Protein 8VRQ (pdb70)

Solvent-accessible surface area: 26286 Å² total; per-residue (Å²): 159,190,130,90,103,119,57,31,15,103,2,43,52,38,31,19,50,100,2,14,4,9,28,0,46,4,0,54,5,18,2,76,8,83,185,66,118,28,46,1,113,29,50,56,0,0,3,4,13,52,35,5,50,4,22,6,121,3,94,10,98,99,88,98,108,114,1,54,48,47,26,61,3,66,59,91,12,7,142,51,1,55,44,0,0,46,47,10,72,34,162,133,231,55,2,59,113,44,3,13,44,35,114,10,76,158,56,9,50,60,8,12,138,99,22,65,80,170,58,90,23,24,10,2,0,4,4,1,14,6,3,24,76,12,139,104,16,126,82,5,12,61,0,2,26,82,3,31,71,67,89,23,5,13,86,0,28,72,33,0,103,155,69,24,48,110,153,19,61,37,20,48,0,4,106,62,60,146,38,55,85,89,74,1,106,121,125,0,98,93,49,140,23,70,16,109,60,2,19,45,2,11,28,0,20,91,0,11,105,7,14,46,92,90,79,83,125,49,63,84,0,2,102,77,0,13,13,103,40,33,62,98,0,70,145,15,0,62,144,9,10,41,14,38,3,163,66,14,48,45,11,22,88,93,157,76,113,112,82,37,50,15,100,2,44,56,43,30,20,50,95,2,15,3,14,23,0,48,8,0,64,6,27,2,71,9,98,183,64,121,23,48,1,106,29,53,62,0,0,2,5,3,49,38,8,54,5,19,5,129,4,99,13,87,96,64,102,107,123,2,57,43,46,29,62,3,64,58,100,16,8,139,54,1,53,36,0,0,43,42,11,72,37,160,133,116,45,2,48,98,32,3,14,52,29,123,6,73,159,57,7,45,74,12,10,139,101,26,65,65,169,52,97,23,26,12,1,0,8,5,0,14,10,2,23,72,12,147,113,14,122,87,3,11,66,0,2,22,46,2,30,73,70,88,23,7,17,98,0,36,82,27,0,102,168,68,19,46,109,178,19,62,42,28,49,0,6,117,64,61,148,39,57,87,77,72,2,112,127,123,0,98,89,50,140,23,69,16,104,83,2,20,55,5,9,29,0,20,99,0,10,121,16,16,37,94,114,76,89,121,47,64,74,0,2,103,63,0,23,13,114,38,34,73,98,0,70,147,14,0,62,139,14,9,43,14,39,4,161,92,14,42,38,4,20,108,42,104

GO terms:
  GO:0005504 fatty acid binding (F, IDA)
  GO:0042803 protein homodimerization activity (F, IDA)

InterPro domains:
  IPR009057 Homedomain-like superfamily [SSF46689] (212-258)
  IPR018060 AraC-like, DNA binding HTH domain [PF12833] (183-259)
  IPR018060 AraC-like, DNA binding HTH domain [PS01124] (164-261)
  IPR018060 AraC-like, DNA binding HTH domain [SM00342] (177-259)
  IPR018062 HTH domain AraC-type, conserved site [PS00041] (211-255)
  IPR020449 Transcription regulator HTH, AraC- type, HTH domain [PR00032] (228-243)
  IPR020449 Transcription regulator HTH, AraC- type, HTH domain [PR00032] (243-259)

B-factor: mean 71.03, std 14.29, range [36.26, 128.71]

Structure (mmCIF, N/CA/C/O backbone):
data_8VRQ
#
_entry.id   8VRQ
#
_cell.length_a   47.730
_cell.length_b   96.970
_cell.length_c   136.590
_cell.angle_alpha   90.000
_cell.angle_beta   90.000
_cell.angle_gamma   90.000
#
_symmetry.space_group_name_H-M   'P 21 21 21'
#
loop_
_entity.id
_entity.type
_entity.pdbx_description
1 polymer 'Regulatory protein Rns'
2 water water
#
loop_
_atom_site.group_PDB
_atom_site.id
_atom_site.type_symbol
_atom_site.label_atom_id
_atom_site.label_alt_id
_atom_site.label_comp_id
_atom_site.label_asym_id
_atom_site.label_entity_id
_atom_site.label_seq_id
_atom_site.pdbx_PDB_ins_code
_atom_site.Cartn_x
_atom_site.Cartn_y
_atom_site.Cartn_z
_atom_site.occupancy
_atom_site.B_iso_or_equiv
_atom_site.auth_seq_id
_atom_site.auth_comp_id
_atom_site.auth_asym_id
_atom_site.auth_atom_id
_atom_site.pdbx_PDB_model_num
ATOM 1 N N . ALA A 1 4 ? -29.06144 22.68671 -51.54965 1.000 77.75294 4 ALA A N 1
ATOM 2 C CA . ALA A 1 4 ? -28.15653 23.20472 -50.50799 1.000 85.07850 4 ALA A CA 1
ATOM 3 C C . ALA A 1 4 ? -28.16039 22.38649 -49.19422 1.000 91.21241 4 ALA A C 1
ATOM 4 O O . ALA A 1 4 ? -29.12908 22.44982 -48.41980 1.000 88.69170 4 ALA A O 1
ATOM 6 N N . TYR A 1 5 ? -27.07024 21.64245 -48.95652 1.000 92.38568 5 TYR A N 1
ATOM 7 C CA . TYR A 1 5 ? -26.79484 20.90058 -47.71259 1.000 95.37119 5 TYR A CA 1
ATOM 8 C C . TYR A 1 5 ? -25.46300 21.39760 -47.13395 1.000 97.48796 5 TYR A C 1
ATOM 9 O O . TYR A 1 5 ? -24.40612 20.81874 -47.39994 1.000 98.67622 5 TYR A O 1
ATOM 18 N N . THR A 1 6 ? -25.51624 22.46166 -46.33125 1.000 95.43687 6 THR A N 1
ATOM 19 C CA . THR A 1 6 ? -24.31678 23.07331 -45.76105 1.000 92.58277 6 THR A CA 1
ATOM 20 C C . THR A 1 6 ? -23.75351 22.17257 -44.65838 1.000 96.49634 6 THR A C 1
ATOM 21 O O . THR A 1 6 ? -24.36007 22.02900 -43.58785 1.000 95.90931 6 THR A O 1
ATOM 25 N N . GLU A 1 7 ? -22.60226 21.54583 -44.92443 1.000 98.76780 7 GLU A N 1
ATOM 26 C CA . GLU A 1 7 ? -21.93836 20.68797 -43.94166 1.000 99.86907 7 GLU A CA 1
ATOM 27 C C . GLU A 1 7 ? -21.19276 21.48661 -42.88347 1.000 95.01376 7 GLU A C 1
ATOM 28 O O . GLU A 1 7 ? -20.25207 22.22269 -43.19611 1.000 96.41121 7 GLU A O 1
ATOM 34 N N . GLU A 1 8 ? -21.61826 21.34631 -41.63484 1.000 88.91901 8 GLU A N 1
ATOM 35 C CA . GLU A 1 8 ? -20.88509 21.92196 -40.51733 1.000 90.00791 8 GLU A CA 1
ATOM 36 C C . GLU A 1 8 ? -19.68152 21.03333 -40.19166 1.000 87.85773 8 GLU A C 1
ATOM 37 O O . GLU A 1 8 ? -19.83927 19.93229 -39.65310 1.000 85.21520 8 GLU A O 1
ATOM 43 N N . LYS A 1 9 ? -18.47071 21.51074 -40.48772 1.000 82.07564 9 LYS A N 1
ATOM 44 C CA . LYS A 1 9 ? -17.31077 20.65739 -40.24129 1.000 81.43130 9 LYS A CA 1
ATOM 45 C C . LYS A 1 9 ? -16.90616 20.55578 -38.77021 1.000 79.53448 9 LYS A C 1
ATOM 46 O O . LYS A 1 9 ? -15.97438 19.80597 -38.46650 1.000 76.85171 9 LYS A O 1
ATOM 52 N N . GLU A 1 10 ? -17.57436 21.25671 -37.85423 1.000 73.33405 10 GLU A N 1
ATOM 53 C CA . GLU A 1 10 ? -17.34510 21.00199 -36.44027 1.000 71.19834 10 GLU A CA 1
ATOM 54 C C . GLU A 1 10 ? -18.00309 19.70974 -36.01409 1.000 69.49455 10 GLU A C 1
ATOM 55 O O . GLU A 1 10 ? -17.59165 19.11569 -35.01075 1.000 67.36928 10 GLU A O 1
ATOM 61 N N . THR A 1 11 ? -19.05791 19.30360 -36.71235 1.000 61.11391 11 THR A N 1
ATOM 62 C CA . THR A 1 11 ? -19.92234 18.23556 -36.26189 1.000 66.10721 11 THR A CA 1
ATOM 63 C C . THR A 1 11 ? -19.82941 17.01922 -37.18000 1.000 68.53099 11 THR A C 1
ATOM 64 O O . THR A 1 11 ? -19.80487 17.14973 -38.41112 1.000 71.60285 11 THR A O 1
ATOM 68 N N . ILE A 1 12 ? -19.74906 15.83488 -36.57274 1.000 59.28358 12 ILE A N 1
ATOM 69 C CA . ILE A 1 12 ? -19.69589 14.58246 -37.31388 1.000 59.63438 12 ILE A CA 1
ATOM 70 C C . ILE A 1 12 ? -20.48542 13.54480 -36.53019 1.000 59.61268 12 ILE A C 1
ATOM 71 O O . ILE A 1 12 ? -20.59069 13.60976 -35.30280 1.000 57.87530 12 ILE A O 1
ATOM 76 N N . LYS A 1 13 ? -21.09597 12.61317 -37.24654 1.000 63.29918 13 LYS A N 1
ATOM 77 C CA . LYS A 1 13 ? -21.78348 11.49462 -36.61786 1.000 58.29118 13 LYS A CA 1
ATOM 78 C C . LYS A 1 13 ? -21.15104 10.21966 -37.15068 1.000 53.40974 13 LYS A C 1
ATOM 79 O O . LYS A 1 13 ? -21.06968 10.03523 -38.36171 1.000 56.11715 13 LYS A O 1
ATOM 85 N N . ILE A 1 14 ? -20.67893 9.35842 -36.26224 1.000 50.86613 14 ILE A N 1
ATOM 86 C CA . ILE A 1 14 ? -19.89723 8.17965 -36.64693 1.000 57.11107 14 ILE A CA 1
ATOM 87 C C . ILE A 1 14 ? -20.56540 6.95590 -36.04930 1.000 55.53144 14 ILE A C 1
ATOM 88 O O . ILE A 1 14 ? -20.75355 6.88813 -34.82468 1.000 57.36068 14 ILE A O 1
ATOM 93 N N . ASN A 1 15 ? -20.89540 5.98062 -36.89678 1.000 51.68782 15 ASN A N 1
ATOM 94 C CA . ASN A 1 15 ? -21.62773 4.79285 -36.45870 1.000 56.65727 15 ASN A CA 1
ATOM 95 C C . ASN A 1 15 ? -20.70593 3.58727 -36.36050 1.000 53.33575 15 ASN A C 1
ATOM 96 O O . ASN A 1 15 ? -19.70010 3.50904 -37.05916 1.000 59.89670 15 ASN A O 1
ATOM 101 N N . ASN A 1 16 ? -21.06300 2.64771 -35.48031 1.000 51.45435 16 ASN A N 1
ATOM 102 C CA . ASN A 1 16 ? -20.47622 1.30400 -35.43581 1.000 49.12817 16 ASN A CA 1
ATOM 103 C C . ASN A 1 16 ? -19.00244 1.33133 -35.05450 1.000 56.11632 16 ASN A C 1
ATOM 104 O O . ASN A 1 16 ? -18.18299 0.61343 -35.64271 1.000 50.51605 16 ASN A O 1
ATOM 109 N N . ILE A 1 17 ? -18.65857 2.16488 -34.07856 1.000 56.60858 17 ILE A N 1
ATOM 110 C CA . ILE A 1 17 ? -17.32236 2.14309 -33.49390 1.000 53.72431 17 ILE A CA 1
ATOM 111 C C . ILE A 1 17 ? -17.24078 0.97805 -32.51285 1.000 55.77478 17 ILE A C 1
ATOM 112 O O . ILE A 1 17 ? -18.04596 0.88242 -31.58750 1.000 60.01941 17 ILE A O 1
ATOM 117 N N . MET A 1 18 ? -16.30786 0.06086 -32.74526 1.000 56.70447 18 MET A N 1
ATOM 118 C CA . MET A 1 18 ? -16.01912 -1.02518 -31.82531 1.000 54.96134 18 MET A CA 1
ATOM 119 C C . MET A 1 18 ? -14.71862 -0.67781 -31.12113 1.000 58.66575 18 MET A C 1
ATOM 120 O O . MET A 1 18 ? -13.72412 -0.35563 -31.78480 1.000 60.54272 18 MET A O 1
ATOM 125 N N . ILE A 1 19 ? -14.75838 -0.67319 -29.78579 1.000 54.64719 19 ILE A N 1
ATOM 126 C CA . ILE A 1 19 ? -13.62387 -0.29581 -28.94166 1.000 56.33075 19 ILE A CA 1
ATOM 127 C C . ILE A 1 19 ? -12.78803 -1.55402 -28.71081 1.000 60.81566 19 ILE A C 1
ATOM 128 O O . ILE A 1 19 ? -13.06642 -2.35895 -27.81831 1.000 56.76045 19 ILE A O 1
ATOM 133 N N . HIS A 1 20 ? -11.73926 -1.71414 -29.51419 1.000 61.63012 20 HIS A N 1
ATOM 134 C CA . HIS A 1 20 ? -10.92748 -2.91712 -29.45551 1.000 61.03625 20 HIS A CA 1
ATOM 135 C C . HIS A 1 20 ? -9.92245 -2.90088 -28.33092 1.000 64.44827 20 HIS A C 1
ATOM 136 O O . HIS A 1 20 ? -9.44392 -3.96673 -27.93961 1.000 70.04854 20 HIS A O 1
ATOM 143 N N . LYS A 1 21 ? -9.59959 -1.73476 -27.79690 1.000 64.72069 21 LYS A N 1
ATOM 144 C CA . LYS A 1 21 ? -8.66485 -1.62638 -26.69461 1.000 54.02504 21 LYS A CA 1
ATOM 145 C C . LYS A 1 21 ? -9.26680 -0.73819 -25.62113 1.000 57.23764 21 LYS A C 1
ATOM 146 O O . LYS A 1 21 ? -9.94993 0.24023 -25.93246 1.000 59.59565 21 LYS A O 1
ATOM 152 N N . TYR A 1 22 ? -9.05250 -1.11077 -24.36263 1.000 55.71676 22 TYR A N 1
ATOM 153 C CA . TYR A 1 22 ? -9.48758 -0.28712 -23.24875 1.000 56.73520 22 TYR A CA 1
ATOM 154 C C . TYR A 1 22 ? -8.95647 1.13654 -23.42153 1.000 58.48345 22 TYR A C 1
ATOM 155 O O . TYR A 1 22 ? -7.75053 1.34053 -23.59363 1.000 56.01692 22 TYR A O 1
ATOM 164 N N . THR A 1 23 ? -9.85340 2.12668 -23.37012 1.000 53.08106 23 THR A N 1
ATOM 165 C CA . THR A 1 23 ? -9.52434 3.46666 -23.86747 1.000 59.90615 23 THR A CA 1
ATOM 166 C C . THR A 1 23 ? -9.91468 4.54430 -22.85686 1.000 55.07925 23 THR A C 1
ATOM 167 O O . THR A 1 23 ? -11.06401 4.61347 -22.41374 1.000 54.21490 23 THR A O 1
ATOM 171 N N . VAL A 1 24 ? -8.95187 5.36783 -22.48447 1.000 53.33827 24 VAL A N 1
ATOM 172 C CA . VAL A 1 24 ? -9.20163 6.55711 -21.68461 1.000 61.85911 24 VAL A CA 1
ATOM 173 C C . VAL A 1 24 ? -9.07241 7.74624 -22.61480 1.000 61.00592 24 VAL A C 1
ATOM 174 O O . VAL A 1 24 ? -8.00014 7.99357 -23.18579 1.000 62.63980 24 VAL A O 1
ATOM 178 N N . LEU A 1 25 ? -10.15057 8.49267 -22.74242 1.000 57.26905 25 LEU A N 1
ATOM 179 C CA . LEU A 1 25 ? -10.23373 9.58818 -23.68923 1.000 60.12357 25 LEU A CA 1
ATOM 180 C C . LEU A 1 25 ? -10.45210 10.88315 -22.91646 1.000 62.17455 25 LEU A C 1
ATOM 181 O O . LEU A 1 25 ? -11.27618 10.92372 -21.99108 1.000 61.13454 25 LEU A O 1
ATOM 186 N N . TYR A 1 26 ? -9.66956 11.91096 -23.24738 1.000 59.26042 26 TYR A N 1
ATOM 187 C CA . TYR A 1 26 ? -9.81836 13.25124 -22.68539 1.000 61.90357 26 TYR A CA 1
ATOM 188 C C . TYR A 1 26 ? -10.35680 14.18223 -23.76444 1.000 58.89449 26 TYR A C 1
ATOM 189 O O . TYR A 1 26 ? -9.65960 14.44747 -24.74898 1.000 51.98986 26 TYR A O 1
ATOM 198 N N . THR A 1 27 ? -11.54706 14.74972 -23.53029 1.000 59.31113 27 THR A N 1
ATOM 199 C CA . THR A 1 27 ? -12.25082 15.56647 -24.52478 1.000 56.53352 27 THR A CA 1
ATOM 200 C C . THR A 1 27 ? -11.62749 16.96462 -24.58475 1.000 61.53561 27 THR A C 1
ATOM 201 O O . THR A 1 27 ? -12.15192 17.95656 -24.06487 1.000 66.28929 27 THR A O 1
ATOM 205 N N . SER A 1 28 ? -10.47339 17.04272 -25.25450 1.000 56.62223 28 SER A N 1
ATOM 206 C CA . SER A 1 28 ? -9.70855 18.28765 -25.27151 1.000 61.71831 28 SER A CA 1
ATOM 207 C C . SER A 1 28 ? -10.39419 19.37142 -26.10043 1.000 68.11100 28 SER A C 1
ATOM 208 O O . SER A 1 28 ? -10.29849 20.56248 -25.77145 1.000 70.75418 28 SER A O 1
ATOM 211 N N . ASN A 1 29 ? -11.02829 18.98450 -27.21850 1.000 67.60677 29 ASN A N 1
ATOM 212 C CA . ASN A 1 29 ? -11.60135 19.90456 -28.20331 1.000 59.69324 29 ASN A CA 1
ATOM 213 C C . ASN A 1 29 ? -12.98550 19.45608 -28.64392 1.000 57.24555 29 ASN A C 1
ATOM 214 O O . ASN A 1 29 ? -13.33189 19.61111 -29.80919 1.000 66.90610 29 ASN A O 1
ATOM 219 N N . CYS A 1 30 ? -13.77795 18.82106 -27.78725 1.000 58.01944 30 CYS A N 1
ATOM 220 C CA . CYS A 1 30 ? -15.08516 18.43131 -28.30460 1.000 60.25979 30 CYS A CA 1
ATOM 221 C C . CYS A 1 30 ? -16.06810 18.18229 -27.17778 1.000 58.00687 30 CYS A C 1
ATOM 222 O O . CYS A 1 30 ? -15.68881 17.96074 -26.02092 1.000 58.44397 30 CYS A O 1
ATOM 225 N N . ILE A 1 31 ? -17.34642 18.20583 -27.54807 1.000 57.36556 31 ILE A N 1
ATOM 226 C CA . ILE A 1 31 ? -18.38645 17.52160 -26.79020 1.000 62.48364 31 ILE A CA 1
ATOM 227 C C . ILE A 1 31 ? -18.78341 16.30761 -27.61763 1.000 58.74621 31 ILE A C 1
ATOM 228 O O . ILE A 1 31 ? -18.82471 16.36327 -28.85587 1.000 61.75933 31 ILE A O 1
ATOM 233 N N . MET A 1 32 ? -19.07351 15.21495 -26.93636 1.000 52.54517 32 MET A N 1
ATOM 234 C CA . MET A 1 32 ? -19.25956 13.93095 -27.58845 1.000 60.62285 32 MET A CA 1
ATOM 235 C C . MET A 1 32 ? -20.46979 13.26249 -26.96536 1.000 61.15521 32 MET A C 1
ATOM 236 O O . MET A 1 32 ? -20.47922 13.03401 -25.75666 1.000 65.62849 32 MET A O 1
ATOM 241 N N . ASP A 1 33 ? -21.48246 12.95132 -27.77493 1.000 57.32586 33 ASP A N 1
ATOM 242 C CA . ASP A 1 33 ? -22.63034 12.18375 -27.31753 1.000 57.00848 33 ASP A CA 1
ATOM 243 C C . ASP A 1 33 ? -22.37862 10.72321 -27.67699 1.000 63.86426 33 ASP A C 1
ATOM 244 O O . ASP A 1 33 ? -22.21949 10.39532 -28.85256 1.000 67.01773 33 ASP A O 1
ATOM 249 N N . ILE A 1 34 ? -22.36272 9.84019 -26.69247 1.000 61.68539 34 ILE A N 1
ATOM 250 C CA . ILE A 1 34 ? -22.13483 8.42587 -26.94800 1.000 61.44424 34 ILE A CA 1
ATOM 251 C C . ILE A 1 34 ? -23.48211 7.71082 -26.88644 1.000 64.57253 34 ILE A C 1
ATOM 252 O O . ILE A 1 34 ? -24.24681 7.89344 -25.93669 1.000 65.23272 34 ILE A O 1
ATOM 257 N N . TYR A 1 35 ? -23.81953 6.98549 -27.95312 1.000 64.73425 35 TYR A N 1
ATOM 258 C CA . TYR A 1 35 ? -25.08009 6.25889 -28.09710 1.000 64.11437 35 TYR A CA 1
ATOM 259 C C . TYR A 1 35 ? -24.72054 4.79124 -28.26670 1.000 70.57713 35 TYR A C 1
ATOM 260 O O . TYR A 1 35 ? -24.07464 4.42036 -29.25231 1.000 70.38702 35 TYR A O 1
ATOM 269 N N . SER A 1 36 ? -25.08898 3.95984 -27.30299 1.000 74.80877 36 SER A N 1
ATOM 270 C CA . SER A 1 36 ? -24.90836 2.53111 -27.48002 1.000 82.28132 36 SER A CA 1
ATOM 271 C C . SER A 1 36 ? -25.99012 1.79358 -26.73256 1.000 85.63338 36 SER A C 1
ATOM 272 O O . SER A 1 36 ? -26.39244 2.20244 -25.64462 1.000 92.16490 36 SER A O 1
ATOM 275 N N . GLU A 1 37 ? -26.44056 0.69138 -27.31834 1.000 92.62834 37 GLU A N 1
ATOM 276 C CA . GLU A 1 37 ? -27.41624 -0.16774 -26.66973 1.000 93.99025 37 GLU A CA 1
ATOM 277 C C . GLU A 1 37 ? -28.61362 0.66831 -26.21170 1.000 96.91525 37 GLU A C 1
ATOM 278 O O . GLU A 1 37 ? -29.06698 0.57991 -25.06908 1.000 100.23433 37 GLU A O 1
ATOM 284 N N . GLU A 1 38 ? -29.08440 1.53964 -27.11744 1.000 96.50611 38 GLU A N 1
ATOM 285 C CA . GLU A 1 38 ? -30.22755 2.44160 -26.94850 1.000 90.39217 38 GLU A CA 1
ATOM 286 C C . GLU A 1 38 ? -30.07675 3.43217 -25.78867 1.000 92.19231 38 GLU A C 1
ATOM 287 O O . GLU A 1 38 ? -31.04801 4.13038 -25.44779 1.000 88.88313 38 GLU A O 1
ATOM 293 N N . GLU A 1 39 ? -28.88190 3.55991 -25.20848 1.000 91.01055 39 GLU A N 1
ATOM 294 C CA . GLU A 1 39 ? -28.59341 4.52783 -24.15659 1.000 83.91124 39 GLU A CA 1
ATOM 295 C C . GLU A 1 39 ? -27.73131 5.66936 -24.69550 1.000 80.12220 39 GLU A C 1
ATOM 296 O O . GLU A 1 39 ? -27.13791 5.57757 -25.77650 1.000 76.38845 39 GLU A O 1
ATOM 302 N N . LYS A 1 40 ? -27.66881 6.75803 -23.92343 1.000 65.14250 40 LYS A N 1
ATOM 303 C CA . LYS A 1 40 ? -26.92715 7.95478 -24.29927 1.000 68.74112 40 LYS A CA 1
ATOM 304 C C . LYS A 1 40 ? -26.10209 8.46442 -23.12359 1.000 72.53854 40 LYS A C 1
ATOM 305 O O . LYS A 1 40 ? -26.54744 8.42547 -21.97636 1.000 78.60579 40 LYS A O 1
ATOM 311 N N . ILE A 1 41 ? -24.86511 8.85226 -23.39610 1.000 69.03835 41 ILE A N 1
ATOM 312 C CA . ILE A 1 41 ? -23.97520 9.43353 -22.40378 1.000 67.37779 41 ILE A CA 1
ATOM 313 C C . ILE A 1 41 ? -23.35538 10.63950 -23.07903 1.000 69.79569 41 ILE A C 1
ATOM 314 O O . ILE A 1 41 ? -22.63255 10.48335 -24.07192 1.000 69.45525 41 ILE A O 1
ATOM 319 N N . THR A 1 42 ? -23.65034 11.84192 -22.59221 1.000 63.90191 42 THR A N 1
ATOM 320 C CA . THR A 1 42 ? -22.96576 12.98309 -23.16596 1.000 65.94991 42 THR A CA 1
ATOM 321 C C . THR A 1 42 ? -21.70639 13.20120 -22.34922 1.000 64.93573 42 THR A C 1
ATOM 322 O O . THR A 1 42 ? -21.73488 13.09238 -21.12524 1.000 67.73675 42 THR A O 1
ATOM 326 N N . CYS A 1 43 ? -20.58790 13.38784 -23.03899 1.000 65.83233 43 CYS A N 1
ATOM 327 C CA . CYS A 1 43 ? -19.33198 13.77907 -22.42700 1.000 63.82765 43 CYS A CA 1
ATOM 328 C C . CYS A 1 43 ? -19.06827 15.21142 -22.85841 1.000 63.79277 43 CYS A C 1
ATOM 329 O O . CYS A 1 43 ? -18.91796 15.47481 -24.05060 1.000 60.54337 43 CYS A O 1
ATOM 332 N N . PHE A 1 44 ? -18.99052 16.12616 -21.89907 1.000 61.44763 44 PHE A N 1
ATOM 333 C CA . PHE A 1 44 ? -18.73962 17.52061 -22.22143 1.000 61.56054 44 PHE A CA 1
ATOM 334 C C . PHE A 1 44 ? -17.24027 17.72143 -22.39343 1.000 62.77079 44 PHE A C 1
ATOM 335 O O . PHE A 1 44 ? -16.44955 16.79583 -22.20602 1.000 66.58966 44 PHE A O 1
ATOM 343 N N . SER A 1 45 ? -16.83311 18.94781 -22.72770 1.000 64.22080 45 SER A N 1
ATOM 344 C CA . SER A 1 45 ? -15.41631 19.29938 -22.77256 1.000 62.02792 45 SER A CA 1
ATOM 345 C C . SER A 1 45 ? -14.74930 19.04095 -21.42328 1.000 63.97780 45 SER A C 1
ATOM 346 O O . SER A 1 45 ? -15.40884 18.95120 -20.38453 1.000 64.33844 45 SER A O 1
ATOM 349 N N . ASN A 1 46 ? -13.41921 18.90359 -21.46064 1.000 62.70427 46 ASN A N 1
ATOM 350 C CA . ASN A 1 46 ? -12.58675 18.76344 -20.26790 1.000 64.39108 46 ASN A CA 1
ATOM 351 C C . ASN A 1 46 ? -13.07561 17.63897 -19.35889 1.000 67.22644 46 ASN A C 1
ATOM 352 O O . ASN A 1 46 ? -13.25943 17.81310 -18.15206 1.000 70.19683 46 ASN A O 1
ATOM 357 N N . ARG A 1 47 ? -13.30203 16.47395 -19.94758 1.000 64.92918 47 ARG A N 1
ATOM 358 C CA . ARG A 1 47 ? -13.70578 15.30383 -19.18755 1.000 64.63935 47 ARG A CA 1
ATOM 359 C C . ARG A 1 47 ? -12.86952 14.10376 -19.62078 1.000 61.42129 47 ARG A C 1
ATOM 360 O O . ARG A 1 47 ? -12.44618 13.98683 -20.77282 1.000 60.66596 47 ARG A O 1
ATOM 368 N N . LEU A 1 48 ? -12.61936 13.21724 -18.67992 1.000 63.60907 48 LEU A N 1
ATOM 369 C CA . LEU A 1 48 ? -12.03541 11.93511 -18.99268 1.000 59.10325 48 LEU A CA 1
ATOM 370 C C . LEU A 1 48 ? -13.18051 11.01097 -19.34797 1.000 66.05528 48 LEU A C 1
ATOM 371 O O . LEU A 1 48 ? -14.26993 11.11039 -18.76846 1.000 67.16670 48 LEU A O 1
ATOM 376 N N . VAL A 1 49 ? -12.94292 10.13541 -20.31988 1.000 55.29146 49 VAL A N 1
ATOM 377 C CA . VAL A 1 49 ? -13.92769 9.13806 -20.71867 1.000 63.95972 49 VAL A CA 1
ATOM 378 C C . VAL A 1 49 ? -13.24783 7.77646 -20.64126 1.000 62.88320 49 VAL A C 1
ATOM 379 O O . VAL A 1 49 ? -12.18501 7.57081 -21.24472 1.000 62.46748 49 VAL A O 1
ATOM 383 N N . PHE A 1 50 ? -13.83559 6.86865 -19.87380 1.000 60.68191 50 PHE A N 1
ATOM 384 C CA . PHE A 1 50 ? -13.34993 5.50258 -19.74912 1.000 58.39189 50 PHE A CA 1
ATOM 385 C C . PHE A 1 50 ? -14.27595 4.62110 -20.57433 1.000 62.90742 50 PHE A C 1
ATOM 386 O O . PHE A 1 50 ? -15.46667 4.49270 -20.26967 1.000 64.02699 50 PHE A O 1
ATOM 394 N N . LEU A 1 51 ? -13.72587 4.04226 -21.63038 1.000 57.65495 51 LEU A N 1
ATOM 395 C CA . LEU A 1 51 ? -14.47097 3.23339 -22.58008 1.000 60.69923 51 LEU A CA 1
ATOM 396 C C . LEU A 1 51 ? -14.05183 1.78339 -22.35606 1.000 53.31276 51 LEU A C 1
ATOM 397 O O . LEU A 1 51 ? -12.88987 1.42305 -22.56468 1.000 51.05326 51 LEU A O 1
ATOM 402 N N . GLU A 1 52 ? -14.98192 0.97674 -21.88201 1.000 53.96109 52 GLU A N 1
ATOM 403 C CA . GLU A 1 52 ? -14.71921 -0.44079 -21.69874 1.000 58.09242 52 GLU A CA 1
ATOM 404 C C . GLU A 1 52 ? -14.36074 -1.09643 -23.03229 1.000 59.20605 52 GLU A C 1
ATOM 405 O O . GLU A 1 52 ? -14.93128 -0.77129 -24.07313 1.000 61.90127 52 GLU A O 1
ATOM 411 N N . ARG A 1 53 ? -13.39193 -2.01035 -23.01269 1.000 62.18386 53 ARG A N 1
ATOM 412 C CA . ARG A 1 53 ? -13.05133 -2.74043 -24.22894 1.000 58.97754 53 ARG A CA 1
ATOM 413 C C . ARG A 1 53 ? -14.27148 -3.52326 -24.68616 1.000 60.74502 53 ARG A C 1
ATOM 414 O O . ARG A 1 53 ? -15.02060 -4.04177 -23.86500 1.000 54.40737 53 ARG A O 1
ATOM 422 N N . GLY A 1 54 ? -14.53978 -3.49905 -26.00163 1.000 65.10656 54 GLY A N 1
ATOM 423 C CA . GLY A 1 54 ? -15.60927 -4.27628 -26.60575 1.000 57.27874 54 GLY A CA 1
ATOM 424 C C . GLY A 1 54 ? -16.94163 -3.58274 -26.82531 1.000 57.28138 54 GLY A C 1
ATOM 425 O O . GLY A 1 54 ? -17.78030 -4.14200 -27.52879 1.000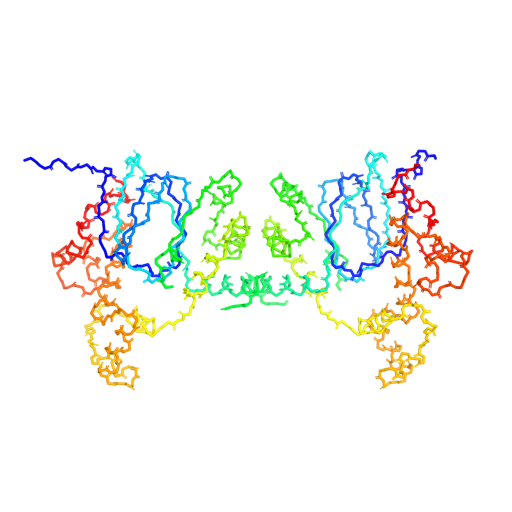 62.29573 54 GLY A O 1
ATOM 426 N N . VAL A 1 55 ? -17.16855 -2.37679 -26.29674 1.000 61.93845 55 VAL A N 1
ATOM 427 C CA . VAL A 1 55 ? -18.46081 -1.73064 -26.53968 1.000 60.82382 55 VAL A CA 1
ATOM 428 C C . VAL A 1 55 ? -18.52271 -1.28247 -27.99243 1.000 59.80697 55 VAL A C 1
ATOM 429 O O . VAL A 1 55 ? -17.50061 -0.93100 -28.60252 1.000 55.78962 55 VAL A O 1
ATOM 433 N N . ASN A 1 56 ? -19.71377 -1.36154 -28.58218 1.000 57.93519 56 ASN A N 1
ATOM 434 C CA . ASN A 1 56 ? -19.94840 -0.77873 -29.89536 1.000 58.94160 56 ASN A CA 1
ATOM 435 C C . ASN A 1 56 ? -20.79415 0.46349 -29.66224 1.000 58.34735 56 ASN A C 1
ATOM 436 O O . ASN A 1 56 ? -21.85880 0.39193 -29.03459 1.000 58.24250 56 ASN A O 1
ATOM 441 N N . ILE A 1 57 ? -20.28676 1.60626 -30.09487 1.000 54.89845 57 ILE A N 1
ATOM 442 C CA . ILE A 1 57 ? -20.94370 2.87562 -29.83667 1.000 61.69678 57 ILE A CA 1
ATOM 443 C C . ILE A 1 57 ? -21.15373 3.59386 -31.15905 1.000 55.55929 57 ILE A C 1
ATOM 444 O O . ILE A 1 57 ? -20.43254 3.38241 -32.13139 1.000 60.43827 57 ILE A O 1
ATOM 449 N N . SER A 1 58 ? -22.13990 4.46336 -31.18202 1.000 57.25497 58 SER A N 1
ATOM 450 C CA . SER A 1 58 ? -22.18467 5.53988 -32.15005 1.000 56.78390 58 SER A CA 1
ATOM 451 C C . SER A 1 58 ? -21.88666 6.84220 -31.42166 1.000 58.60316 58 SER A C 1
ATOM 452 O O . SER A 1 58 ? -22.24787 7.00546 -30.26042 1.000 64.78309 58 SER A O 1
ATOM 455 N N . VAL A 1 59 ? -21.23605 7.77801 -32.09629 1.000 58.22568 59 VAL A N 1
ATOM 456 C CA . VAL A 1 59 ? -20.77953 9.00617 -31.45792 1.000 58.32731 59 VAL A CA 1
ATOM 457 C C . VAL A 1 59 ? -21.21463 10.20574 -32.29681 1.000 58.75352 59 VAL A C 1
ATOM 458 O O . VAL A 1 59 ? -21.03826 10.19935 -33.51709 1.000 60.27164 59 VAL A O 1
ATOM 462 N N . ARG A 1 60 ? -21.78102 11.23090 -31.65349 1.000 57.23047 60 ARG A N 1
ATOM 463 C CA . ARG A 1 60 ? -21.98036 12.53801 -32.28216 1.000 58.85827 60 ARG A CA 1
ATOM 464 C C . ARG A 1 60 ? -21.01839 13.51490 -31.62649 1.000 64.27671 60 ARG A C 1
ATOM 465 O O . ARG A 1 60 ? -21.07354 13.71893 -30.40628 1.000 63.68958 60 ARG A O 1
ATOM 473 N N . MET A 1 61 ? -20.09618 14.05313 -32.42105 1.000 57.66987 61 MET A N 1
ATOM 474 C CA . MET A 1 61 ? -19.00468 14.87531 -31.93271 1.000 56.67006 61 MET A CA 1
ATOM 475 C C . MET A 1 61 ? -19.17921 16.29874 -32.44421 1.000 63.44028 61 MET A C 1
ATOM 476 O O . MET A 1 61 ? -19.52460 16.51863 -33.60884 1.000 64.01390 61 MET A O 1
ATOM 481 N N . GLN A 1 62 ? -18.94007 17.26482 -31.57412 1.000 63.17138 62 GLN A N 1
ATOM 482 C CA . GLN A 1 62 ? -18.96523 18.67230 -31.94281 1.000 62.10864 62 GLN A CA 1
ATOM 483 C C . GLN A 1 62 ? -17.65463 19.30489 -31.48990 1.000 58.05381 62 GLN A C 1
ATOM 484 O O . GLN A 1 62 ? -17.43680 19.48250 -30.29305 1.000 64.08138 62 GLN A O 1
ATOM 490 N N . LYS A 1 63 ? -16.76875 19.60776 -32.43028 1.000 61.39231 63 LYS A N 1
ATOM 491 C CA . LYS A 1 63 ? -15.51748 20.28065 -32.10149 1.000 61.68694 63 LYS A CA 1
ATOM 492 C C . LYS A 1 63 ? -15.77380 21.73583 -31.71401 1.000 68.11997 63 LYS A C 1
ATOM 493 O O . LYS A 1 63 ? -16.64953 22.39665 -32.27980 1.000 71.19444 63 LYS A O 1
ATOM 499 N N . GLN A 1 64 ? -14.98880 22.24802 -30.76366 1.000 70.09625 64 GLN A N 1
ATOM 500 C CA . GLN A 1 64 ? -14.96056 23.69268 -30.52485 1.000 74.46784 64 GLN A CA 1
ATOM 501 C C . GLN A 1 64 ? -14.10396 24.39473 -31.57521 1.000 71.03777 64 GLN A C 1
ATOM 502 O O . GLN A 1 64 ? -14.56551 25.30864 -32.26666 1.000 80.20632 64 GLN A O 1
ATOM 508 N N . ILE A 1 65 ? -12.86579 23.94507 -31.73077 1.000 67.31870 65 ILE A N 1
ATOM 509 C CA . ILE A 1 65 ? -11.89858 24.51417 -32.65939 1.000 67.47021 65 ILE A CA 1
ATOM 510 C C . ILE A 1 65 ? -11.62216 23.51884 -33.78525 1.000 75.36569 65 ILE A C 1
ATOM 511 O O . ILE A 1 65 ? -11.26449 22.36158 -33.52220 1.000 71.48396 65 ILE A O 1
ATOM 516 N N . LEU A 1 66 ? -11.75713 23.96959 -35.04046 1.000 70.03227 66 LEU A N 1
ATOM 517 C CA . LEU A 1 66 ? -11.59975 23.05070 -36.16753 1.000 71.41989 66 LEU A CA 1
ATOM 518 C C . LEU A 1 66 ? -10.15197 22.65422 -36.41265 1.000 76.43556 66 LEU A C 1
ATOM 519 O O . LEU A 1 66 ? -9.91085 21.57996 -36.97279 1.000 79.89706 66 LEU A O 1
ATOM 524 N N . SER A 1 67 ? -9.18527 23.48460 -36.01340 1.000 78.89434 67 SER A N 1
ATOM 525 C CA . SER A 1 67 ? -7.78487 23.21652 -36.32211 1.000 79.77428 67 SER A CA 1
ATOM 526 C C . SER A 1 67 ? -7.17571 22.11761 -35.44711 1.000 82.87312 67 SER A C 1
ATOM 527 O O . SER A 1 67 ? -6.03400 21.71116 -35.69297 1.000 89.38476 67 SER A O 1
ATOM 530 N N . GLU A 1 68 ? -7.86259 21.63744 -34.41969 1.000 72.94514 68 GLU A N 1
ATOM 531 C CA . GLU A 1 68 ? -7.29284 20.54010 -33.65813 1.000 75.01884 68 GLU A CA 1
ATOM 532 C C . GLU A 1 68 ? -8.20360 19.32336 -33.64938 1.000 73.36994 68 GLU A C 1
ATOM 533 O O . GLU A 1 68 ? -9.42802 19.40911 -33.80950 1.000 70.37235 68 GLU A O 1
ATOM 539 N N . LYS A 1 69 ? -7.56266 18.18027 -33.45228 1.000 73.09047 69 LYS A N 1
ATOM 540 C CA . LYS A 1 69 ? -8.28569 16.93615 -33.31863 1.000 69.82521 69 LYS A CA 1
ATOM 541 C C . LYS A 1 69 ? -9.27743 17.04991 -32.15764 1.000 66.39264 69 LYS A C 1
ATOM 542 O O . LYS A 1 69 ? -9.05291 17.81428 -31.20615 1.000 59.48364 69 LYS A O 1
ATOM 548 N N . PRO A 1 70 ? -10.37660 16.28474 -32.20650 1.000 64.12955 70 PRO A N 1
ATOM 549 C CA . PRO A 1 70 ? -11.42805 16.44022 -31.19380 1.000 58.33911 70 PRO A CA 1
ATOM 550 C C . PRO A 1 70 ? -10.98324 16.06252 -29.79308 1.000 61.55727 70 PRO A C 1
ATOM 551 O O . PRO A 1 70 ? -11.58184 16.54537 -28.81812 1.000 56.84419 70 PRO A O 1
ATOM 555 N N . TYR A 1 71 ? -10.03833 15.13294 -29.65271 1.000 52.05402 71 TYR A N 1
ATOM 556 C CA . TYR A 1 71 ? -9.78979 14.57430 -28.33201 1.000 61.08693 71 TYR A CA 1
ATOM 557 C C . TYR A 1 71 ? -8.37030 14.02116 -28.26765 1.000 60.57431 71 TYR A C 1
ATOM 558 O O . TYR A 1 71 ? -7.62477 14.01771 -29.24651 1.000 60.13706 71 TYR A O 1
ATOM 567 N N . VAL A 1 72 ? -7.98644 13.62489 -27.06940 1.000 59.64188 72 VAL A N 1
ATOM 568 C CA . VAL A 1 72 ? -6.73183 12.94004 -26.81725 1.000 62.67397 72 VAL A CA 1
ATOM 569 C C . VAL A 1 72 ? -7.11343 11.60571 -26.20360 1.000 62.70677 72 VAL A C 1
ATOM 570 O O . VAL A 1 72 ? -7.90399 11.57100 -25.25585 1.000 64.62427 72 VAL A O 1
ATOM 574 N N . ALA A 1 73 ? -6.61493 10.50836 -26.77143 1.000 57.15195 73 ALA A N 1
ATOM 575 C CA . ALA A 1 73 ? -7.05340 9.18843 -26.33491 1.000 56.40209 73 ALA A CA 1
ATOM 576 C C . ALA A 1 73 ? -5.85443 8.33669 -25.95720 1.000 63.71552 73 ALA A C 1
ATOM 577 O O . ALA A 1 73 ? -4.77747 8.45762 -26.55135 1.000 64.24870 73 ALA A O 1
ATOM 579 N N . PHE A 1 74 ? -6.04442 7.47987 -24.95093 1.000 62.30694 74 PHE A N 1
ATOM 580 C CA . PHE A 1 74 ? -5.03233 6.50707 -24.53835 1.000 62.12807 74 PHE A CA 1
ATOM 581 C C . PHE A 1 74 ? -5.67656 5.13406 -24.62032 1.000 63.06488 74 PHE A C 1
ATOM 582 O O . PHE A 1 74 ? -6.51211 4.77426 -23.77727 1.000 58.90819 74 PHE A O 1
ATOM 590 N N . ALA A 1 75 ? -5.27380 4.37492 -25.63281 1.000 61.46176 75 ALA A N 1
ATOM 591 C CA . ALA A 1 75 ? -5.74723 3.02165 -25.85493 1.000 58.42104 75 ALA A CA 1
ATOM 592 C C . ALA A 1 75 ? -4.68989 2.06872 -25.31890 1.000 62.95503 75 ALA A C 1
ATOM 593 O O . ALA A 1 75 ? -3.52836 2.12500 -25.74059 1.000 58.33997 75 ALA A O 1
ATOM 595 N N . LEU A 1 76 ? -5.08264 1.21991 -24.37057 1.000 63.54075 76 LEU A N 1
ATOM 596 C CA . LEU A 1 76 ? -4.15525 0.28737 -23.74188 1.000 59.74218 76 LEU A CA 1
ATOM 597 C C . LEU A 1 76 ? -4.08430 -0.98702 -24.56671 1.000 56.59671 76 LEU A C 1
ATOM 598 O O . LEU A 1 76 ? -5.11945 -1.61348 -24.80944 1.000 60.52818 76 LEU A O 1
ATOM 603 N N . ASN A 1 77 ? -2.87932 -1.38457 -24.97995 1.000 58.47848 77 ASN A N 1
ATOM 604 C CA . ASN A 1 77 ? -2.74370 -2.70059 -25.60587 1.000 65.44357 77 ASN A CA 1
ATOM 605 C C . ASN A 1 77 ? -2.96036 -3.82167 -24.58217 1.000 65.56280 77 ASN A C 1
ATOM 606 O O . ASN A 1 77 ? -2.96656 -3.60443 -23.36955 1.000 66.18385 77 ASN A O 1
ATOM 611 N N . GLY A 1 78 ? -3.12361 -5.04580 -25.09988 1.000 68.88642 78 GLY A N 1
ATOM 612 C CA . GLY A 1 78 ? -3.51252 -6.17719 -24.26412 1.000 63.55108 78 GLY A CA 1
ATOM 613 C C . GLY A 1 78 ? -2.54947 -6.47307 -23.12844 1.000 69.10721 78 GLY A C 1
ATOM 614 O O . GLY A 1 78 ? -2.96748 -6.93426 -22.06185 1.000 63.54739 78 GLY A O 1
ATOM 615 N N . ASP A 1 79 ? -1.25503 -6.21829 -23.33737 1.000 66.04712 79 ASP A N 1
ATOM 616 C CA . ASP A 1 79 ? -0.27903 -6.38439 -22.26663 1.000 73.37114 79 ASP A CA 1
ATOM 617 C C . ASP A 1 79 ? -0.54338 -5.39888 -21.13585 1.000 73.46043 79 ASP A C 1
ATOM 618 O O . ASP A 1 79 ? -0.90719 -5.78871 -20.01667 1.000 71.99618 79 ASP A O 1
ATOM 623 N N . MET A 1 80 ? -0.41316 -4.10746 -21.44132 1.000 68.62871 80 MET A N 1
ATOM 624 C CA . MET A 1 80 ? -0.68064 -3.03530 -20.49663 1.000 65.90626 80 MET A CA 1
ATOM 625 C C . MET A 1 80 ? -1.93784 -3.28337 -19.68431 1.000 65.92239 80 MET A C 1
ATOM 626 O O . MET A 1 80 ? -1.92618 -3.18797 -18.45406 1.000 69.00038 80 MET A O 1
ATOM 631 N N . LEU A 1 81 ? -3.03441 -3.63086 -20.36142 1.000 67.22458 81 LEU A N 1
ATOM 632 C CA . LEU A 1 81 ? -4.29963 -3.82283 -19.65762 1.000 64.16614 81 LEU A CA 1
ATOM 633 C C . LEU A 1 81 ? -4.20395 -4.97393 -18.65944 1.000 66.98246 81 LEU A C 1
ATOM 634 O O . LEU A 1 81 ? -4.80309 -4.91004 -17.58172 1.000 63.92487 81 LEU A O 1
ATOM 639 N N . ARG A 1 82 ? -3.49747 -6.05314 -19.03161 1.000 66.51271 82 ARG A N 1
ATOM 640 C CA . ARG A 1 82 ? -3.29197 -7.19680 -18.15009 1.000 67.73859 82 ARG A CA 1
ATOM 641 C C . ARG A 1 82 ? -2.68553 -6.73122 -16.83513 1.000 69.38274 82 ARG A C 1
ATOM 642 O O . ARG A 1 82 ? -3.30850 -6.82539 -15.76725 1.000 62.67097 82 ARG A O 1
ATOM 650 N N . HIS A 1 83 ? -1.49459 -6.13711 -16.92878 1.000 70.53595 83 HIS A N 1
ATOM 651 C CA . HIS A 1 83 ? -0.77643 -5.65297 -15.75643 1.000 70.38483 83 HIS A CA 1
ATOM 652 C C . HIS A 1 83 ? -1.62414 -4.68028 -14.94657 1.000 70.67046 83 HIS A C 1
ATOM 653 O O . HIS A 1 83 ? -1.72102 -4.80786 -13.72074 1.000 73.14214 83 HIS A O 1
ATOM 660 N N . LEU A 1 84 ? -2.27788 -3.72523 -15.61911 1.000 66.51651 84 LEU A N 1
ATOM 661 C CA . LEU A 1 84 ? -3.06990 -2.73539 -14.89877 1.000 65.66960 84 LEU A CA 1
ATOM 662 C C . LEU A 1 84 ? -4.18026 -3.39139 -14.09175 1.000 66.08784 84 LEU A C 1
ATOM 663 O O . LEU A 1 84 ? -4.44115 -2.99581 -12.94620 1.000 62.43288 84 LEU A O 1
ATOM 668 N N . LYS A 1 85 ? -4.81368 -4.42479 -14.64988 1.000 63.12092 85 LYS A N 1
ATOM 669 C CA . LYS A 1 85 ? -5.84426 -5.14090 -13.90882 1.000 63.92214 85 LYS A CA 1
ATOM 670 C C . LYS A 1 85 ? -5.24183 -5.89068 -12.72390 1.000 68.88293 85 LYS A C 1
ATOM 671 O O . LYS A 1 85 ? -5.79840 -5.86858 -11.62363 1.000 73.00548 85 LYS A O 1
ATOM 677 N N . ASP A 1 86 ? -4.09782 -6.54977 -12.93326 1.000 67.96761 86 ASP A N 1
ATOM 678 C CA . ASP A 1 86 ? -3.45838 -7.32044 -11.86903 1.000 74.46637 86 ASP A CA 1
ATOM 679 C C . ASP A 1 86 ? -3.06479 -6.42659 -10.69448 1.000 75.37731 86 ASP A C 1
ATOM 680 O O . ASP A 1 86 ? -3.40772 -6.70807 -9.53759 1.000 70.62665 86 ASP A O 1
ATOM 685 N N . ALA A 1 87 ? -2.35616 -5.33043 -10.98249 1.000 73.45037 87 ALA A N 1
ATOM 686 C CA . ALA A 1 87 ? -1.98123 -4.39335 -9.93518 1.000 66.26171 87 ALA A CA 1
ATOM 687 C C . ALA A 1 87 ? -3.21530 -3.80842 -9.26901 1.000 67.72296 87 ALA A C 1
ATOM 688 O O . ALA A 1 87 ? -3.23727 -3.63725 -8.04632 1.000 73.69297 87 ALA A O 1
ATOM 690 N N . LEU A 1 88 ? -4.26884 -3.52589 -10.04486 1.000 68.54510 88 LEU A N 1
ATOM 691 C CA . LEU A 1 88 ? -5.49957 -3.01532 -9.44263 1.000 67.79328 88 LEU A CA 1
ATOM 692 C C . LEU A 1 88 ? -6.13446 -4.04388 -8.52649 1.000 74.93483 88 LEU A C 1
ATOM 693 O O . LEU A 1 88 ? -6.79207 -3.67172 -7.54784 1.000 77.79726 88 LEU A O 1
ATOM 698 N N . MET A 1 89 ? -5.97030 -5.33678 -8.82346 1.000 73.71454 89 MET A N 1
ATOM 699 C CA . MET A 1 89 ? -6.50635 -6.34235 -7.91022 1.000 76.78238 89 MET A CA 1
ATOM 700 C C . MET A 1 89 ? -5.74239 -6.34978 -6.59989 1.000 72.25056 89 MET A C 1
ATOM 701 O O . MET A 1 89 ? -6.34329 -6.41911 -5.53035 1.000 69.29260 89 MET A O 1
ATOM 706 N N . ILE A 1 90 ? -4.42045 -6.23240 -6.66328 1.000 71.74030 90 ILE A N 1
ATOM 707 C CA . ILE A 1 90 ? -3.60981 -6.23862 -5.45235 1.000 70.04792 90 ILE A CA 1
ATOM 708 C C . ILE A 1 90 ? -3.84508 -4.98418 -4.61496 1.000 73.46477 90 ILE A C 1
ATOM 709 O O . ILE A 1 90 ? -3.86854 -5.04898 -3.38569 1.000 76.37007 90 ILE A O 1
ATOM 714 N N . ILE A 1 91 ? -4.03376 -3.82955 -5.26136 1.000 73.94920 91 ILE A N 1
ATOM 715 C CA . ILE A 1 91 ? -4.23086 -2.57232 -4.54508 1.000 67.31134 91 ILE A CA 1
ATOM 716 C C . ILE A 1 91 ? -5.64841 -2.43341 -4.00953 1.000 72.39133 91 ILE A C 1
ATOM 717 O O . ILE A 1 91 ? -5.85720 -1.81912 -2.95879 1.000 79.27798 91 ILE A O 1
ATOM 722 N N . TYR A 1 92 ? -6.64396 -2.99117 -4.69418 1.000 74.61249 92 TYR A N 1
ATOM 723 C CA . TYR A 1 92 ? -8.03564 -2.83155 -4.29138 1.000 76.45328 92 TYR A CA 1
ATOM 724 C C . TYR A 1 92 ? -8.74331 -4.13129 -3.94180 1.000 79.08076 92 TYR A C 1
ATOM 725 O O . TYR A 1 92 ? -9.90184 -4.08095 -3.51175 1.000 81.19823 92 TYR A O 1
ATOM 734 N N . GLY A 1 93 ? -8.11430 -5.28458 -4.12985 1.000 84.01140 93 GLY A N 1
ATOM 735 C CA . GLY A 1 93 ? -8.77599 -6.55173 -3.87349 1.000 92.17702 93 GLY A CA 1
ATOM 736 C C . GLY A 1 93 ? -9.43843 -7.16402 -5.10276 1.000 90.54911 93 GLY A C 1
ATOM 737 O O . GLY A 1 93 ? -9.72697 -6.49891 -6.09935 1.000 86.53884 93 GLY A O 1
ATOM 738 N N . MET A 1 94 ? -9.69393 -8.46843 -5.00116 1.000 91.43175 94 MET A N 1
ATOM 739 C CA . MET A 1 94 ? -10.31918 -9.24961 -6.06057 1.000 97.88553 94 MET A CA 1
ATOM 740 C C . MET A 1 94 ? -11.83708 -9.04926 -6.06847 1.000 99.96567 94 MET A C 1
ATOM 741 O O . MET A 1 94 ? -12.44607 -8.71909 -5.04554 1.000 99.63832 94 MET A O 1
ATOM 746 N N . SER A 1 95 ? -12.44542 -9.23468 -7.24105 1.000 97.85903 95 SER A N 1
ATOM 747 C CA . SER A 1 95 ? -13.90778 -9.31505 -7.34606 1.000 96.18221 95 SER A CA 1
ATOM 748 C C . SER A 1 95 ? -14.32794 -9.78712 -8.73783 1.000 103.02796 95 SER A C 1
ATOM 749 O O . SER A 1 95 ? -15.52282 -9.84530 -9.05763 1.000 101.88989 95 SER A O 1
ATOM 752 N N . ARG A 1 103 ? -23.38322 -4.90527 -16.79155 1.000 102.38744 103 ARG A N 1
ATOM 753 C CA . ARG A 1 103 ? -23.93024 -5.11910 -18.13058 1.000 99.87630 103 ARG A CA 1
ATOM 754 C C . ARG A 1 103 ? -24.58449 -3.85496 -18.70208 1.000 97.50267 103 ARG A C 1
ATOM 755 O O . ARG A 1 103 ? -24.52617 -3.61360 -19.90973 1.000 96.30808 103 ARG A O 1
ATOM 763 N N . SER A 1 104 ? -25.21581 -3.06220 -17.83457 1.000 95.56072 104 SER A N 1
ATOM 764 C CA . SER A 1 104 ? -25.81161 -1.79826 -18.25722 1.000 96.23848 104 SER A CA 1
ATOM 765 C C . SER A 1 104 ? -24.75183 -0.87223 -18.85782 1.000 99.52326 104 SER A C 1
ATOM 766 O O . SER A 1 104 ? -23.57232 -0.91606 -18.49345 1.000 101.09793 104 SER A O 1
ATOM 769 N N . MET A 1 105 ? -25.18127 -0.01285 -19.78560 1.000 95.71930 105 MET A N 1
ATOM 770 C CA . MET A 1 105 ? -24.23831 0.91251 -20.41195 1.000 95.41264 105 MET A CA 1
ATOM 771 C C . MET A 1 105 ? -23.57076 1.84274 -19.40469 1.000 93.54216 105 MET A C 1
ATOM 772 O O . MET A 1 105 ? -22.42497 2.25847 -19.61428 1.000 90.46925 105 MET A O 1
ATOM 777 N N . SER A 1 106 ? -24.25220 2.17252 -18.30459 1.000 94.98534 106 SER A N 1
ATOM 778 C CA . SER A 1 106 ? -23.70672 3.17642 -17.39503 1.000 91.98396 106 SER A CA 1
ATOM 779 C C . SER A 1 106 ? -22.51235 2.67131 -16.61394 1.000 87.66704 106 SER A C 1
ATOM 780 O O . SER A 1 106 ? -21.77588 3.49003 -16.05624 1.000 88.95872 106 SER A O 1
ATOM 783 N N . ARG A 1 107 ? -22.29716 1.35889 -16.56323 1.000 87.64240 107 ARG A N 1
ATOM 784 C CA . ARG A 1 107 ? -21.06171 0.82260 -16.00887 1.000 91.13113 107 ARG A CA 1
ATOM 785 C C . ARG A 1 107 ? -19.97989 0.56918 -17.05526 1.000 85.53439 107 ARG A C 1
ATOM 786 O O . ARG A 1 107 ? -18.89221 0.10580 -16.68686 1.000 81.21437 107 ARG A O 1
ATOM 794 N N . LYS A 1 108 ? -20.24144 0.83023 -18.34050 1.000 81.42131 108 LYS A N 1
ATOM 795 C CA . LYS A 1 108 ? -19.22927 0.57975 -19.36320 1.000 80.30017 108 LYS A CA 1
ATOM 796 C C . LYS A 1 108 ? -18.53011 1.84351 -19.84651 1.000 78.23350 108 LYS A C 1
ATOM 797 O O . LYS A 1 108 ? -17.33121 1.81330 -20.15824 1.000 71.74400 108 LYS A O 1
ATOM 803 N N . ILE A 1 109 ? -19.23954 2.95625 -19.88326 1.000 77.90060 109 ILE A N 1
ATOM 804 C CA . ILE A 1 109 ? -18.69473 4.21309 -20.34142 1.000 69.67986 109 ILE A CA 1
ATOM 805 C C . ILE A 1 109 ? -18.94499 5.23455 -19.25134 1.000 74.13529 109 ILE A C 1
ATOM 806 O O . ILE A 1 109 ? -20.09596 5.46814 -18.86725 1.000 75.34938 109 ILE A O 1
ATOM 811 N N . MET A 1 110 ? -17.87652 5.81094 -18.72387 1.000 71.29279 110 MET A N 1
ATOM 812 C CA . MET A 1 110 ? -17.97724 6.71458 -17.59091 1.000 72.14428 110 MET A CA 1
ATOM 813 C C . MET A 1 110 ? -17.15279 7.96196 -17.84576 1.000 76.52383 110 MET A C 1
ATOM 814 O O . MET A 1 110 ? -16.07372 7.89279 -18.44124 1.000 74.49829 110 MET A O 1
ATOM 819 N N . THR A 1 111 ? -17.68425 9.10755 -17.43152 1.000 77.27593 111 THR A N 1
ATOM 820 C CA . THR A 1 111 ? -16.99385 10.37646 -17.56524 1.000 69.52082 111 THR A CA 1
ATOM 821 C C . THR A 1 111 ? -16.84301 11.01301 -16.19122 1.000 80.54570 111 THR A C 1
ATOM 822 O O . THR A 1 111 ? -17.68558 10.82911 -15.30292 1.000 79.66834 111 THR A O 1
ATOM 826 N N . THR A 1 112 ? -15.75015 11.74949 -16.01927 1.000 74.48649 112 THR A N 1
ATOM 827 C CA . THR A 1 112 ? -15.47368 12.45650 -14.78571 1.000 71.86138 112 THR A CA 1
ATOM 828 C C . THR A 1 112 ? -14.82033 13.77007 -15.16823 1.000 72.76835 112 THR A C 1
ATOM 829 O O . THR A 1 112 ? -14.20437 13.88443 -16.22772 1.000 66.13239 112 THR A O 1
ATOM 833 N N . GLU A 1 113 ? -14.94649 14.75959 -14.29026 1.000 73.15795 113 GLU A N 1
ATOM 834 C CA . GLU A 1 113 ? -14.37205 16.06180 -14.57624 1.000 73.81969 113 GLU A CA 1
ATOM 835 C C . GLU A 1 113 ? -12.87734 16.03853 -14.31853 1.000 70.15572 113 GLU A C 1
ATOM 836 O O . GLU A 1 113 ? -12.38873 15.28677 -13.48107 1.000 78.37585 113 GLU A O 1
ATOM 842 N N . VAL A 1 114 ? -12.13799 16.81890 -15.09288 1.000 71.97899 114 VAL A N 1
ATOM 843 C CA . VAL A 1 114 ? -10.68561 16.84715 -14.98073 1.000 76.50708 114 VAL A CA 1
ATOM 844 C C . VAL A 1 114 ? -10.25557 18.13367 -14.28982 1.000 79.76156 114 VAL A C 1
ATOM 845 O O . VAL A 1 114 ? -10.40613 19.23525 -14.83911 1.000 80.95213 114 VAL A O 1
ATOM 849 N N . ASN A 1 115 ? -9.69333 17.98810 -13.09147 1.000 77.82380 115 ASN A N 1
ATOM 850 C CA . ASN A 1 115 ? -9.18454 19.12057 -12.33641 1.000 81.33614 115 ASN A CA 1
ATOM 851 C C . ASN A 1 115 ? -7.73392 19.41304 -12.73041 1.000 83.78993 115 ASN A C 1
ATOM 852 O O . ASN A 1 115 ? -7.17497 18.80133 -13.64448 1.000 86.83059 115 ASN A O 1
ATOM 857 N N . LYS A 1 116 ? -7.10120 20.34082 -12.01404 1.000 82.95755 116 LYS A N 1
ATOM 858 C CA . LYS A 1 116 ? -5.72495 20.71716 -12.31405 1.000 86.96905 116 LYS A CA 1
ATOM 859 C C . LYS A 1 116 ? -4.78622 19.52378 -12.14191 1.000 90.43491 116 LYS A C 1
ATOM 860 O O . LYS A 1 116 ? -4.05362 19.14897 -13.06408 1.000 89.07179 116 LYS A O 1
ATOM 866 N N . THR A 1 117 ? -4.78738 18.92481 -10.94820 1.000 89.93152 117 THR A N 1
ATOM 867 C CA . THR A 1 117 ? -3.82355 17.87830 -10.63332 1.000 89.06246 117 THR A CA 1
ATOM 868 C C . THR A 1 117 ? -3.94923 16.70069 -11.59655 1.000 89.61524 117 THR A C 1
ATOM 869 O O . THR A 1 117 ? -2.95841 16.30452 -12.22710 1.000 89.53665 117 THR A O 1
ATOM 873 N N . LEU A 1 118 ? -5.16515 16.14577 -11.74494 1.000 87.34221 118 LEU A N 1
ATOM 874 C CA . LEU A 1 118 ? -5.39918 15.09641 -12.74291 1.000 83.68142 118 LEU A CA 1
ATOM 875 C C . LEU A 1 118 ? -4.88343 15.49215 -14.11762 1.000 85.77051 118 LEU A C 1
ATOM 876 O O . LEU A 1 118 ? -4.16902 14.72426 -14.76902 1.000 83.20007 118 LEU A O 1
ATOM 881 N N . LEU A 1 119 ? -5.22612 16.69899 -14.57535 1.000 85.11235 119 LEU A N 1
ATOM 882 C CA . LEU A 1 119 ? -4.75767 17.12264 -15.88827 1.000 81.51250 119 LEU A CA 1
ATOM 883 C C . LEU A 1 119 ? -3.24264 17.16647 -15.96652 1.000 83.68919 119 LEU A C 1
ATOM 884 O O . LEU A 1 119 ? -2.67365 16.87812 -17.02443 1.000 82.79229 119 LEU A O 1
ATOM 889 N N . ASP A 1 120 ? -2.57033 17.46131 -14.85010 1.000 86.24266 120 ASP A N 1
ATOM 890 C CA . ASP A 1 120 ? -1.11673 17.58877 -14.88264 1.000 89.34311 120 ASP A CA 1
ATOM 891 C C . ASP A 1 120 ? -0.47292 16.25066 -15.19604 1.000 89.01060 120 ASP A C 1
ATOM 892 O O . ASP A 1 120 ? 0.37419 16.14008 -16.09570 1.000 84.72588 120 ASP A O 1
ATOM 897 N N . GLU A 1 121 ? -0.86283 15.22304 -14.44908 1.000 84.39686 121 GLU A N 1
ATOM 898 C CA . GLU A 1 121 ? -0.37469 13.88715 -14.74018 1.000 87.84110 121 GLU A CA 1
ATOM 899 C C . GLU A 1 121 ? -0.86151 13.43153 -16.11788 1.000 85.81609 121 GLU A C 1
ATOM 900 O O . GLU A 1 121 ? -0.11596 12.80497 -16.88665 1.000 81.60076 121 GLU A O 1
ATOM 906 N N . LEU A 1 122 ? -2.08931 13.80644 -16.47341 1.000 82.34709 122 LEU A N 1
ATOM 907 C CA . LEU A 1 122 ? -2.60518 13.49885 -17.79844 1.000 84.27604 122 LEU A CA 1
ATOM 908 C C . LEU A 1 122 ? -1.65676 13.99432 -18.88363 1.000 83.28147 122 LEU A C 1
ATOM 909 O O . LEU A 1 122 ? -1.36619 13.26624 -19.84000 1.000 88.19676 122 LEU A O 1
ATOM 914 N N . LYS A 1 123 ? -1.09781 15.19636 -18.70559 1.000 80.14068 123 LYS A N 1
ATOM 915 C CA . LYS A 1 123 ? -0.20089 15.77511 -19.70870 1.000 86.15406 123 LYS A CA 1
ATOM 916 C C . LYS A 1 123 ? 1.12349 15.02553 -19.81230 1.000 80.93940 123 LYS A C 1
ATOM 917 O O . LYS A 1 123 ? 1.78580 15.09491 -20.84638 1.000 82.47414 123 LYS A O 1
ATOM 923 N N . ASN A 1 124 ? 1.56700 14.37531 -18.74401 1.000 85.66577 124 ASN A N 1
ATOM 924 C CA . ASN A 1 124 ? 2.86915 13.72479 -18.72619 1.000 86.08005 124 ASN A CA 1
ATOM 925 C C . ASN A 1 124 ? 2.83822 12.24885 -19.10602 1.000 87.47652 124 ASN A C 1
ATOM 926 O O . ASN A 1 124 ? 3.89364 11.61068 -19.10004 1.000 90.67042 124 ASN A O 1
ATOM 931 N N . ILE A 1 125 ? 1.66871 11.67896 -19.39652 1.000 86.92720 125 ILE A N 1
ATOM 932 C CA . ILE A 1 125 ? 1.60316 10.25793 -19.72652 1.000 82.67403 125 ILE A CA 1
ATOM 933 C C . ILE A 1 125 ? 2.50752 9.94074 -20.90707 1.000 91.84736 125 ILE A C 1
ATOM 934 O O . ILE A 1 125 ? 2.30644 10.42664 -22.02891 1.000 97.19131 125 ILE A O 1
ATOM 939 N N . ASN A 1 126 ? 3.49245 9.09540 -20.66512 1.000 97.10629 126 ASN A N 1
ATOM 940 C CA . ASN A 1 126 ? 4.45819 8.66700 -21.66207 1.000 100.03090 126 ASN A CA 1
ATOM 941 C C . ASN A 1 126 ? 3.99777 7.32505 -22.21287 1.000 99.26638 126 ASN A C 1
ATOM 942 O O . ASN A 1 126 ? 4.01739 6.32780 -21.48911 1.000 98.01342 126 ASN A O 1
ATOM 947 N N . SER A 1 127 ? 3.57936 7.28160 -23.46908 1.000 100.81306 127 SER A N 1
ATOM 948 C CA . SER A 1 127 ? 3.21553 5.96980 -24.00606 1.000 102.62214 127 SER A CA 1
ATOM 949 C C . SER A 1 127 ? 4.42136 5.13592 -24.42909 1.000 101.46193 127 SER A C 1
ATOM 950 O O . SER A 1 127 ? 4.22138 4.09747 -25.06681 1.000 100.72508 127 SER A O 1
ATOM 953 N N . HIS A 1 128 ? 5.65412 5.55402 -24.09924 1.000 102.33648 128 HIS A N 1
ATOM 954 C CA . HIS A 1 128 ? 6.82743 4.71538 -24.33754 1.000 100.28386 128 HIS A CA 1
ATOM 955 C C . HIS A 1 128 ? 7.30750 3.97584 -23.09836 1.000 98.60159 128 HIS A C 1
ATOM 956 O O . HIS A 1 128 ? 8.04219 2.99336 -23.23921 1.000 104.06097 128 HIS A O 1
ATOM 963 N N . ASP A 1 129 ? 6.92830 4.42513 -21.89979 1.000 95.31776 129 ASP A N 1
ATOM 964 C CA . ASP A 1 129 ? 7.29448 3.78582 -20.63655 1.000 87.06563 129 ASP A CA 1
ATOM 965 C C . ASP A 1 129 ? 6.04305 3.14103 -20.04129 1.000 80.84174 129 ASP A C 1
ATOM 966 O O . ASP A 1 129 ? 5.17140 3.83483 -19.51061 1.000 78.97097 129 ASP A O 1
ATOM 971 N N . ASN A 1 130 ? 5.97556 1.81020 -20.12772 1.000 82.23140 130 ASN A N 1
ATOM 972 C CA . ASN A 1 130 ? 4.83383 1.04914 -19.62685 1.000 80.20719 130 ASN A CA 1
ATOM 973 C C . ASN A 1 130 ? 4.66079 1.22396 -18.12535 1.000 75.77403 130 ASN A C 1
ATOM 974 O O . ASN A 1 130 ? 3.54167 1.40567 -17.62365 1.000 74.23165 130 ASN A O 1
ATOM 979 N N . SER A 1 131 ? 5.75576 1.09365 -17.38394 1.000 77.26893 131 SER A N 1
ATOM 980 C CA . SER A 1 131 ? 5.66289 1.15772 -15.93127 1.000 75.78316 131 SER A CA 1
ATOM 981 C C . SER A 1 131 ? 5.23233 2.55372 -15.47852 1.000 65.07333 131 SER A C 1
ATOM 982 O O . SER A 1 131 ? 4.34064 2.68383 -14.63474 1.000 64.64208 131 SER A O 1
ATOM 985 N N . ALA A 1 132 ? 5.79447 3.60837 -16.08356 1.000 73.72044 132 ALA A N 1
ATOM 986 C CA . ALA A 1 132 ? 5.31630 4.96327 -15.80451 1.000 67.68533 132 ALA A CA 1
ATOM 987 C C . ALA A 1 132 ? 3.83682 5.10596 -16.12612 1.000 70.66715 132 ALA A C 1
ATOM 988 O O . ALA A 1 132 ? 3.07010 5.66050 -15.32695 1.000 70.06563 132 ALA A O 1
ATOM 990 N N . PHE A 1 133 ? 3.40885 4.55504 -17.26582 1.000 71.85437 133 PHE A N 1
ATOM 991 C CA . PHE A 1 133 ? 2.03409 4.70769 -17.73964 1.000 67.48536 133 PHE A CA 1
ATOM 992 C C . PHE A 1 133 ? 1.02797 4.03693 -16.80902 1.000 69.55246 133 PHE A C 1
ATOM 993 O O . PHE A 1 133 ? -0.00400 4.63460 -16.47604 1.000 72.29036 133 PHE A O 1
ATOM 1001 N N . ILE A 1 134 ? 1.30574 2.79492 -16.37809 1.000 71.03135 134 ILE A N 1
ATOM 1002 C CA . ILE A 1 134 ? 0.44202 2.10717 -15.40541 1.000 72.51374 134 ILE A CA 1
ATOM 1003 C C . ILE A 1 134 ? 0.43553 2.83401 -14.06651 1.000 62.65679 134 ILE A C 1
ATOM 1004 O O . ILE A 1 134 ? -0.60717 2.94660 -13.40295 1.000 65.70441 134 ILE A O 1
ATOM 1009 N N . SER A 1 135 ? 1.59551 3.31693 -13.63598 1.000 64.86492 135 SER A N 1
ATOM 1010 C CA . SER A 1 135 ? 1.64407 4.13429 -12.42568 1.000 68.94094 135 SER A CA 1
ATOM 1011 C C . SER A 1 135 ? 0.73227 5.35314 -12.55555 1.000 66.88593 135 SER A C 1
ATOM 1012 O O . SER A 1 135 ? -0.05141 5.65433 -11.64823 1.000 66.71784 135 SER A O 1
ATOM 1015 N N . SER A 1 136 ? 0.80402 6.05185 -13.69497 1.000 64.83158 136 SER A N 1
ATOM 1016 C CA . SER A 1 136 ? -0.07154 7.19743 -13.93266 1.000 65.03806 136 SER A CA 1
ATOM 1017 C C . SER A 1 136 ? -1.53627 6.79468 -13.87252 1.000 65.07113 136 SER A C 1
ATOM 1018 O O . SER A 1 136 ? -2.36484 7.49364 -13.27432 1.000 66.07616 136 SER A O 1
ATOM 1021 N N . LEU A 1 137 ? -1.88460 5.68335 -14.51974 1.000 64.37763 137 LEU A N 1
ATOM 1022 C CA . LEU A 1 137 ? -3.28305 5.27403 -14.53144 1.000 65.73931 137 LEU A CA 1
ATOM 1023 C C . LEU A 1 137 ? -3.71598 4.87604 -13.13436 1.000 65.87104 137 LEU A C 1
ATOM 1024 O O . LEU A 1 137 ? -4.84409 5.16506 -12.70973 1.000 68.72202 137 LEU A O 1
ATOM 1029 N N . ILE A 1 138 ? -2.83518 4.17897 -12.41847 1.000 64.94966 138 ILE A N 1
ATOM 1030 C CA . ILE A 1 138 ? -3.09632 3.86702 -11.01414 1.000 71.63783 138 ILE A CA 1
ATOM 1031 C C . ILE A 1 138 ? -3.25805 5.15463 -10.20825 1.000 68.41577 138 ILE A C 1
ATOM 1032 O O . ILE A 1 138 ? -4.22841 5.33056 -9.45765 1.000 68.00410 138 ILE A O 1
ATOM 1037 N N . TYR A 1 139 ? -2.32939 6.09128 -10.38853 1.000 67.51745 139 TYR A N 1
ATOM 1038 C CA . TYR A 1 139 ? -2.42566 7.35147 -9.66439 1.000 73.33103 139 TYR A CA 1
ATOM 1039 C C . TYR A 1 139 ? -3.74389 8.04122 -9.97432 1.000 70.68469 139 TYR A C 1
ATOM 1040 O O . TYR A 1 139 ? -4.49036 8.43311 -9.07032 1.000 69.36741 139 TYR A O 1
ATOM 1049 N N . LEU A 1 140 ? -4.06067 8.15957 -11.25720 1.000 71.83823 140 LEU A N 1
ATOM 1050 C CA . LEU A 1 140 ? -5.29431 8.81915 -11.66348 1.000 71.72665 140 LEU A CA 1
ATOM 1051 C C . LEU A 1 140 ? -6.54347 8.08654 -11.16851 1.000 71.06620 140 LEU A C 1
ATOM 1052 O O . LEU A 1 140 ? -7.50831 8.72767 -10.73983 1.000 77.16725 140 LEU A O 1
ATOM 1057 N N . ILE A 1 141 ? -6.57608 6.75256 -11.25577 1.000 71.59452 141 ILE A N 1
ATOM 1058 C CA . ILE A 1 141 ? -7.76693 6.03669 -10.79016 1.000 70.57854 141 ILE A CA 1
ATOM 1059 C C . ILE A 1 141 ? -8.01520 6.31062 -9.31079 1.000 70.30264 141 ILE A C 1
ATOM 1060 O O . ILE A 1 141 ? -9.15762 6.51683 -8.89175 1.000 69.15923 141 ILE A O 1
ATOM 1065 N N . SER A 1 142 ? -6.95428 6.27033 -8.49339 1.000 72.60564 142 SER A N 1
ATOM 1066 C CA . SER A 1 142 ? -7.06978 6.53814 -7.05804 1.000 72.17060 142 SER A CA 1
ATOM 1067 C C . SER A 1 142 ? -7.71829 7.88897 -6.77324 1.000 75.60779 142 SER A C 1
ATOM 1068 O O . SER A 1 142 ? -8.48743 8.03046 -5.81584 1.000 74.27744 142 SER A O 1
ATOM 1071 N N . LYS A 1 143 ? -7.40676 8.89789 -7.58486 1.000 76.08410 143 LYS A N 1
ATOM 1072 C CA . LYS A 1 143 ? -7.96179 10.23454 -7.39166 1.000 78.62741 143 LYS A CA 1
ATOM 1073 C C . LYS A 1 143 ? -9.42713 10.36870 -7.80738 1.000 76.42607 143 LYS A C 1
ATOM 1074 O O . LYS A 1 143 ? -10.01961 11.41644 -7.53667 1.000 76.95018 143 LYS A O 1
ATOM 1080 N N . LEU A 1 144 ? -10.01807 9.38198 -8.48910 1.000 78.93095 144 LEU A N 1
ATOM 1081 C CA . LEU A 1 144 ? -11.42340 9.46601 -8.89623 1.000 75.90827 144 LEU A CA 1
ATOM 1082 C C . LEU A 1 144 ? -12.37821 8.91354 -7.84058 1.000 82.45971 144 LEU A C 1
ATOM 1083 O O . LEU A 1 144 ? -12.15621 7.83377 -7.28000 1.000 84.00859 144 LEU A O 1
ATOM 1088 N N . GLU A 1 145 ? -13.47313 9.63310 -7.60976 1.000 88.66981 145 GLU A N 1
ATOM 1089 C CA . GLU A 1 145 ? -14.52744 9.09739 -6.76373 1.000 89.92802 145 GLU A CA 1
ATOM 1090 C C . GLU A 1 145 ? -15.37357 8.12707 -7.57247 1.000 94.07307 145 GLU A C 1
ATOM 1091 O O . GLU A 1 145 ? -15.31475 8.09508 -8.80744 1.000 97.88145 145 GLU A O 1
ATOM 1097 N N . ASN A 1 146 ? -16.16214 7.31943 -6.86336 1.000 94.89652 146 ASN A N 1
ATOM 1098 C CA . ASN A 1 146 ? -16.97673 6.28507 -7.50363 1.000 94.86259 146 ASN A CA 1
ATOM 1099 C C . ASN A 1 146 ? -16.12168 5.41775 -8.40718 1.000 86.98093 146 ASN A C 1
ATOM 1100 O O . ASN A 1 146 ? -16.61237 4.84528 -9.38157 1.000 91.70668 146 ASN A O 1
ATOM 1105 N N . ASN A 1 147 ? -14.84100 5.29710 -8.07432 1.000 81.74453 147 ASN A N 1
ATOM 1106 C CA . ASN A 1 147 ? -13.92392 4.61924 -8.97253 1.000 82.77438 147 ASN A CA 1
ATOM 1107 C C . ASN A 1 147 ? -14.16141 3.12377 -9.03043 1.000 87.56106 147 ASN A C 1
ATOM 1108 O O . ASN A 1 147 ? -13.42345 2.43976 -9.75259 1.000 87.89925 147 ASN A O 1
ATOM 1113 N N . GLU A 1 148 ? -15.17250 2.60938 -8.31907 1.000 85.98903 148 GLU A N 1
ATOM 1114 C CA . GLU A 1 148 ? -15.49438 1.18871 -8.40297 1.000 85.62498 148 GLU A CA 1
ATOM 1115 C C . GLU A 1 148 ? -15.89925 0.80477 -9.82404 1.000 87.30927 148 GLU A C 1
ATOM 1116 O O . GLU A 1 148 ? -15.33641 -0.13092 -10.41352 1.000 82.07034 148 GLU A O 1
ATOM 1122 N N . LYS A 1 149 ? -16.86363 1.54081 -10.39675 1.000 82.52735 149 LYS A N 1
ATOM 1123 C CA . LYS A 1 149 ? -17.35281 1.25629 -11.73796 1.000 80.16487 149 LYS A CA 1
ATOM 1124 C C . LYS A 1 149 ? -16.21590 1.19101 -12.74970 1.000 79.19983 149 LYS A C 1
ATOM 1125 O O . LYS A 1 149 ? -16.25841 0.38047 -13.67799 1.000 82.88730 149 LYS A O 1
ATOM 1131 N N . ILE A 1 150 ? -15.18295 2.01551 -12.57126 1.000 77.11681 150 ILE A N 1
ATOM 1132 C CA . ILE A 1 150 ? -14.07026 2.04846 -13.51422 1.000 75.60269 150 ILE A CA 1
ATOM 1133 C C . ILE A 1 150 ? -13.19155 0.81998 -13.36338 1.000 72.53852 150 ILE A C 1
ATOM 1134 O O . ILE A 1 150 ? -12.73555 0.23613 -14.35708 1.000 71.96804 150 ILE A O 1
ATOM 1139 N N . ILE A 1 151 ? -12.92734 0.41546 -12.12606 1.000 72.70136 151 ILE A N 1
ATOM 1140 C CA . ILE A 1 151 ? -12.09784 -0.75906 -11.91133 1.000 76.05701 151 ILE A CA 1
ATOM 1141 C C . ILE A 1 151 ? -12.84377 -2.02171 -12.33386 1.000 74.33732 151 ILE A C 1
ATOM 1142 O O . ILE A 1 151 ? -12.24744 -2.95515 -12.88423 1.000 70.14946 151 ILE A O 1
ATOM 1147 N N . GLU A 1 152 ? -14.15352 -2.07177 -12.08579 1.000 72.37136 152 GLU A N 1
ATOM 1148 C CA . GLU A 1 152 ? -14.97688 -3.14226 -12.64524 1.000 78.17292 152 GLU A CA 1
ATOM 1149 C C . GLU A 1 152 ? -14.77036 -3.22261 -14.15491 1.000 80.84482 152 GLU A C 1
ATOM 1150 O O . GLU A 1 152 ? -14.46103 -4.28814 -14.70848 1.000 76.42218 152 GLU A O 1
ATOM 1156 N N . SER A 1 153 ? -14.86235 -2.06450 -14.81997 1.000 79.16355 153 SER A N 1
ATOM 1157 C CA . SER A 1 153 ? -14.75973 -2.01009 -16.26684 1.000 69.52520 153 SER A CA 1
ATOM 1158 C C . SER A 1 153 ? -13.39791 -2.49417 -16.73989 1.000 67.65722 153 SER A C 1
ATOM 1159 O O . SER A 1 153 ? -13.31532 -3.28270 -17.69402 1.000 73.05086 153 SER A O 1
ATOM 1162 N N . ILE A 1 154 ? -12.31644 -2.08992 -16.05823 1.000 66.19852 154 ILE A N 1
ATOM 1163 C CA . ILE A 1 154 ? -10.98887 -2.58001 -16.45102 1.000 69.04889 154 ILE A CA 1
ATOM 1164 C C . ILE A 1 154 ? -10.90814 -4.09707 -16.27037 1.000 70.24754 154 ILE A C 1
ATOM 1165 O O . ILE A 1 154 ? -10.36355 -4.80801 -17.12129 1.000 72.13866 154 ILE A O 1
ATOM 1170 N N . TYR A 1 155 ? -11.51079 -4.61957 -15.19956 1.000 66.78854 155 TYR A N 1
ATOM 1171 C CA . TYR A 1 155 ? -11.49831 -6.05796 -14.96456 1.000 74.18220 155 TYR A CA 1
ATOM 1172 C C . TYR A 1 155 ? -12.18928 -6.78816 -16.09921 1.000 74.56775 155 TYR A C 1
ATOM 1173 O O . TYR A 1 155 ? -11.57976 -7.62727 -16.77611 1.000 67.82106 155 TYR A O 1
ATOM 1182 N N . ILE A 1 156 ? -13.48394 -6.48272 -16.29381 1.000 69.07935 156 ILE A N 1
ATOM 1183 C CA . ILE A 1 156 ? -14.28805 -7.07207 -17.36813 1.000 74.59813 156 ILE A CA 1
ATOM 1184 C C . ILE A 1 156 ? -13.57120 -7.00086 -18.70940 1.000 72.14170 156 ILE A C 1
ATOM 1185 O O . ILE A 1 156 ? -13.59212 -7.95657 -19.49324 1.000 74.89424 156 ILE A O 1
ATOM 1190 N N . SER A 1 157 ? -12.92045 -5.87971 -18.99597 1.000 70.72087 157 SER A N 1
ATOM 1191 C CA . SER A 1 157 ? -12.29770 -5.75783 -20.30390 1.000 68.85868 157 SER A CA 1
ATOM 1192 C C . SER A 1 157 ? -10.98264 -6.53649 -20.40760 1.000 67.57806 157 SER A C 1
ATOM 1193 O O . SER A 1 157 ? -10.43959 -6.66015 -21.51467 1.000 68.09029 157 SER A O 1
ATOM 1196 N N . SER A 1 158 ? -10.47520 -7.09556 -19.29823 1.000 72.49148 158 SER A N 1
ATOM 1197 C CA . SER A 1 158 ? -9.22889 -7.86725 -19.31385 1.000 74.00583 158 SER A CA 1
ATOM 1198 C C . SER A 1 158 ? -9.44214 -9.34413 -19.62513 1.000 70.70094 158 SER A C 1
ATOM 1199 O O . SER A 1 158 ? -8.48111 -10.03276 -20.00461 1.000 63.93994 158 SER A O 1
ATOM 1202 N N . VAL A 1 159 ? -10.66282 -9.84641 -19.44815 1.000 69.01851 159 VAL A N 1
ATOM 1203 C CA . VAL A 1 159 ? -10.93107 -11.26688 -19.63669 1.000 74.58214 159 VAL A CA 1
ATOM 1204 C C . VAL A 1 159 ? -11.11070 -11.54544 -21.12582 1.000 72.53974 159 VAL A C 1
ATOM 1205 O O . VAL A 1 159 ? -11.79707 -10.79923 -21.83585 1.000 71.45816 159 VAL A O 1
ATOM 1209 N N . SER A 1 160 ? -10.43857 -12.57707 -21.62267 1.000 69.19422 160 SER A N 1
ATOM 1210 C CA . SER A 1 160 ? -10.44618 -12.86432 -23.05449 1.000 71.34621 160 SER A CA 1
ATOM 1211 C C . SER A 1 160 ? -11.67646 -13.70746 -23.39005 1.000 70.99610 160 SER A C 1
ATOM 1212 O O . SER A 1 160 ? -11.74656 -14.88799 -23.04131 1.000 78.81865 160 SER A O 1
ATOM 1215 N N . PHE A 1 161 ? -12.65053 -13.10064 -24.06704 1.000 71.58539 161 PHE A N 1
ATOM 1216 C CA . PHE A 1 161 ? -13.84985 -13.81615 -24.47795 1.000 71.20032 161 PHE A CA 1
ATOM 1217 C C . PHE A 1 161 ? -13.58011 -14.62338 -25.74860 1.000 65.39600 161 PHE A C 1
ATOM 1218 O O . PHE A 1 161 ? -12.49990 -14.56376 -26.34110 1.000 66.34655 161 PHE A O 1
ATOM 1226 N N . PHE A 1 162 ? -14.57911 -15.39997 -26.16780 1.000 65.41867 162 PHE A N 1
ATOM 1227 C CA . PHE A 1 162 ? -14.36594 -16.25998 -27.32437 1.000 56.15077 162 PHE A CA 1
ATOM 1228 C C . PHE A 1 162 ? -14.21114 -15.44037 -28.59734 1.000 63.02583 162 PHE A C 1
ATOM 1229 O O . PHE A 1 162 ? -13.33989 -15.72970 -29.43039 1.000 61.43219 162 PHE A O 1
ATOM 1237 N N . SER A 1 163 ? -15.05424 -14.42376 -28.78416 1.000 61.49652 163 SER A N 1
ATOM 1238 C CA . SER A 1 163 ? -14.83679 -13.53350 -29.91779 1.000 65.79578 163 SER A CA 1
ATOM 1239 C C . SER A 1 163 ? -13.44007 -12.91756 -29.90743 1.000 66.69213 163 SER A C 1
ATOM 1240 O O . SER A 1 163 ? -12.95103 -12.51413 -30.97402 1.000 61.82663 163 SER A O 1
ATOM 1243 N N . ASP A 1 164 ? -12.75873 -12.89089 -28.74522 1.000 64.31728 164 ASP A N 1
ATOM 1244 C CA . ASP A 1 164 ? -11.37081 -12.44317 -28.73248 1.000 59.64080 164 ASP A CA 1
ATOM 1245 C C . ASP A 1 164 ? -10.45304 -13.48571 -29.33077 1.000 65.31420 164 ASP A C 1
ATOM 1246 O O . ASP A 1 164 ? -9.53790 -13.14596 -30.09343 1.000 68.96557 164 ASP A O 1
ATOM 1251 N N . LYS A 1 165 ? -10.69328 -14.76167 -29.02319 1.000 60.47810 165 LYS A N 1
ATOM 1252 C CA . LYS A 1 165 ? -9.96400 -15.82754 -29.70849 1.000 64.89001 165 LYS A CA 1
ATOM 1253 C C . LYS A 1 165 ? -10.20628 -15.77280 -31.21746 1.000 62.81984 165 LYS A C 1
ATOM 1254 O O . LYS A 1 165 ? -9.27901 -15.95900 -32.01016 1.000 60.16720 165 LYS A O 1
ATOM 1260 N N . VAL A 1 166 ? -11.44778 -15.52249 -31.63953 1.000 60.92462 166 VAL A N 1
ATOM 1261 C CA . VAL A 1 166 ? -11.71591 -15.44748 -33.06964 1.000 63.62751 166 VAL A CA 1
ATOM 1262 C C . VAL A 1 166 ? -10.95488 -14.28125 -33.68022 1.000 65.88588 166 VAL A C 1
ATOM 1263 O O . VAL A 1 166 ? -10.26814 -14.43234 -34.69347 1.000 66.52361 166 VAL A O 1
ATOM 1267 N N . ARG A 1 167 ? -11.00378 -13.11952 -33.02302 1.000 66.82890 167 ARG A N 1
ATOM 1268 C CA . ARG A 1 167 ? -10.28202 -11.95423 -33.52201 1.000 64.50504 167 ARG A CA 1
ATOM 1269 C C . ARG A 1 167 ? -8.78713 -12.22058 -33.59505 1.000 63.39044 167 ARG A C 1
ATOM 1270 O O . ARG A 1 167 ? -8.14174 -11.85435 -34.57743 1.000 64.83696 167 ARG A O 1
ATOM 1278 N N . ASN A 1 168 ? -8.21154 -12.84566 -32.55896 1.000 68.54169 168 ASN A N 1
ATOM 1279 C CA . ASN A 1 168 ? -6.79259 -13.20918 -32.61795 1.000 72.03559 168 ASN A CA 1
ATOM 1280 C C . ASN A 1 168 ? -6.47846 -14.07668 -33.83148 1.000 69.71273 168 ASN A C 1
ATOM 1281 O O . ASN A 1 168 ? -5.46553 -13.86824 -34.50999 1.000 69.84667 168 ASN A O 1
ATOM 1286 N N . LEU A 1 169 ? -7.32559 -15.06126 -34.11864 1.000 67.37466 169 LEU A N 1
ATOM 1287 C CA . LEU A 1 169 ? -7.12175 -15.83829 -35.33567 1.000 73.41252 169 LEU A CA 1
ATOM 1288 C C . LEU A 1 169 ? -7.12575 -14.93788 -36.57296 1.000 72.20351 169 LEU A C 1
ATOM 1289 O O . LEU A 1 169 ? -6.24768 -15.05444 -37.43391 1.000 74.13190 169 LEU A O 1
ATOM 1294 N N . ILE A 1 170 ? -8.11769 -14.04036 -36.68133 1.000 71.57449 170 ILE A N 1
ATOM 1295 C CA . ILE A 1 170 ? -8.29421 -13.23074 -37.88819 1.000 69.87008 170 ILE A CA 1
ATOM 1296 C C . ILE A 1 170 ? -7.20496 -12.16019 -38.01197 1.000 73.69637 170 ILE A C 1
ATOM 1297 O O . ILE A 1 170 ? -6.69699 -11.89594 -39.11038 1.000 74.32324 170 ILE A O 1
ATOM 1302 N N . GLU A 1 171 ? -6.83959 -11.51379 -36.90186 1.000 72.03010 171 GLU A N 1
ATOM 1303 C CA . GLU A 1 171 ? -5.81753 -10.47064 -36.94340 1.000 66.84224 171 GLU A CA 1
ATOM 1304 C C . GLU A 1 171 ? -4.52082 -10.94325 -37.56127 1.000 76.00111 171 GLU A C 1
ATOM 1305 O O . GLU A 1 171 ? -3.74407 -10.10829 -38.03029 1.000 79.30556 171 GLU A O 1
ATOM 1311 N N . LYS A 1 172 ? -4.25313 -12.25787 -37.54300 1.000 82.35749 172 LYS A N 1
ATOM 1312 C CA . LYS A 1 172 ? -3.01716 -12.79786 -38.12113 1.000 80.44094 172 LYS A CA 1
ATOM 1313 C C . LYS A 1 172 ? -2.91613 -12.52925 -39.61652 1.000 76.45917 172 LYS A C 1
ATOM 1314 O O . LYS A 1 172 ? -1.82372 -12.27973 -40.13615 1.000 81.92567 172 LYS A O 1
ATOM 1320 N N . ASP A 1 173 ? -4.02679 -12.59874 -40.32673 1.000 69.46004 173 ASP A N 1
ATOM 1321 C CA . ASP A 1 173 ? -4.00129 -12.42046 -41.76415 1.000 75.35196 173 ASP A CA 1
ATOM 1322 C C . ASP A 1 173 ? -5.33381 -11.78279 -42.16439 1.000 75.77601 173 ASP A C 1
ATOM 1323 O O . ASP A 1 173 ? -6.20970 -12.39529 -42.77081 1.000 76.07859 173 ASP A O 1
ATOM 1328 N N . LEU A 1 174 ? -5.48604 -10.50712 -41.81665 1.000 75.86614 174 LEU A N 1
ATOM 1329 C CA . LEU A 1 174 ? -6.74029 -9.80135 -42.06066 1.000 70.63602 174 LEU A CA 1
ATOM 1330 C C . LEU A 1 174 ? -7.16136 -9.82426 -43.54017 1.000 66.62658 174 LEU A C 1
ATOM 1331 O O . LEU A 1 174 ? -8.34914 -9.68172 -43.82843 1.000 68.44520 174 LEU A O 1
ATOM 1336 N N . SER A 1 175 ? -6.21574 -9.98812 -44.48898 1.000 69.84399 175 SER A N 1
ATOM 1337 C CA . SER A 1 175 ? -6.53036 -10.02289 -45.93390 1.000 68.11949 175 SER A CA 1
ATOM 1338 C C . SER A 1 175 ? -7.14174 -11.34880 -46.40818 1.000 67.27411 175 SER A C 1
ATOM 1339 O O . SER A 1 175 ? -7.63038 -11.42639 -47.53875 1.000 63.52435 175 SER A O 1
ATOM 1342 N N . ARG A 1 176 ? -7.04667 -12.40881 -45.61945 1.000 67.18372 176 ARG A N 1
ATOM 1343 C CA . ARG A 1 176 ? -7.49481 -13.72156 -46.06113 1.000 69.60387 176 ARG A CA 1
ATOM 1344 C C . ARG A 1 176 ? -9.00228 -13.73271 -46.28676 1.000 68.17125 176 ARG A C 1
ATOM 1345 O O . ARG A 1 176 ? -9.75490 -13.01723 -45.62753 1.000 72.93813 176 ARG A O 1
ATOM 1353 N N . LYS A 1 177 ? -9.45660 -14.58321 -47.19862 1.000 65.80005 177 LYS A N 1
ATOM 1354 C CA . LYS A 1 177 ? -10.88740 -14.70705 -47.45627 1.000 60.47464 177 LYS A CA 1
ATOM 1355 C C . LYS A 1 177 ? -11.48488 -15.62489 -46.39565 1.000 68.64785 177 LYS A C 1
ATOM 1356 O O . LYS A 1 177 ? -11.83806 -16.78375 -46.64653 1.000 71.68142 177 LYS A O 1
ATOM 1362 N N . TRP A 1 178 ? -11.66461 -15.07158 -45.19689 1.000 63.81535 178 TRP A N 1
ATOM 1363 C CA . TRP A 1 178 ? -12.13744 -15.87358 -44.08033 1.000 56.85353 178 TRP A CA 1
ATOM 1364 C C . TRP A 1 178 ? -13.57868 -16.31817 -44.29065 1.000 64.76841 178 TRP A C 1
ATOM 1365 O O . TRP A 1 178 ? -14.31868 -15.78210 -45.13064 1.000 63.05851 178 TRP A O 1
ATOM 1376 N N . THR A 1 179 ? -13.95243 -17.36282 -43.55355 1.000 54.01856 179 THR A N 1
ATOM 1377 C CA . THR A 1 179 ? -15.30311 -17.90920 -43.58681 1.000 59.22340 179 THR A CA 1
ATOM 1378 C C . THR A 1 179 ? -15.64580 -18.46708 -42.21704 1.000 58.80861 179 THR A C 1
ATOM 1379 O O . THR A 1 179 ? -14.76340 -18.75144 -41.40063 1.000 63.90957 179 THR A O 1
ATOM 1383 N N . LEU A 1 180 ? -16.94054 -18.66437 -41.98349 1.000 58.42261 180 LEU A N 1
ATOM 1384 C CA . LEU A 1 180 ? -17.35445 -19.33304 -40.75199 1.000 61.20246 180 LEU A CA 1
ATOM 1385 C C . LEU A 1 180 ? -16.80533 -20.76729 -40.68840 1.000 62.63304 180 LEU A C 1
ATOM 1386 O O . LEU A 1 180 ? -16.32811 -21.21682 -39.63428 1.000 62.07467 180 LEU A O 1
ATOM 1391 N N . GLY A 1 181 ? -16.78616 -21.47238 -41.81970 1.000 61.36067 181 GLY A N 1
ATOM 1392 C CA . GLY A 1 181 ? -16.24053 -22.82862 -41.82891 1.000 60.04304 181 GLY A CA 1
ATOM 1393 C C . GLY A 1 181 ? -14.77781 -22.89201 -41.41973 1.000 65.60708 181 GLY A C 1
ATOM 1394 O O . GLY A 1 181 ? -14.38517 -23.72459 -40.58932 1.000 61.52247 181 GLY A O 1
ATOM 1395 N N . ILE A 1 182 ? -13.94753 -22.02657 -42.02119 1.000 62.38765 182 ILE A N 1
ATOM 1396 C CA . ILE A 1 182 ? -12.53411 -21.91484 -41.64575 1.000 61.48855 182 ILE A CA 1
ATOM 1397 C C . ILE A 1 182 ? -12.37773 -21.66442 -40.14492 1.000 62.61161 182 ILE A C 1
ATOM 1398 O O . ILE A 1 182 ? -11.55228 -22.29397 -39.47097 1.000 67.25309 182 ILE A O 1
ATOM 1403 N N . ILE A 1 183 ? -13.17326 -20.74485 -39.59251 1.000 58.64789 183 ILE A N 1
ATOM 1404 C CA . ILE A 1 183 ? -13.11165 -20.50167 -38.15125 1.000 59.36657 183 ILE A CA 1
ATOM 1405 C C . ILE A 1 183 ? -13.48998 -21.76473 -37.37775 1.000 64.70465 183 ILE A C 1
ATOM 1406 O O . ILE A 1 183 ? -12.93309 -22.05308 -36.30842 1.000 60.23123 183 ILE A O 1
ATOM 1411 N N . ALA A 1 184 ? -14.49896 -22.49665 -37.87097 1.000 70.44799 184 ALA A N 1
ATOM 1412 C CA . ALA A 1 184 ? -14.97263 -23.68850 -37.17473 1.000 66.23722 184 ALA A CA 1
ATOM 1413 C C . ALA A 1 184 ? -13.92802 -24.79868 -37.19539 1.000 68.47709 184 ALA A C 1
ATOM 1414 O O . ALA A 1 184 ? -13.75579 -25.50222 -36.19144 1.000 68.45661 184 ALA A O 1
ATOM 1416 N N . ASP A 1 185 ? -13.20919 -24.96406 -38.31345 1.000 60.33193 185 ASP A N 1
ATOM 1417 C CA . ASP A 1 185 ? -12.10022 -25.90849 -38.31898 1.000 63.89074 185 ASP A CA 1
ATOM 1418 C C . ASP A 1 185 ? -11.05907 -25.50645 -37.29373 1.000 70.87735 185 ASP A C 1
ATOM 1419 O O . ASP A 1 185 ? -10.72549 -26.28438 -36.38694 1.000 68.40946 185 ASP A O 1
ATOM 1424 N N . ALA A 1 186 ? -10.56009 -24.26947 -37.40543 1.000 64.92359 186 ALA A N 1
ATOM 1425 C CA . ALA A 1 186 ? -9.47711 -23.82061 -36.54586 1.000 61.17464 186 ALA A CA 1
ATOM 1426 C C . ALA A 1 186 ? -9.79200 -23.98265 -35.06700 1.000 59.17166 186 ALA A C 1
ATOM 1427 O O . ALA A 1 186 ? -8.86331 -24.08789 -34.26101 1.000 68.08678 186 ALA A O 1
ATOM 1429 N N . PHE A 1 187 ? -11.06013 -24.03030 -34.69099 1.000 60.41660 187 PHE A N 1
ATOM 1430 C CA . PHE A 1 187 ? -11.44905 -24.18826 -33.29932 1.000 63.90655 187 PHE A CA 1
ATOM 1431 C C . PHE A 1 187 ? -11.95320 -25.58937 -32.95812 1.000 69.97489 187 PHE A C 1
ATOM 1432 O O . PHE A 1 187 ? -12.41132 -25.80910 -31.82488 1.000 72.51858 187 PHE A O 1
ATOM 1440 N N . ASN A 1 188 ? -11.89838 -26.52879 -33.90482 1.000 66.21418 188 ASN A N 1
ATOM 1441 C CA . ASN A 1 188 ? -12.38798 -27.89610 -33.71603 1.000 68.16608 188 ASN A CA 1
ATOM 1442 C C . ASN A 1 188 ? -13.82431 -27.87978 -33.21347 1.000 66.11843 188 ASN A C 1
ATOM 1443 O O . ASN A 1 188 ? -14.15814 -28.45843 -32.17439 1.000 68.40529 188 ASN A O 1
ATOM 1448 N N . ALA A 1 189 ? -14.67420 -27.20069 -33.97775 1.000 65.09137 189 ALA A N 1
ATOM 1449 C CA . ALA A 1 189 ? -16.07163 -27.04891 -33.61051 1.000 67.20805 189 ALA A CA 1
ATOM 1450 C C . ALA A 1 189 ? -16.91119 -26.98244 -34.86873 1.000 63.30778 189 ALA A C 1
ATOM 1451 O O . ALA A 1 189 ? -16.38798 -26.84870 -35.97598 1.000 59.27915 189 ALA A O 1
ATOM 1453 N N . SER A 1 190 ? -18.23059 -27.05586 -34.68297 1.000 66.33879 190 SER A N 1
ATOM 1454 C CA . SER A 1 190 ? -19.14806 -26.83980 -35.79820 1.000 70.09271 190 SER A CA 1
ATOM 1455 C C . SER A 1 190 ? -19.42664 -25.34235 -35.99714 1.000 66.22406 190 SER A C 1
ATOM 1456 O O . SER A 1 190 ? -19.23770 -24.52039 -35.09405 1.000 65.26882 190 SER A O 1
ATOM 1459 N N . GLU A 1 191 ? -19.90172 -24.99956 -37.19641 1.000 56.72895 191 GLU A N 1
ATOM 1460 C CA . GLU A 1 191 ? -20.34658 -23.63324 -37.44959 1.000 62.96487 191 GLU A CA 1
ATOM 1461 C C . GLU A 1 191 ? -21.40458 -23.18612 -36.43599 1.000 67.53441 191 GLU A C 1
ATOM 1462 O O . GLU A 1 191 ? -21.31792 -22.07278 -35.89064 1.000 62.45728 191 GLU A O 1
ATOM 1468 N N . ILE A 1 192 ? -22.38190 -24.05869 -36.14295 1.000 61.34321 192 ILE A N 1
ATOM 1469 C CA . ILE A 1 192 ? -23.46747 -23.72409 -35.22082 1.000 65.74071 192 ILE A CA 1
ATOM 1470 C C . ILE A 1 192 ? -22.89956 -23.39531 -33.84273 1.000 63.10275 192 ILE A C 1
ATOM 1471 O O . ILE A 1 192 ? -23.38345 -22.48931 -33.15797 1.000 61.95683 192 ILE A O 1
ATOM 1476 N N . THR A 1 193 ? -21.86028 -24.12233 -33.41694 1.000 66.34374 193 THR A N 1
ATOM 1477 C CA . THR A 1 193 ? -21.23807 -23.83193 -32.12787 1.000 67.06526 193 THR A CA 1
ATOM 1478 C C . THR A 1 193 ? -20.60578 -22.44253 -32.13927 1.000 65.56492 193 THR A C 1
ATOM 1479 O O . THR A 1 193 ? -20.75663 -21.66071 -31.18842 1.000 61.33855 193 THR A O 1
ATOM 1483 N N . ILE A 1 194 ? -19.89583 -22.11312 -33.21331 1.000 62.53879 194 ILE A N 1
ATOM 1484 C CA . ILE A 1 194 ? -19.23343 -20.82619 -33.26410 1.000 61.91579 194 ILE A CA 1
ATOM 1485 C C . ILE A 1 194 ? -20.23223 -19.69114 -33.41041 1.000 62.54225 194 ILE A C 1
ATOM 1486 O O . ILE A 1 194 ? -20.19295 -18.72203 -32.63614 1.000 60.18875 194 ILE A O 1
ATOM 1491 N N . ARG A 1 195 ? -21.17543 -19.81656 -34.35027 1.000 61.99885 195 ARG A N 1
ATOM 1492 C CA . ARG A 1 195 ? -22.23986 -18.82291 -34.45774 1.000 60.52658 195 ARG A CA 1
ATOM 1493 C C . ARG A 1 195 ? -22.93527 -18.61115 -33.12204 1.000 67.14846 195 ARG A C 1
ATOM 1494 O O . ARG A 1 195 ? -23.08266 -17.47405 -32.65866 1.000 68.77987 195 ARG A O 1
ATOM 1502 N N . LYS A 1 196 ? -23.30208 -19.69286 -32.44787 1.000 64.24834 196 LYS A N 1
ATOM 1503 C CA . LYS A 1 196 ? -24.02159 -19.52555 -31.19290 1.000 66.46388 196 LYS A CA 1
ATOM 1504 C C . LYS A 1 196 ? -23.11388 -19.04628 -30.05801 1.000 64.22426 196 LYS A C 1
ATOM 1505 O O . LYS A 1 196 ? -23.55367 -18.26918 -29.20163 1.000 66.70576 196 LYS A O 1
ATOM 1511 N N . ARG A 1 197 ? -21.84777 -19.44580 -30.04681 1.000 64.08971 197 ARG A N 1
ATOM 1512 C CA . ARG A 1 197 ? -20.92690 -18.86761 -29.07237 1.000 61.55440 197 ARG A CA 1
ATOM 1513 C C . ARG A 1 197 ? -20.72045 -17.38128 -29.35034 1.000 64.35534 197 ARG A C 1
ATOM 1514 O O . ARG A 1 197 ? -20.67583 -16.57317 -28.41552 1.000 66.66432 197 ARG A O 1
ATOM 1522 N N . LEU A 1 198 ? -20.63455 -16.98741 -30.62943 1.000 61.06514 198 LEU A N 1
ATOM 1523 C CA . LEU A 1 198 ? -20.50606 -15.56555 -30.92492 1.000 56.93107 198 LEU A CA 1
ATOM 1524 C C . LEU A 1 198 ? -21.82065 -14.83278 -30.67569 1.000 67.11861 198 LEU A C 1
ATOM 1525 O O . LEU A 1 198 ? -21.80735 -13.65155 -30.29573 1.000 70.95054 198 LEU A O 1
ATOM 1530 N N . GLU A 1 199 ? -22.96114 -15.50456 -30.85367 1.000 63.41594 199 GLU A N 1
ATOM 1531 C CA . GLU A 1 199 ? -24.23522 -14.85077 -30.55705 1.000 67.84123 199 GLU A CA 1
ATOM 1532 C C . GLU A 1 199 ? -24.39881 -14.59035 -29.05931 1.000 70.37712 199 GLU A C 1
ATOM 1533 O O . GLU A 1 199 ? -24.95105 -13.55557 -28.67112 1.000 74.67004 199 GLU A O 1
ATOM 1539 N N . SER A 1 200 ? -23.89524 -15.48172 -28.20035 1.000 65.92753 200 SER A N 1
ATOM 1540 C CA .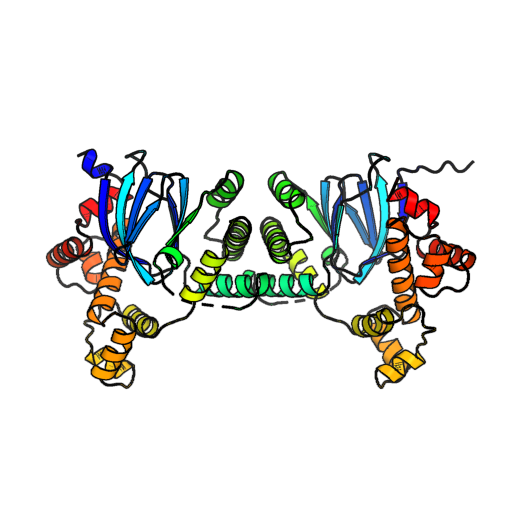 SER A 1 200 ? -24.04689 -15.26442 -26.76442 1.000 72.17451 200 SER A CA 1
ATOM 1541 C C . SER A 1 200 ? -23.15850 -14.13963 -26.24124 1.000 74.81371 200 SER A C 1
ATOM 1542 O O . SER A 1 200 ? -23.25587 -13.79510 -25.05454 1.000 71.84259 200 SER A O 1
ATOM 1545 N N . GLU A 1 201 ? -22.27289 -13.60495 -27.08559 1.000 75.01514 201 GLU A N 1
ATOM 1546 C CA . GLU A 1 201 ? -21.51875 -12.38039 -26.83761 1.000 69.76726 201 GLU A CA 1
ATOM 1547 C C . GLU A 1 201 ? -21.97898 -11.22493 -27.71543 1.000 60.07819 201 GLU A C 1
ATOM 1548 O O . GLU A 1 201 ? -21.28340 -10.21755 -27.79521 1.000 74.23990 201 GLU A O 1
ATOM 1554 N N . ASN A 1 202 ? -23.13036 -11.35647 -28.37160 1.000 66.55121 202 ASN A N 1
ATOM 1555 C CA . ASN A 1 202 ? -23.80197 -10.32431 -29.16999 1.000 72.07776 202 ASN A CA 1
ATOM 1556 C C . ASN A 1 202 ? -23.07392 -9.95905 -30.45693 1.000 72.02985 202 ASN A C 1
ATOM 1557 O O . ASN A 1 202 ? -23.32301 -8.89005 -31.03810 1.000 73.53557 202 ASN A O 1
ATOM 1562 N N . THR A 1 203 ? -22.24804 -10.83703 -30.99806 1.000 68.69299 203 THR A N 1
ATOM 1563 C CA . THR A 1 203 ? -21.72991 -10.55230 -32.31797 1.000 68.68390 203 THR A CA 1
ATOM 1564 C C . THR A 1 203 ? -21.87651 -11.77717 -33.21126 1.000 63.56954 203 THR A C 1
ATOM 1565 O O . THR A 1 203 ? -22.38973 -12.82041 -32.80385 1.000 64.43037 203 THR A O 1
ATOM 1569 N N . ASN A 1 204 ? -21.42759 -11.63909 -34.45014 1.000 59.19789 204 ASN A N 1
ATOM 1570 C CA . ASN A 1 204 ? -21.33447 -12.76309 -35.36057 1.000 57.66386 204 ASN A CA 1
ATOM 1571 C C . ASN A 1 204 ? -20.00592 -12.64625 -36.07427 1.000 59.69104 204 ASN A C 1
ATOM 1572 O O . ASN A 1 204 ? -19.29601 -11.64413 -35.94716 1.000 58.75670 204 ASN A O 1
ATOM 1577 N N . PHE A 1 205 ? -19.71065 -13.65060 -36.89378 1.000 59.19030 205 PHE A N 1
ATOM 1578 C CA . PHE A 1 205 ? -18.40117 -13.72011 -37.50947 1.000 53.37656 205 PHE A CA 1
ATOM 1579 C C . PHE A 1 205 ? -18.20502 -12.59793 -38.53298 1.000 57.70634 205 PHE A C 1
ATOM 1580 O O . PHE A 1 205 ? -17.14986 -11.94662 -38.54303 1.000 57.37806 205 PHE A O 1
ATOM 1588 N N . ASN A 1 206 ? -19.21346 -12.33746 -39.38178 1.000 57.58248 206 ASN A N 1
ATOM 1589 C CA . ASN A 1 206 ? -19.10396 -11.26650 -40.37455 1.000 57.57318 206 ASN A CA 1
ATOM 1590 C C . ASN A 1 206 ? -18.86618 -9.90685 -39.71122 1.000 54.87049 206 ASN A C 1
ATOM 1591 O O . ASN A 1 206 ? -18.04323 -9.11396 -40.18246 1.000 48.65742 206 ASN A O 1
ATOM 1596 N N . GLN A 1 207 ? -19.57429 -9.63072 -38.61315 1.000 57.95176 207 GLN A N 1
ATOM 1597 C CA . GLN A 1 207 ? -19.39410 -8.38320 -37.87253 1.000 58.62614 207 GLN A CA 1
ATOM 1598 C C . GLN A 1 207 ? -17.97618 -8.26477 -37.31496 1.000 58.67612 207 GLN A C 1
ATOM 1599 O O . GLN A 1 207 ? -17.32381 -7.21106 -37.44705 1.000 53.68382 207 GLN A O 1
ATOM 1605 N N . ILE A 1 208 ? -17.46657 -9.34655 -36.71184 1.000 52.39109 208 ILE A N 1
ATOM 1606 C CA . ILE A 1 208 ? -16.09461 -9.32561 -36.19954 1.000 50.29095 208 ILE A CA 1
ATOM 1607 C C . ILE A 1 208 ? -15.12054 -8.97833 -37.31795 1.000 51.75958 208 ILE A C 1
ATOM 1608 O O . ILE A 1 208 ? -14.23815 -8.12676 -37.15914 1.000 51.43027 208 ILE A O 1
ATOM 1613 N N . LEU A 1 209 ? -15.26544 -9.64538 -38.46635 1.000 53.07762 209 LEU A N 1
ATOM 1614 C CA . LEU A 1 209 ? -14.34534 -9.43463 -39.57138 1.000 51.65800 209 LEU A CA 1
ATOM 1615 C C . LEU A 1 209 ? -14.47339 -8.02529 -40.13490 1.000 52.59736 209 LEU A C 1
ATOM 1616 O O . LEU A 1 209 ? -13.46618 -7.38683 -40.46600 1.000 56.36648 209 LEU A O 1
ATOM 1621 N N . MET A 1 210 ? -15.69668 -7.53685 -40.27590 1.000 50.59661 210 MET A N 1
ATOM 1622 C CA . MET A 1 210 ? -15.91431 -6.16850 -40.74667 1.000 48.29257 210 MET A CA 1
ATOM 1623 C C . MET A 1 210 ? -15.38579 -5.15547 -39.73137 1.000 51.64746 210 MET A C 1
ATOM 1624 O O . MET A 1 210 ? -14.71506 -4.19775 -40.10245 1.000 47.47385 210 MET A O 1
ATOM 1629 N N . GLN A 1 211 ? -15.64477 -5.37576 -38.43133 1.000 53.63855 211 GLN A N 1
ATOM 1630 C CA . GLN A 1 211 ? -15.13903 -4.45443 -37.42709 1.000 52.15190 211 GLN A CA 1
ATOM 1631 C C . GLN A 1 211 ? -13.62246 -4.46585 -37.38091 1.000 50.63927 211 GLN A C 1
ATOM 1632 O O . GLN A 1 211 ? -13.00693 -3.42305 -37.14294 1.000 52.83711 211 GLN A O 1
ATOM 1638 N N . LEU A 1 212 ? -12.98984 -5.61570 -37.61685 1.000 53.33849 212 LEU A N 1
ATOM 1639 C CA . LEU A 1 212 ? -11.52734 -5.62717 -37.63062 1.000 54.61124 212 LEU A CA 1
ATOM 1640 C C . LEU A 1 212 ? -10.97164 -4.82567 -38.81652 1.000 53.97188 212 LEU A C 1
ATOM 1641 O O . LEU A 1 212 ? -10.04205 -4.01113 -38.65999 1.000 53.40260 212 LEU A O 1
ATOM 1646 N N . ARG A 1 213 ? -11.50754 -5.05855 -40.01427 1.000 48.33718 213 ARG A N 1
ATOM 1647 C CA . ARG A 1 213 ? -11.00870 -4.35648 -41.20067 1.000 56.19901 213 ARG A CA 1
ATOM 1648 C C . ARG A 1 213 ? -11.21769 -2.84131 -41.09768 1.000 46.80587 213 ARG A C 1
ATOM 1649 O O . ARG A 1 213 ? -10.29490 -2.05837 -41.33584 1.000 45.49665 213 ARG A O 1
ATOM 1657 N N . MET A 1 214 ? -12.41459 -2.42808 -40.70297 1.000 44.94075 214 MET A N 1
ATOM 1658 C CA . MET A 1 214 ? -12.78663 -1.02136 -40.64928 1.000 48.31652 214 MET A CA 1
ATOM 1659 C C . MET A 1 214 ? -12.04942 -0.29002 -39.55306 1.000 48.14360 214 MET A C 1
ATOM 1660 O O . MET A 1 214 ? -11.72797 0.89728 -39.72557 1.000 48.55193 214 MET A O 1
ATOM 1665 N N . SER A 1 215 ? -11.75853 -0.97240 -38.43427 1.000 45.52281 215 SER A N 1
ATOM 1666 C CA . SER A 1 215 ? -10.91385 -0.36316 -37.40621 1.000 45.16265 215 SER A CA 1
ATOM 1667 C C . SER A 1 215 ? -9.52827 -0.09437 -37.93920 1.000 50.48443 215 SER A C 1
ATOM 1668 O O . SER A 1 215 ? -8.99371 1.00531 -37.76855 1.000 53.48407 215 SER A O 1
ATOM 1671 N N . LYS A 1 216 ? -8.89455 -1.12799 -38.50385 1.000 48.73992 216 LYS A N 1
ATOM 1672 C CA . LYS A 1 216 ? -7.58415 -0.95541 -39.09884 1.000 45.10256 216 LYS A CA 1
ATOM 1673 C C . LYS A 1 216 ? -7.60942 0.13317 -40.15278 1.000 43.66945 216 LYS A C 1
ATOM 1674 O O . LYS A 1 216 ? -6.77189 1.04265 -40.12701 1.000 49.54234 216 LYS A O 1
ATOM 1680 N N . ALA A 1 217 ? -8.57407 0.08035 -41.06814 1.000 42.51339 217 ALA A N 1
ATOM 1681 C CA . ALA A 1 217 ? -8.67917 1.12379 -42.09543 1.000 47.88107 217 ALA A CA 1
ATOM 1682 C C . ALA A 1 217 ? -8.75346 2.53247 -41.47356 1.000 49.22246 217 ALA A C 1
ATOM 1683 O O . ALA A 1 217 ? -8.10070 3.46626 -41.94875 1.000 48.23755 217 ALA A O 1
ATOM 1685 N N . ALA A 1 218 ? -9.52816 2.69785 -40.40298 1.000 49.91488 218 ALA A N 1
ATOM 1686 C CA . ALA A 1 218 ? -9.56711 3.98734 -39.70791 1.000 55.32361 218 ALA A CA 1
ATOM 1687 C C . ALA A 1 218 ? -8.17533 4.41469 -39.24335 1.000 49.83831 218 ALA A C 1
ATOM 1688 O O . ALA A 1 218 ? -7.71176 5.52366 -39.53905 1.000 51.72414 218 ALA A O 1
ATOM 1690 N N . LEU A 1 219 ? -7.48612 3.53859 -38.52566 1.000 55.50395 219 LEU A N 1
ATOM 1691 C CA . LEU A 1 219 ? -6.14268 3.86418 -38.05183 1.000 57.60599 219 LEU A CA 1
ATOM 1692 C C . LEU A 1 219 ? -5.20239 4.19016 -39.21332 1.000 55.68817 219 LEU A C 1
ATOM 1693 O O . LEU A 1 219 ? -4.45127 5.17231 -39.15208 1.000 57.60155 219 LEU A O 1
ATOM 1698 N N . LEU A 1 220 ? -5.25918 3.40371 -40.29593 1.000 49.28819 220 LEU A N 1
ATOM 1699 C CA . LEU A 1 220 ? -4.36407 3.64023 -41.41543 1.000 47.92921 220 LEU A CA 1
ATOM 1700 C C . LEU A 1 220 ? -4.66595 4.97107 -42.08724 1.000 52.72984 220 LEU A C 1
ATOM 1701 O O . LEU A 1 220 ? -3.74464 5.67913 -42.50929 1.000 55.25848 220 LEU A O 1
ATOM 1706 N N . LEU A 1 221 ? -5.94729 5.33024 -42.18530 1.000 51.77360 221 LEU A N 1
ATOM 1707 C CA . LEU A 1 221 ? -6.31253 6.62930 -42.72369 1.000 52.01423 221 LEU A CA 1
ATOM 1708 C C . LEU A 1 221 ? -5.66228 7.74980 -41.92342 1.000 57.81778 221 LEU A C 1
ATOM 1709 O O . LEU A 1 221 ? -5.11343 8.69737 -42.49717 1.000 54.83463 221 LEU A O 1
ATOM 1714 N N . LEU A 1 222 ? -5.65157 7.63135 -40.59099 1.000 55.54535 222 LEU A N 1
ATOM 1715 C CA . LEU A 1 222 ? -5.16583 8.75028 -39.79562 1.000 49.43853 222 LEU A CA 1
ATOM 1716 C C . LEU A 1 222 ? -3.65303 8.90425 -39.89530 1.000 56.47595 222 LEU A C 1
ATOM 1717 O O . LEU A 1 222 ? -3.14903 10.00951 -39.68410 1.000 58.00683 222 LEU A O 1
ATOM 1722 N N . GLU A 1 223 ? -2.93364 7.82725 -40.25400 1.000 58.58535 223 GLU A N 1
ATOM 1723 C CA . GLU A 1 223 ? -1.48576 7.88569 -40.42677 1.000 54.14337 223 GLU A CA 1
ATOM 1724 C C . GLU A 1 223 ? -1.08926 8.79122 -41.56946 1.000 57.91594 223 GLU A C 1
ATOM 1725 O O . GLU A 1 223 ? 0.05067 9.26596 -41.61635 1.000 67.78906 223 GLU A O 1
ATOM 1731 N N . ASN A 1 224 ? -1.97737 8.96696 -42.54378 1.000 62.43136 224 ASN A N 1
ATOM 1732 C CA . ASN A 1 224 ? -1.77702 9.86195 -43.67863 1.000 63.94403 224 ASN A CA 1
ATOM 1733 C C . ASN A 1 224 ? -0.62554 9.42858 -44.58754 1.000 65.70840 224 ASN A C 1
ATOM 1734 O O . ASN A 1 224 ? -0.22058 10.18633 -45.46573 1.000 73.48683 224 ASN A O 1
ATOM 1739 N N . SER A 1 225 ? -0.14672 8.19423 -44.45732 1.000 63.79294 225 SER A N 1
ATOM 1740 C CA . SER A 1 225 ? 0.97223 7.67714 -45.22931 1.000 62.31532 225 SER A CA 1
ATOM 1741 C C . SER A 1 225 ? 0.57715 6.64607 -46.28983 1.000 68.28107 225 SER A C 1
ATOM 1742 O O . SER A 1 225 ? 1.46857 6.06831 -46.93878 1.000 67.23193 225 SER A O 1
ATOM 1745 N N . TYR A 1 226 ? -0.70847 6.33655 -46.45021 1.000 62.75024 226 TYR A N 1
ATOM 1746 C CA . TYR A 1 226 ? -1.10297 5.33765 -47.43322 1.000 65.75438 226 TYR A CA 1
ATOM 1747 C C . TYR A 1 226 ? -2.24671 5.86425 -48.28194 1.000 62.11334 226 TYR A C 1
ATOM 1748 O O . TYR A 1 226 ? -3.12979 6.56233 -47.78125 1.000 63.07127 226 TYR A O 1
ATOM 1757 N N . GLN A 1 227 ? -2.21241 5.53344 -49.57051 1.000 63.49782 227 GLN A N 1
ATOM 1758 C CA . GLN A 1 227 ? -3.30478 5.83548 -50.48140 1.000 58.79361 227 GLN A CA 1
ATOM 1759 C C . GLN A 1 227 ? -4.47092 4.87456 -50.23299 1.000 58.50584 227 GLN A C 1
ATOM 1760 O O . GLN A 1 227 ? -4.29619 3.76600 -49.71172 1.000 58.01977 227 GLN A O 1
ATOM 1766 N N . ILE A 1 228 ? -5.67859 5.33866 -50.55265 1.000 54.07253 228 ILE A N 1
ATOM 1767 C CA . ILE A 1 228 ? -6.88283 4.55154 -50.28732 1.000 58.27190 228 ILE A CA 1
ATOM 1768 C C . ILE A 1 228 ? -6.75293 3.13982 -50.85299 1.000 62.85529 228 ILE A C 1
ATOM 1769 O O . ILE A 1 228 ? -7.18137 2.15514 -50.22503 1.000 61.01432 228 ILE A O 1
ATOM 1774 N N . SER A 1 229 ? -6.15807 3.01438 -52.03989 1.000 59.07496 229 SER A N 1
ATOM 1775 C CA . SER A 1 229 ? -6.05055 1.70036 -52.64691 1.000 56.06272 229 SER A CA 1
ATOM 1776 C C . SER A 1 229 ? -5.08061 0.82448 -51.87819 1.000 60.27312 229 SER A C 1
ATOM 1777 O O . SER A 1 229 ? -5.23367 -0.40400 -51.86931 1.000 62.02316 229 SER A O 1
ATOM 1780 N N . GLN A 1 230 ? -4.06319 1.42416 -51.25870 1.000 56.81783 230 GLN A N 1
ATOM 1781 C CA . GLN A 1 230 ? -3.15270 0.63027 -50.44534 1.000 55.82069 230 GLN A CA 1
ATOM 1782 C C . GLN A 1 230 ? -3.87541 0.13144 -49.20775 1.000 56.76753 230 GLN A C 1
ATOM 1783 O O . GLN A 1 230 ? -3.80446 -1.05921 -48.87411 1.000 58.36158 230 GLN A O 1
ATOM 1789 N N . ILE A 1 231 ? -4.59522 1.03700 -48.52430 1.000 56.00314 231 ILE A N 1
ATOM 1790 C CA . ILE A 1 231 ? -5.30863 0.68642 -47.29629 1.000 55.78301 231 ILE A CA 1
ATOM 1791 C C . ILE A 1 231 ? -6.33603 -0.40322 -47.56907 1.000 60.92087 231 ILE A C 1
ATOM 1792 O O . ILE A 1 231 ? -6.47629 -1.36246 -46.79241 1.000 55.57752 231 ILE A O 1
ATOM 1797 N N . SER A 1 232 ? -7.04323 -0.29760 -48.69613 1.000 57.65452 232 SER A N 1
ATOM 1798 C CA . SER A 1 232 ? -8.02805 -1.32060 -49.03227 1.000 60.35647 232 SER A CA 1
ATOM 1799 C C . SER A 1 232 ? -7.37236 -2.68251 -49.20719 1.000 57.95807 232 SER A C 1
ATOM 1800 O O . SER A 1 232 ? -7.88538 -3.70328 -48.73015 1.000 56.35289 232 SER A O 1
ATOM 1803 N N . ASN A 1 233 ? -6.21702 -2.71441 -49.86153 1.000 56.84869 233 ASN A N 1
ATOM 1804 C CA . ASN A 1 233 ? -5.54326 -3.98618 -50.05482 1.000 55.92339 233 ASN A CA 1
ATOM 1805 C C . ASN A 1 233 ? -4.98290 -4.53020 -48.74997 1.000 53.68255 233 ASN A C 1
ATOM 1806 O O . ASN A 1 233 ? -4.99523 -5.74623 -48.53502 1.000 53.22191 233 ASN A O 1
ATOM 1811 N N . MET A 1 234 ? -4.47874 -3.64369 -47.87348 1.000 59.13820 234 MET A N 1
ATOM 1812 C CA . MET A 1 234 ? -3.87240 -4.06035 -46.60032 1.000 50.48927 234 MET A CA 1
ATOM 1813 C C . MET A 1 234 ? -4.88024 -4.73360 -45.68709 1.000 51.72546 234 MET A C 1
ATOM 1814 O O . MET A 1 234 ? -4.50691 -5.58273 -44.87191 1.000 57.06011 234 MET A O 1
ATOM 1819 N N . ILE A 1 235 ? -6.15647 -4.36049 -45.80643 1.000 57.26443 235 ILE A N 1
ATOM 1820 C CA . ILE A 1 235 ? -7.22713 -4.92098 -45.00061 1.000 54.28236 235 ILE A CA 1
ATOM 1821 C C . ILE A 1 235 ? -8.05253 -5.97070 -45.74352 1.000 57.48412 235 ILE A C 1
ATOM 1822 O O . ILE A 1 235 ? -8.94402 -6.58055 -45.12711 1.000 60.43846 235 ILE A O 1
ATOM 1827 N N . GLY A 1 236 ? -7.82590 -6.18663 -47.03711 1.000 60.02604 236 GLY A N 1
ATOM 1828 C CA . GLY A 1 236 ? -8.42630 -7.33995 -47.69457 1.000 57.33367 236 GLY A CA 1
ATOM 1829 C C . GLY A 1 236 ? -9.63565 -7.06102 -48.55364 1.000 64.98753 236 GLY A C 1
ATOM 1830 O O . GLY A 1 236 ? -10.51414 -7.92918 -48.68372 1.000 65.20872 236 GLY A O 1
ATOM 1831 N N . ILE A 1 237 ? -9.78379 -5.84801 -49.03117 1.000 62.21586 237 ILE A N 1
ATOM 1832 C CA . ILE A 1 237 ? -10.90838 -5.48108 -49.86604 1.000 61.21331 237 ILE A CA 1
ATOM 1833 C C . ILE A 1 237 ? -10.38393 -5.28448 -51.28241 1.000 64.61166 237 ILE A C 1
ATOM 1834 O O . ILE A 1 237 ? -9.33022 -4.66534 -51.48820 1.000 60.93800 237 ILE A O 1
ATOM 1839 N N . SER A 1 238 ? -11.09481 -5.88074 -52.24605 1.000 72.34678 238 SER A N 1
ATOM 1840 C CA . SER A 1 238 ? -10.60368 -6.03518 -53.61657 1.000 69.94537 238 SER A CA 1
ATOM 1841 C C . SER A 1 238 ? -10.38393 -4.69075 -54.31183 1.000 69.02223 238 SER A C 1
ATOM 1842 O O . SER A 1 238 ? -9.32049 -4.43533 -54.88805 1.000 76.40035 238 SER A O 1
ATOM 1845 N N . SER A 1 239 ? -11.38725 -3.82936 -54.27144 1.000 69.58366 239 SER A N 1
ATOM 1846 C CA . SER A 1 239 ? -11.43629 -2.56457 -54.98903 1.000 62.04800 239 SER A CA 1
ATOM 1847 C C . SER A 1 239 ? -11.25030 -1.40421 -54.02108 1.000 66.59484 239 SER A C 1
ATOM 1848 O O . SER A 1 239 ? -11.81840 -1.40985 -52.92561 1.000 64.84475 239 SER A O 1
ATOM 1851 N N . ALA A 1 240 ? -10.50918 -0.37589 -54.42743 1.000 68.74284 240 ALA A N 1
ATOM 1852 C CA . ALA A 1 240 ? -10.50924 0.83415 -53.60978 1.000 59.45167 240 ALA A CA 1
ATOM 1853 C C . ALA A 1 240 ? -11.87895 1.48447 -53.58836 1.000 65.69943 240 ALA A C 1
ATOM 1854 O O . ALA A 1 240 ? -12.29703 2.03774 -52.56693 1.000 72.05162 240 ALA A O 1
ATOM 1856 N N . SER A 1 241 ? -12.60339 1.42719 -54.69721 1.000 63.88793 241 SER A N 1
ATOM 1857 C CA . SER A 1 241 ? -13.90519 2.07156 -54.70716 1.000 60.99266 241 SER A CA 1
ATOM 1858 C C . SER A 1 241 ? -14.87666 1.28281 -53.86128 1.000 60.38930 241 SER A C 1
ATOM 1859 O O . SER A 1 241 ? -15.80688 1.84703 -53.26913 1.000 61.43760 241 SER A O 1
ATOM 1862 N N . TYR A 1 242 ? -14.65832 -0.01891 -53.77521 1.000 61.35612 242 TYR A N 1
ATOM 1863 C CA . TYR A 1 242 ? -15.47993 -0.83988 -52.90402 1.000 61.17245 242 TYR A CA 1
ATOM 1864 C C . TYR A 1 242 ? -15.16997 -0.55313 -51.43421 1.000 62.84722 242 TYR A C 1
ATOM 1865 O O . TYR A 1 242 ? -16.06521 -0.60572 -50.58895 1.000 60.93696 242 TYR A O 1
ATOM 1874 N N . PHE A 1 243 ? -13.90824 -0.24957 -51.11812 1.000 63.70761 243 PHE A N 1
ATOM 1875 C CA . PHE A 1 243 ? -13.54280 0.11714 -49.76372 1.000 56.94571 243 PHE A CA 1
ATOM 1876 C C . PHE A 1 243 ? -14.30163 1.35493 -49.30967 1.000 59.90437 243 PHE A C 1
ATOM 1877 O O . PHE A 1 243 ? -14.92914 1.36527 -48.23967 1.000 56.85608 243 PHE A O 1
ATOM 1885 N N . ILE A 1 244 ? -14.29540 2.39162 -50.14384 1.000 59.20950 244 ILE A N 1
ATOM 1886 C CA . ILE A 1 244 ? -15.02763 3.61196 -49.84499 1.000 52.13895 244 ILE A CA 1
ATOM 1887 C C . ILE A 1 244 ? -16.50215 3.31308 -49.64406 1.000 56.11420 244 ILE A C 1
ATOM 1888 O O . ILE A 1 244 ? -17.13497 3.84171 -48.71938 1.000 63.41337 244 ILE A O 1
ATOM 1893 N N . ARG A 1 245 ? -17.07755 2.46017 -50.49927 1.000 56.63163 245 ARG A N 1
ATOM 1894 C CA . ARG A 1 245 ? -18.47289 2.05866 -50.32451 1.000 55.07863 245 ARG A CA 1
ATOM 1895 C C . ARG A 1 245 ? -18.68935 1.43955 -48.95159 1.000 57.39555 245 ARG A C 1
ATOM 1896 O O . ARG A 1 245 ? -19.61067 1.83094 -48.21257 1.000 54.09069 245 ARG A O 1
ATOM 1904 N N . ILE A 1 246 ? -17.83493 0.47680 -48.58578 1.000 52.81180 246 ILE A N 1
ATOM 1905 C CA . ILE A 1 246 ? -18.02652 -0.25181 -47.33617 1.000 50.23839 246 ILE A CA 1
ATOM 1906 C C . ILE A 1 246 ? -17.81109 0.67596 -46.15474 1.000 50.40874 246 ILE A C 1
ATOM 1907 O O . ILE A 1 246 ? -18.62055 0.71179 -45.22974 1.000 47.58824 246 ILE A O 1
ATOM 1912 N N . PHE A 1 247 ? -16.72507 1.46115 -46.18974 1.000 50.83633 247 PHE A N 1
ATOM 1913 C CA . PHE A 1 247 ? -16.37571 2.32172 -45.06872 1.000 51.56106 247 PHE A CA 1
ATOM 1914 C C . PHE A 1 247 ? -17.51289 3.28708 -44.76093 1.000 53.27215 247 PHE A C 1
ATOM 1915 O O . PHE A 1 247 ? -17.94640 3.41638 -43.59924 1.000 47.58087 247 PHE A O 1
ATOM 1923 N N . ASN A 1 248 ? -18.04104 3.92884 -45.81268 1.000 52.42318 248 ASN A N 1
ATOM 1924 C CA . ASN A 1 248 ? -19.12647 4.90004 -45.67353 1.000 56.68564 248 ASN A CA 1
ATOM 1925 C C . ASN A 1 248 ? -20.40657 4.24179 -45.16461 1.000 53.58057 248 ASN A C 1
ATOM 1926 O O . ASN A 1 248 ? -21.06352 4.75013 -44.24292 1.000 51.96371 248 ASN A O 1
ATOM 1931 N N . LYS A 1 249 ? -20.75789 3.08338 -45.72537 1.000 51.89096 249 LYS A N 1
ATOM 1932 C CA . LYS A 1 249 ? -21.88979 2.32857 -45.18790 1.000 54.82034 249 LYS A CA 1
ATOM 1933 C C . LYS A 1 249 ? -21.69713 1.98040 -43.70428 1.000 54.72273 249 LYS A C 1
ATOM 1934 O O . LYS A 1 249 ? -22.64743 2.03028 -42.92483 1.000 52.29714 249 LYS A O 1
ATOM 1940 N N . HIS A 1 250 ? -20.47727 1.61984 -43.30250 1.000 50.93683 250 HIS A N 1
ATOM 1941 C CA . HIS A 1 250 ? -20.23111 1.16136 -41.94164 1.000 49.29727 250 HIS A CA 1
ATOM 1942 C C . HIS A 1 250 ? -20.25976 2.31507 -40.95207 1.000 55.66644 250 HIS A C 1
ATOM 1943 O O . HIS A 1 250 ? -20.97188 2.27694 -39.93990 1.000 53.47577 250 HIS A O 1
ATOM 1950 N N . TYR A 1 251 ? -19.41362 3.30993 -41.18667 1.000 55.52035 251 TYR A N 1
ATOM 1951 C CA . TYR A 1 251 ? -19.24853 4.41045 -40.26319 1.000 54.17572 251 TYR A CA 1
ATOM 1952 C C . TYR A 1 251 ? -20.25344 5.52386 -40.48156 1.000 53.08279 251 TYR A C 1
ATOM 1953 O O . TYR A 1 251 ? -20.46022 6.33797 -39.57333 1.000 52.66440 251 TYR A O 1
ATOM 1962 N N . GLY A 1 252 ? -20.88441 5.57618 -41.64941 1.000 51.10162 252 GLY A N 1
ATOM 1963 C CA . GLY A 1 252 ? -21.77881 6.66673 -41.94026 1.000 52.36380 252 GLY A CA 1
ATOM 1964 C C . GLY A 1 252 ? -21.09251 7.90990 -42.44037 1.000 53.99538 252 GLY A C 1
ATOM 1965 O O . GLY A 1 252 ? -21.75561 8.93675 -42.61134 1.000 57.74907 252 GLY A O 1
ATOM 1966 N N . VAL A 1 253 ? -19.78151 7.85516 -42.64122 1.000 54.73207 253 VAL A N 1
ATOM 1967 C CA . VAL A 1 253 ? -18.97743 8.95947 -43.14637 1.000 55.18622 253 VAL A CA 1
ATOM 1968 C C . VAL A 1 253 ? -17.95008 8.36766 -44.10660 1.000 51.95361 253 VAL A C 1
ATOM 1969 O O . VAL A 1 253 ? -17.57615 7.19740 -43.97196 1.000 51.57757 253 VAL A O 1
ATOM 1973 N N . THR A 1 254 ? -17.48290 9.16688 -45.08251 1.000 51.80192 254 THR A N 1
ATOM 1974 C CA . THR A 1 254 ? -16.46903 8.66954 -46.02400 1.000 61.39870 254 THR A CA 1
ATOM 1975 C C . THR A 1 254 ? -15.05880 8.74621 -45.45663 1.000 51.55542 254 THR A C 1
ATOM 1976 O O . THR A 1 254 ? -14.77289 9.56632 -44.58323 1.000 52.64111 254 THR A O 1
ATOM 1980 N N . PRO A 1 255 ? -14.13696 7.93796 -45.99556 1.000 53.22950 255 PRO A N 1
ATOM 1981 C CA . PRO A 1 255 ? -12.72367 8.08590 -45.60942 1.000 53.30724 255 PRO A CA 1
ATOM 1982 C C . PRO A 1 255 ? -12.20478 9.51950 -45.68323 1.000 56.86463 255 PRO A C 1
ATOM 1983 O O . PRO A 1 255 ? -11.47433 9.95132 -44.78522 1.000 54.94686 255 PRO A O 1
ATOM 1987 N N . LYS A 1 256 ? -12.56090 10.28366 -46.72081 1.000 59.38581 256 LYS A N 1
ATOM 1988 C CA . LYS A 1 256 ? -12.11356 11.67294 -46.77002 1.000 54.77950 256 LYS A CA 1
ATOM 1989 C C . LYS A 1 256 ? -12.64682 12.46520 -45.58231 1.000 57.55982 256 LYS A C 1
ATOM 1990 O O . LYS A 1 256 ? -11.88268 13.14786 -44.89000 1.000 58.95423 256 LYS A O 1
ATOM 1996 N N . GLN A 1 257 ? -13.96004 12.38204 -45.32283 1.000 59.91411 257 GLN A N 1
ATOM 1997 C CA . GLN A 1 257 ? -14.56588 13.20061 -44.27174 1.000 52.80899 257 GLN A CA 1
ATOM 1998 C C . GLN A 1 257 ? -14.09499 12.78282 -42.88728 1.000 61.17872 257 GLN A C 1
ATOM 1999 O O . GLN A 1 257 ? -13.87836 13.63169 -42.01081 1.000 64.00942 257 GLN A O 1
ATOM 2005 N N . PHE A 1 258 ? -13.99497 11.47544 -42.65433 1.000 57.11309 258 PHE A N 1
ATOM 2006 C CA . PHE A 1 258 ? -13.41419 10.98001 -41.41581 1.000 57.62683 258 PHE A CA 1
ATOM 2007 C C . PHE A 1 258 ? -12.00428 11.52052 -41.22395 1.000 58.54573 258 PHE A C 1
ATOM 2008 O O . PHE A 1 258 ? -11.68077 12.08695 -40.17286 1.000 63.00268 258 PHE A O 1
ATOM 2016 N N . PHE A 1 259 ? -11.14618 11.34699 -42.23171 1.000 56.95272 259 PHE A N 1
ATOM 2017 C CA . PHE A 1 259 ? -9.76598 11.82733 -42.14154 1.000 63.67931 259 PHE A CA 1
ATOM 2018 C C . PHE A 1 259 ? -9.69964 13.32050 -41.80190 1.000 64.32185 259 PHE A C 1
ATOM 2019 O O . PHE A 1 259 ? -8.99008 13.72669 -40.86771 1.000 63.30086 259 PHE A O 1
ATOM 2027 N N . THR A 1 260 ? -10.44578 14.14710 -42.55442 1.000 57.01133 260 THR A N 1
ATOM 2028 C CA . THR A 1 260 ? -10.47195 15.59016 -42.32140 1.000 61.55186 260 THR A CA 1
ATOM 2029 C C . THR A 1 260 ? -10.90989 15.93412 -40.89501 1.000 64.01297 260 THR A C 1
ATOM 2030 O O . THR A 1 260 ? -10.46006 16.93098 -40.31711 1.000 69.89590 260 THR A O 1
ATOM 2034 N N . TYR A 1 261 ? -11.76029 15.11938 -40.29240 1.000 62.04196 261 TYR A N 1
ATOM 2035 C CA . TYR A 1 261 ? -12.21825 15.47143 -38.96033 1.000 61.52406 261 TYR A CA 1
ATOM 2036 C C . TYR A 1 261 ? -11.14295 15.24114 -37.91948 1.000 62.09150 261 TYR A C 1
ATOM 2037 O O . TYR A 1 261 ? -11.08331 15.99390 -36.94779 1.000 68.89844 261 TYR A O 1
ATOM 2046 N N . PHE A 1 262 ? -10.28248 14.23268 -38.10579 1.000 61.13128 262 PHE A N 1
ATOM 2047 C CA . PHE A 1 262 ? -9.25508 13.87757 -37.12328 1.000 62.91532 262 PHE A CA 1
ATOM 2048 C C . PHE A 1 262 ? -7.85727 14.39018 -37.46146 1.000 69.83646 262 PHE A C 1
ATOM 2049 O O . PHE A 1 262 ? -7.05287 14.59433 -36.54573 1.000 78.38280 262 PHE A O 1
ATOM 2057 N N . LYS A 1 263 ? -7.52501 14.61599 -38.73029 1.000 68.71971 263 LYS A N 1
ATOM 2058 C CA . LYS A 1 263 ? -6.24745 15.22750 -39.08547 1.000 66.86822 263 LYS A CA 1
ATOM 2059 C C . LYS A 1 263 ? -6.53909 16.33647 -40.08271 1.000 73.59394 263 LYS A C 1
ATOM 2060 O O . LYS A 1 263 ? -6.92860 16.05794 -41.21997 1.000 79.88610 263 LYS A O 1
ATOM 2066 N N . GLY A 1 264 ? -6.36933 17.59236 -39.66954 1.000 84.88113 264 GLY A N 1
ATOM 2067 C CA . GLY A 1 264 ? -6.56960 18.71318 -40.58058 1.000 74.49253 264 GLY A CA 1
ATOM 2068 C C . GLY A 1 264 ? -8.02705 18.89879 -40.98336 1.000 74.89422 264 GLY A C 1
ATOM 2069 O O . GLY A 1 264 ? -8.37110 19.71914 -41.84898 1.000 79.86297 264 GLY A O 1
ATOM 2070 N N . TYR B 1 5 ? 16.89853 23.74927 27.84620 1.000 82.76199 5 TYR B N 1
ATOM 2071 C CA . TYR B 1 5 ? 17.96821 24.47576 27.16055 1.000 85.61926 5 TYR B CA 1
ATOM 2072 C C . TYR B 1 5 ? 17.75659 24.37959 25.64329 1.000 90.97054 5 TYR B C 1
ATOM 2073 O O . TYR B 1 5 ? 17.43778 23.30426 25.10797 1.000 83.97566 5 TYR B O 1
ATOM 2082 N N . THR B 1 6 ? 17.96354 25.51146 24.95461 1.000 88.98233 6 THR B N 1
ATOM 2083 C CA . THR B 1 6 ? 17.62444 25.60649 23.53608 1.000 87.68634 6 THR B CA 1
ATOM 2084 C C . THR B 1 6 ? 18.52440 24.76304 22.62461 1.000 88.38462 6 THR B C 1
ATOM 2085 O O . THR B 1 6 ? 18.03825 24.26525 21.60325 1.000 82.18780 6 THR B O 1
ATOM 2089 N N . GLU B 1 7 ? 19.79905 24.53244 22.96978 1.000 90.84070 7 GLU B N 1
ATOM 2090 C CA . GLU B 1 7 ? 20.58640 23.64118 22.11155 1.000 85.32678 7 GLU B CA 1
ATOM 2091 C C . GLU B 1 7 ? 20.13974 22.19281 22.26267 1.000 84.23195 7 GLU B C 1
ATOM 2092 O O . GLU B 1 7 ? 20.14659 21.43088 21.28617 1.000 78.30914 7 GLU B O 1
ATOM 2098 N N . GLU B 1 8 ? 19.65002 21.82602 23.44540 1.000 87.65872 8 GLU B N 1
ATOM 2099 C CA . GLU B 1 8 ? 19.10412 20.48966 23.61985 1.000 87.66674 8 GLU B CA 1
ATOM 2100 C C . GLU B 1 8 ? 17.80718 20.31764 22.84530 1.000 84.10446 8 GLU B C 1
ATOM 2101 O O . GLU B 1 8 ? 17.42249 19.18381 22.52496 1.000 77.48559 8 GLU B O 1
ATOM 2107 N N . LYS B 1 9 ? 17.09421 21.41250 22.57869 1.000 86.15758 9 LYS B N 1
ATOM 2108 C CA . LYS B 1 9 ? 15.85158 21.28070 21.83309 1.000 80.43116 9 LYS B CA 1
ATOM 2109 C C . LYS B 1 9 ? 16.08171 21.22759 20.31273 1.000 75.36885 9 LYS B C 1
ATOM 2110 O O . LYS B 1 9 ? 15.16082 20.81472 19.60512 1.000 75.08431 9 LYS B O 1
ATOM 2116 N N . GLU B 1 10 ? 17.26735 21.61190 19.77990 1.000 71.59137 10 GLU B N 1
ATOM 2117 C CA . GLU B 1 10 ? 17.53415 21.43214 18.34423 1.000 72.94887 10 GLU B CA 1
ATOM 2118 C C . GLU B 1 10 ? 18.28027 20.16758 17.97890 1.000 70.13413 10 GLU B C 1
ATOM 2119 O O . GLU B 1 10 ? 17.94362 19.54450 16.96878 1.000 67.12169 10 GLU B O 1
ATOM 2125 N N . THR B 1 11 ? 19.32743 19.81447 18.72158 1.000 65.75458 11 THR B N 1
ATOM 2126 C CA . THR B 1 11 ? 20.23087 18.76469 18.28747 1.000 62.92159 11 THR B CA 1
ATOM 2127 C C . THR B 1 11 ? 20.18094 17.59745 19.24923 1.000 66.24707 11 THR B C 1
ATOM 2128 O O . THR B 1 11 ? 20.30197 17.78237 20.46236 1.000 69.95347 11 THR B O 1
ATOM 2132 N N . ILE B 1 12 ? 20.03712 16.39841 18.69324 1.000 60.18562 12 ILE B N 1
ATOM 2133 C CA . ILE B 1 12 ? 19.93579 15.17746 19.47023 1.000 57.16187 12 ILE B CA 1
ATOM 2134 C C . ILE B 1 12 ? 20.69319 14.11255 18.70131 1.000 62.87238 12 ILE B C 1
ATOM 2135 O O . ILE B 1 12 ? 20.77017 14.14946 17.47071 1.000 61.03302 12 ILE B O 1
ATOM 2140 N N . LYS B 1 13 ? 21.30488 13.18924 19.43217 1.000 64.80439 13 LYS B N 1
ATOM 2141 C CA . LYS B 1 13 ? 21.93936 12.03318 18.82816 1.000 58.90742 13 LYS B CA 1
ATOM 2142 C C . LYS B 1 13 ? 21.30091 10.79278 19.44081 1.000 59.94272 13 LYS B C 1
ATOM 2143 O O . LYS B 1 13 ? 21.26120 10.64749 20.66281 1.000 59.25308 13 LYS B O 1
ATOM 2149 N N . ILE B 1 14 ? 20.79367 9.90729 18.59700 1.000 57.39279 14 ILE B N 1
ATOM 2150 C CA . ILE B 1 14 ? 20.00361 8.76894 19.04033 1.000 56.42878 14 ILE B CA 1
ATOM 2151 C C . ILE B 1 14 ? 20.64231 7.51105 18.47539 1.000 58.18667 14 ILE B C 1
ATOM 2152 O O . ILE B 1 14 ? 20.81989 7.39529 17.24968 1.000 55.67320 14 ILE B O 1
ATOM 2157 N N . ASN B 1 15 ? 20.97723 6.56809 19.35443 1.000 47.37471 15 ASN B N 1
ATOM 2158 C CA . ASN B 1 15 ? 21.70227 5.38737 18.92190 1.000 56.12553 15 ASN B CA 1
ATOM 2159 C C . ASN B 1 15 ? 20.77062 4.19031 18.82147 1.000 55.07787 15 ASN B C 1
ATOM 2160 O O . ASN B 1 15 ? 19.76684 4.11466 19.52531 1.000 54.30627 15 ASN B O 1
ATOM 2165 N N . ASN B 1 16 ? 21.10962 3.26622 17.91860 1.000 50.36459 16 ASN B N 1
ATOM 2166 C CA . ASN B 1 16 ? 20.51687 1.92475 17.89168 1.000 52.63709 16 ASN B CA 1
ATOM 2167 C C . ASN B 1 16 ? 19.02279 1.94655 17.58295 1.000 56.39210 16 ASN B C 1
ATOM 2168 O O . ASN B 1 16 ? 18.24402 1.21258 18.19561 1.000 53.15490 16 ASN B O 1
ATOM 2173 N N . ILE B 1 17 ? 18.61493 2.78251 16.62878 1.000 57.70929 17 ILE B N 1
ATOM 2174 C CA . ILE B 1 17 ? 17.26055 2.72234 16.08387 1.000 56.72262 17 ILE B CA 1
ATOM 2175 C C . ILE B 1 17 ? 17.17013 1.54486 15.11756 1.000 58.15324 17 ILE B C 1
ATOM 2176 O O . ILE B 1 17 ? 17.91689 1.48656 14.13538 1.000 60.41735 17 ILE B O 1
ATOM 2181 N N . MET B 1 18 ? 16.24295 0.62248 15.37212 1.000 56.80521 18 MET B N 1
ATOM 2182 C CA . MET B 1 18 ? 15.98056 -0.48292 14.45852 1.000 56.88104 18 MET B CA 1
ATOM 2183 C C . MET B 1 18 ? 14.70270 -0.16440 13.69382 1.000 58.99278 18 MET B C 1
ATOM 2184 O O . MET B 1 18 ? 13.68656 0.18264 14.31038 1.000 61.17985 18 MET B O 1
ATOM 2189 N N . ILE B 1 19 ? 14.77379 -0.21908 12.35792 1.000 54.12199 19 ILE B N 1
ATOM 2190 C CA . ILE B 1 19 ? 13.64442 0.08023 11.47295 1.000 53.74914 19 ILE B CA 1
ATOM 2191 C C . ILE B 1 19 ? 12.86742 -1.23334 11.28438 1.000 59.49849 19 ILE B C 1
ATOM 2192 O O . ILE B 1 19 ? 13.20433 -2.05236 10.42595 1.000 60.59172 19 ILE B O 1
ATOM 2197 N N . HIS B 1 20 ? 11.82429 -1.43699 12.09161 1.000 59.99220 20 HIS B N 1
ATOM 2198 C CA . HIS B 1 20 ? 11.04455 -2.67881 12.04926 1.000 60.98808 20 HIS B CA 1
ATOM 2199 C C . HIS B 1 20 ? 9.99365 -2.69039 10.95604 1.000 66.74681 20 HIS B C 1
ATOM 2200 O O . HIS B 1 20 ? 9.47170 -3.76219 10.63004 1.000 67.12045 20 HIS B O 1
ATOM 2207 N N . LYS B 1 21 ? 9.65730 -1.53048 10.40842 1.000 59.59153 21 LYS B N 1
ATOM 2208 C CA . LYS B 1 21 ? 8.72259 -1.41636 9.31017 1.000 53.95167 21 LYS B CA 1
ATOM 2209 C C . LYS B 1 21 ? 9.37079 -0.56435 8.23527 1.000 61.67069 21 LYS B C 1
ATOM 2210 O O . LYS B 1 21 ? 10.06448 0.41132 8.54421 1.000 59.45932 21 LYS B O 1
ATOM 2216 N N . TYR B 1 22 ? 9.16809 -0.95633 6.98126 1.000 59.79204 22 TYR B N 1
ATOM 2217 C CA . TYR B 1 22 ? 9.65642 -0.17560 5.86033 1.000 54.49928 22 TYR B CA 1
ATOM 2218 C C . TYR B 1 22 ? 9.14781 1.25167 5.97278 1.000 56.43857 22 TYR B C 1
ATOM 2219 O O . TYR B 1 22 ? 7.94816 1.47429 6.15372 1.000 54.65172 22 TYR B O 1
ATOM 2228 N N . THR B 1 23 ? 10.06765 2.21829 5.86351 1.000 53.72737 23 THR B N 1
ATOM 2229 C CA . THR B 1 23 ? 9.80405 3.58547 6.31034 1.000 60.06096 23 THR B CA 1
ATOM 2230 C C . THR B 1 23 ? 10.20992 4.63187 5.28367 1.000 51.88865 23 THR B C 1
ATOM 2231 O O . THR B 1 23 ? 11.36500 4.67483 4.85636 1.000 55.96242 23 THR B O 1
ATOM 2235 N N . VAL B 1 24 ? 9.27037 5.49717 4.92763 1.000 52.34400 24 VAL B N 1
ATOM 2236 C CA . VAL B 1 24 ? 9.56173 6.68280 4.14497 1.000 57.98808 24 VAL B CA 1
ATOM 2237 C C . VAL B 1 24 ? 9.46666 7.87265 5.08626 1.000 58.27841 24 VAL B C 1
ATOM 2238 O O . VAL B 1 24 ? 8.41370 8.13030 5.68367 1.000 59.14198 24 VAL B O 1
ATOM 2242 N N . LEU B 1 25 ? 10.56209 8.59333 5.20710 1.000 53.63820 25 LEU B N 1
ATOM 2243 C CA . LEU B 1 25 ? 10.67954 9.72955 6.09614 1.000 62.09815 25 LEU B CA 1
ATOM 2244 C C . LEU B 1 25 ? 10.95064 10.97202 5.26082 1.000 65.60629 25 LEU B C 1
ATOM 2245 O O . LEU B 1 25 ? 11.77496 10.93923 4.34064 1.000 65.47014 25 LEU B O 1
ATOM 2250 N N . TYR B 1 26 ? 10.20912 12.03840 5.54213 1.000 66.78249 26 TYR B N 1
ATOM 2251 C CA . TYR B 1 26 ? 10.40316 13.33956 4.92354 1.000 64.37440 26 TYR B CA 1
ATOM 2252 C C . TYR B 1 26 ? 10.97611 14.30926 5.95612 1.000 69.20949 26 TYR B C 1
ATOM 2253 O O . TYR B 1 26 ? 10.34086 14.57181 6.98447 1.000 66.48095 26 TYR B O 1
ATOM 2262 N N . THR B 1 27 ? 12.17431 14.84257 5.67732 1.000 69.40640 27 THR B N 1
ATOM 2263 C CA . THR B 1 27 ? 12.88398 15.72258 6.61193 1.000 70.11943 27 THR B CA 1
ATOM 2264 C C . THR B 1 27 ? 12.27299 17.12717 6.53421 1.000 70.10630 27 THR B C 1
ATOM 2265 O O . THR B 1 27 ? 12.85350 18.06886 5.98803 1.000 67.18641 27 THR B O 1
ATOM 2269 N N . SER B 1 28 ? 11.07871 17.25545 7.12886 1.000 66.63812 28 SER B N 1
ATOM 2270 C CA . SER B 1 28 ? 10.30585 18.48996 7.01959 1.000 65.74674 28 SER B CA 1
ATOM 2271 C C . SER B 1 28 ? 10.93805 19.61029 7.82111 1.000 71.68352 28 SER B C 1
ATOM 2272 O O . SER B 1 28 ? 10.95706 20.76529 7.38507 1.000 72.13459 28 SER B O 1
ATOM 2275 N N . ASN B 1 29 ? 11.45237 19.29022 8.99882 1.000 72.88719 29 ASN B N 1
ATOM 2276 C CA . ASN B 1 29 ? 11.93776 20.29073 9.93720 1.000 69.03498 29 ASN B CA 1
ATOM 2277 C C . ASN B 1 29 ? 13.31254 19.89698 10.46108 1.000 67.84549 29 ASN B C 1
ATOM 2278 O O . ASN B 1 29 ? 13.65238 20.21434 11.59047 1.000 72.06354 29 ASN B O 1
ATOM 2283 N N . CYS B 1 30 ? 14.12585 19.19568 9.67401 1.000 62.59571 30 CYS B N 1
ATOM 2284 C CA . CYS B 1 30 ? 15.42957 18.84982 10.21875 1.000 65.66907 30 CYS B CA 1
ATOM 2285 C C . CYS B 1 30 ? 16.43196 18.54290 9.11980 1.000 67.53865 30 CYS B C 1
ATOM 2286 O O . CYS B 1 30 ? 16.08450 18.25606 7.96971 1.000 66.72831 30 CYS B O 1
ATOM 2289 N N . ILE B 1 31 ? 17.69214 18.62469 9.52027 1.000 63.79890 31 ILE B N 1
ATOM 2290 C CA . ILE B 1 31 ? 18.81102 17.99919 8.84927 1.000 62.84386 31 ILE B CA 1
ATOM 2291 C C . ILE B 1 31 ? 19.21610 16.82654 9.73154 1.000 66.04736 31 ILE B C 1
ATOM 2292 O O . ILE B 1 31 ? 19.15065 16.92096 10.96496 1.000 67.32743 31 ILE B O 1
ATOM 2297 N N . MET B 1 32 ? 19.58192 15.71019 9.10432 1.000 64.57233 32 MET B N 1
ATOM 2298 C CA . MET B 1 32 ? 19.74955 14.43116 9.79683 1.000 64.86442 32 MET B CA 1
ATOM 2299 C C . MET B 1 32 ? 20.93189 13.65578 9.23383 1.000 64.27773 32 MET B C 1
ATOM 2300 O O . MET B 1 32 ? 21.03733 13.47668 8.01740 1.000 68.69337 32 MET B O 1
ATOM 2305 N N . ASP B 1 33 ? 21.84753 13.25178 10.09709 1.000 59.88581 33 ASP B N 1
ATOM 2306 C CA . ASP B 1 33 ? 22.93539 12.35722 9.71950 1.000 60.23661 33 ASP B CA 1
ATOM 2307 C C . ASP B 1 33 ? 22.56259 10.93594 10.12046 1.000 64.63459 33 ASP B C 1
ATOM 2308 O O . ASP B 1 33 ? 22.26474 10.67899 11.29301 1.000 66.22707 33 ASP B O 1
ATOM 2313 N N . ILE B 1 34 ? 22.55761 10.01919 9.15664 1.000 66.05627 34 ILE B N 1
ATOM 2314 C CA . ILE B 1 34 ? 22.24369 8.61526 9.41202 1.000 61.72544 34 ILE B CA 1
ATOM 2315 C C . ILE B 1 34 ? 23.55124 7.81699 9.40033 1.000 66.70744 34 ILE B C 1
ATOM 2316 O O . ILE B 1 34 ? 24.33691 7.89797 8.45338 1.000 61.04626 34 ILE B O 1
ATOM 2321 N N . TYR B 1 35 ? 23.81518 7.09620 10.49031 1.000 67.78727 35 TYR B N 1
ATOM 2322 C CA . TYR B 1 35 ? 25.02033 6.29648 10.68442 1.000 62.63368 35 TYR B CA 1
ATOM 2323 C C . TYR B 1 35 ? 24.55973 4.85162 10.82342 1.000 72.19781 35 TYR B C 1
ATOM 2324 O O . TYR B 1 35 ? 23.89924 4.50214 11.81099 1.000 72.82303 35 TYR B O 1
ATOM 2333 N N . SER B 1 36 ? 24.88596 4.01372 9.84110 1.000 75.72699 36 SER B N 1
ATOM 2334 C CA . SER B 1 36 ? 24.64131 2.58413 9.96419 1.000 78.49844 36 SER B CA 1
ATOM 2335 C C . SER B 1 36 ? 25.72211 1.84518 9.19300 1.000 80.98879 36 SER B C 1
ATOM 2336 O O . SER B 1 36 ? 26.10643 2.27049 8.10388 1.000 87.50541 36 SER B O 1
ATOM 2339 N N . GLU B 1 37 ? 26.18654 0.72858 9.75386 1.000 89.12656 37 GLU B N 1
ATOM 2340 C CA . GLU B 1 37 ? 27.24734 -0.09970 9.16021 1.000 93.59546 37 GLU B CA 1
ATOM 2341 C C . GLU B 1 37 ? 28.46958 0.74083 8.76165 1.000 90.39286 37 GLU B C 1
ATOM 2342 O O . GLU B 1 37 ? 28.96925 0.64965 7.63993 1.000 93.80447 37 GLU B O 1
ATOM 2348 N N . GLU B 1 38 ? 28.93330 1.59446 9.68391 1.000 86.30306 38 GLU B N 1
ATOM 2349 C CA . GLU B 1 38 ? 30.10272 2.46479 9.48412 1.000 86.89486 38 GLU B CA 1
ATOM 2350 C C . GLU B 1 38 ? 29.98101 3.40802 8.29575 1.000 88.92278 38 GLU B C 1
ATOM 2351 O O . GLU B 1 38 ? 30.99098 3.96799 7.84829 1.000 89.42585 38 GLU B O 1
ATOM 2357 N N . GLU B 1 39 ? 28.78843 3.59529 7.74945 1.000 85.57675 39 GLU B N 1
ATOM 2358 C CA . GLU B 1 39 ? 28.60439 4.58746 6.70603 1.000 85.21330 39 GLU B CA 1
ATOM 2359 C C . GLU B 1 39 ? 27.88022 5.80060 7.27904 1.000 81.86557 39 GLU B C 1
ATOM 2360 O O . GLU B 1 39 ? 27.31490 5.75949 8.37824 1.000 78.95640 39 GLU B O 1
ATOM 2366 N N . LYS B 1 40 ? 27.92803 6.89613 6.52886 1.000 69.01807 40 LYS B N 1
ATOM 2367 C CA . LYS B 1 40 ? 27.28809 8.14259 6.91515 1.000 64.95784 40 LYS B CA 1
ATOM 2368 C C . LYS B 1 40 ? 26.50419 8.59979 5.70430 1.000 72.31267 40 LYS B C 1
ATOM 2369 O O . LYS B 1 40 ? 27.05493 8.69304 4.60427 1.000 78.11285 40 LYS B O 1
ATOM 2375 N N . ILE B 1 41 ? 25.23338 8.90672 5.91174 1.000 68.85428 41 ILE B N 1
ATOM 2376 C CA . ILE B 1 41 ? 24.34953 9.37223 4.86267 1.000 71.53301 41 ILE B CA 1
ATOM 2377 C C . ILE B 1 41 ? 23.70345 10.60279 5.45315 1.000 69.32526 41 ILE B C 1
ATOM 2378 O O . ILE B 1 41 ? 22.92842 10.49434 6.40787 1.000 72.85564 41 ILE B O 1
ATOM 2383 N N . THR B 1 42 ? 24.04386 11.77146 4.93132 1.000 67.52697 42 THR B N 1
ATOM 2384 C CA . THR B 1 42 ? 23.40544 12.99078 5.38812 1.000 65.52553 42 THR B CA 1
ATOM 2385 C C . THR B 1 42 ? 22.20534 13.27172 4.50224 1.000 64.96491 42 THR B C 1
ATOM 2386 O O . THR B 1 42 ? 22.30111 13.19875 3.27567 1.000 73.57815 42 THR B O 1
ATOM 2390 N N . CYS B 1 43 ? 21.06891 13.52531 5.13307 1.000 61.40786 43 CYS B N 1
ATOM 2391 C CA . CYS B 1 43 ? 19.84192 13.92867 4.47018 1.000 63.72489 43 CYS B CA 1
ATOM 2392 C C . CYS B 1 43 ? 19.59742 15.37884 4.85739 1.000 69.31043 43 CYS B C 1
ATOM 2393 O O . CYS B 1 43 ? 19.52420 15.69227 6.05116 1.000 66.71003 43 CYS B O 1
ATOM 2396 N N . PHE B 1 44 ? 19.47504 16.25676 3.86935 1.000 65.83184 44 PHE B N 1
ATOM 2397 C CA . PHE B 1 44 ? 19.22202 17.64526 4.19140 1.000 65.34552 44 PHE B CA 1
ATOM 2398 C C . PHE B 1 44 ? 17.73333 17.83675 4.40743 1.000 69.73027 44 PHE B C 1
ATOM 2399 O O . PHE B 1 44 ? 16.93667 16.90002 4.29081 1.000 71.63910 44 PHE B O 1
ATOM 2407 N N . SER B 1 45 ? 17.35443 19.05902 4.75745 1.000 73.27083 45 SER B N 1
ATOM 2408 C CA . SER B 1 45 ? 15.94359 19.39911 4.85856 1.000 73.25370 45 SER B CA 1
ATOM 2409 C C . SER B 1 45 ? 15.26633 19.19466 3.51054 1.000 69.04750 45 SER B C 1
ATOM 2410 O O . SER B 1 45 ? 15.90353 19.23832 2.45584 1.000 71.70841 45 SER B O 1
ATOM 2413 N N . ASN B 1 46 ? 13.96205 18.97547 3.56443 1.000 67.12659 46 ASN B N 1
ATOM 2414 C CA . ASN B 1 46 ? 13.11454 18.81698 2.38746 1.000 78.22073 46 ASN B CA 1
ATOM 2415 C C . ASN B 1 46 ? 13.67488 17.76093 1.42569 1.000 77.35618 46 ASN B C 1
ATOM 2416 O O . ASN B 1 46 ? 13.87616 18.00480 0.23526 1.000 76.00959 46 ASN B O 1
ATOM 2421 N N . ARG B 1 47 ? 13.96205 16.58066 1.96832 1.000 72.44096 47 ARG B N 1
ATOM 2422 C CA . ARG B 1 47 ? 14.38270 15.42786 1.18321 1.000 73.15298 47 ARG B CA 1
ATOM 2423 C C . ARG B 1 47 ? 13.54962 14.23051 1.62470 1.000 69.99648 47 ARG B C 1
ATOM 2424 O O . ARG B 1 47 ? 13.06562 14.18135 2.75672 1.000 70.53226 47 ARG B O 1
ATOM 2432 N N . LEU B 1 48 ? 13.31254 13.29614 0.71327 1.000 72.26461 48 LEU B N 1
ATOM 2433 C CA . LEU B 1 48 ? 12.69494 12.03891 1.10486 1.000 66.35505 48 LEU B CA 1
ATOM 2434 C C . LEU B 1 48 ? 13.77249 11.04853 1.52277 1.000 65.73535 48 LEU B C 1
ATOM 2435 O O . LEU B 1 48 ? 14.86415 11.01857 0.94416 1.000 61.62783 48 LEU B O 1
ATOM 2440 N N . VAL B 1 49 ? 13.46235 10.23514 2.53244 1.000 63.21619 49 VAL B N 1
ATOM 2441 C CA . VAL B 1 49 ? 14.38616 9.20797 3.00816 1.000 68.40758 49 VAL B CA 1
ATOM 2442 C C . VAL B 1 49 ? 13.66735 7.85498 2.99232 1.000 66.35568 49 VAL B C 1
ATOM 2443 O O . VAL B 1 49 ? 12.58960 7.70587 3.58322 1.000 64.77699 49 VAL B O 1
ATOM 2447 N N . PHE B 1 50 ? 14.25330 6.88246 2.29942 1.000 65.87935 50 PHE B N 1
ATOM 2448 C CA . PHE B 1 50 ? 13.75086 5.51215 2.24554 1.000 59.29838 50 PHE B CA 1
ATOM 2449 C C . PHE B 1 50 ? 14.64359 4.62544 3.10113 1.000 60.61897 50 PHE B C 1
ATOM 2450 O O . PHE B 1 50 ? 15.83692 4.48087 2.81526 1.000 61.71187 50 PHE B O 1
ATOM 2458 N N . LEU B 1 51 ? 14.07903 4.06292 4.16686 1.000 58.93571 51 LEU B N 1
ATOM 2459 C CA . LEU B 1 51 ? 14.82915 3.22774 5.10198 1.000 57.62941 51 LEU B CA 1
ATOM 2460 C C . LEU B 1 51 ? 14.32660 1.79747 4.94324 1.000 55.62136 51 LEU B C 1
ATOM 2461 O O . LEU B 1 51 ? 13.14871 1.50536 5.18189 1.000 51.51701 51 LEU B O 1
ATOM 2466 N N . GLU B 1 52 ? 15.20364 0.93870 4.46595 1.000 55.78495 52 GLU B N 1
ATOM 2467 C CA . GLU B 1 52 ? 14.88813 -0.46804 4.31710 1.000 60.81315 52 GLU B CA 1
ATOM 2468 C C . GLU B 1 52 ? 14.54614 -1.06964 5.67480 1.000 59.56626 52 GLU B C 1
ATOM 2469 O O . GLU B 1 52 ? 15.11637 -0.68860 6.69958 1.000 58.17678 52 GLU B O 1
ATOM 2475 N N . ARG B 1 53 ? 13.56373 -1.97220 5.67641 1.000 58.37053 53 ARG B N 1
ATOM 2476 C CA . ARG B 1 53 ? 13.19494 -2.71542 6.87279 1.000 60.58324 53 ARG B CA 1
ATOM 2477 C C . ARG B 1 53 ? 14.39834 -3.50532 7.37667 1.000 63.27204 53 ARG B C 1
ATOM 2478 O O . ARG B 1 53 ? 15.14609 -4.09396 6.58972 1.000 53.66413 53 ARG B O 1
ATOM 2486 N N . GLY B 1 54 ? 14.62230 -3.45195 8.69960 1.000 59.87965 54 GLY B N 1
ATOM 2487 C CA . GLY B 1 54 ? 15.69880 -4.17808 9.33603 1.000 52.32233 54 GLY B CA 1
ATOM 2488 C C . GLY B 1 54 ? 16.99011 -3.41566 9.54460 1.000 57.24746 54 GLY B C 1
ATOM 2489 O O . GLY B 1 54 ? 17.89717 -3.93609 10.20396 1.000 58.09009 54 GLY B O 1
ATOM 2490 N N . VAL B 1 55 ? 17.14744 -2.21403 8.99396 1.000 58.31923 55 VAL B N 1
ATOM 2491 C CA . VAL B 1 55 ? 18.40211 -1.52678 9.26220 1.000 60.30618 55 VAL B CA 1
ATOM 2492 C C . VAL B 1 55 ? 18.39120 -1.00632 10.69163 1.000 63.30048 55 VAL B C 1
ATOM 2493 O O . VAL B 1 55 ? 17.33824 -0.64817 11.24856 1.000 54.34789 55 VAL B O 1
ATOM 2497 N N . ASN B 1 56 ? 19.55705 -1.06877 11.32393 1.000 63.38424 56 ASN B N 1
ATOM 2498 C CA . ASN B 1 56 ? 19.78802 -0.42396 12.59906 1.000 59.08920 56 ASN B CA 1
ATOM 2499 C C . ASN B 1 56 ? 20.63470 0.79860 12.32177 1.000 59.82442 56 ASN B C 1
ATOM 2500 O O . ASN B 1 56 ? 21.73305 0.68764 11.75912 1.000 58.46631 56 ASN B O 1
ATOM 2505 N N . ILE B 1 57 ? 20.12191 1.95607 12.70284 1.000 57.63085 57 ILE B N 1
ATOM 2506 C CA . ILE B 1 57 ? 20.81571 3.19233 12.42162 1.000 59.52809 57 ILE B CA 1
ATOM 2507 C C . ILE B 1 57 ? 21.02730 3.93154 13.73666 1.000 61.78318 57 ILE B C 1
ATOM 2508 O O . ILE B 1 57 ? 20.27478 3.77199 14.70092 1.000 58.49760 57 ILE B O 1
ATOM 2513 N N . SER B 1 58 ? 22.05569 4.76652 13.74926 1.000 57.63880 58 SER B N 1
ATOM 2514 C CA . SER B 1 58 ? 22.17002 5.86439 14.68547 1.000 57.74849 58 SER B CA 1
ATOM 2515 C C . SER B 1 58 ? 21.94047 7.16938 13.94066 1.000 58.96859 58 SER B C 1
ATOM 2516 O O . SER B 1 58 ? 22.33524 7.31440 12.78554 1.000 64.51277 58 SER B O 1
ATOM 2519 N N . VAL B 1 59 ? 21.32171 8.13158 14.61245 1.000 56.00576 59 VAL B N 1
ATOM 2520 C CA . VAL B 1 59 ? 20.87190 9.35446 13.95939 1.000 59.59492 59 VAL B CA 1
ATOM 2521 C C . VAL B 1 59 ? 21.30440 10.56992 14.77674 1.000 56.93473 59 VAL B C 1
ATOM 2522 O O . VAL B 1 59 ? 21.14560 10.58909 15.99869 1.000 57.02667 59 VAL B O 1
ATOM 2526 N N . ARG B 1 60 ? 21.89380 11.55831 14.10252 1.000 60.24284 60 ARG B N 1
ATOM 2527 C CA . ARG B 1 60 ? 22.17209 12.87897 14.65445 1.000 57.90897 60 ARG B CA 1
ATOM 2528 C C . ARG B 1 60 ? 21.31616 13.88386 13.91091 1.000 61.64960 60 ARG B C 1
ATOM 2529 O O . ARG B 1 60 ? 21.47970 14.05905 12.70191 1.000 60.38048 60 ARG B O 1
ATOM 2537 N N . MET B 1 61 ? 20.38921 14.51345 14.63057 1.000 60.31686 61 MET B N 1
ATOM 2538 C CA . MET B 1 61 ? 19.36768 15.38287 14.06493 1.000 61.42831 61 MET B CA 1
ATOM 2539 C C . MET B 1 61 ? 19.52243 16.81125 14.54839 1.000 63.78183 61 MET B C 1
ATOM 2540 O O . MET B 1 61 ? 19.69743 17.05856 15.74301 1.000 66.17623 61 MET B O 1
ATOM 2545 N N . GLN B 1 62 ? 19.36330 17.74805 13.63238 1.000 62.39407 62 GLN B N 1
ATOM 2546 C CA . GLN B 1 62 ? 19.35448 19.16950 13.95103 1.000 64.83731 62 GLN B CA 1
ATOM 2547 C C . GLN B 1 62 ? 18.08773 19.78809 13.37700 1.000 61.04874 62 GLN B C 1
ATOM 2548 O O . GLN B 1 62 ? 17.90821 19.79892 12.15415 1.000 66.87827 62 GLN B O 1
ATOM 2554 N N . LYS B 1 63 ? 17.19097 20.25137 14.24929 1.000 56.99958 63 LYS B N 1
ATOM 2555 C CA . LYS B 1 63 ? 15.93815 20.87122 13.80574 1.000 65.16236 63 LYS B CA 1
ATOM 2556 C C . LYS B 1 63 ? 16.17412 22.22224 13.12876 1.000 68.15419 63 LYS B C 1
ATOM 2557 O O . LYS B 1 63 ? 17.10715 22.95126 13.47261 1.000 72.65328 63 LYS B O 1
ATOM 2563 N N . GLN B 1 64 ? 15.34907 22.53378 12.11970 1.000 70.16168 64 GLN B N 1
ATOM 2564 C CA . GLN B 1 64 ? 15.34540 23.87564 11.53287 1.000 73.55721 64 GLN B CA 1
ATOM 2565 C C . GLN B 1 64 ? 14.60912 24.87215 12.41768 1.000 75.94235 64 GLN B C 1
ATOM 2566 O O . GLN B 1 64 ? 15.14341 25.93969 12.73184 1.000 77.32007 64 GLN B O 1
ATOM 2572 N N . ILE B 1 65 ? 13.35892 24.56526 12.76966 1.000 76.49373 65 ILE B N 1
ATOM 2573 C CA . ILE B 1 65 ? 12.57238 25.33045 13.73260 1.000 73.08907 65 ILE B CA 1
ATOM 2574 C C . ILE B 1 65 ? 12.36127 24.45018 14.95401 1.000 74.77917 65 ILE B C 1
ATOM 2575 O O . ILE B 1 65 ? 11.81150 23.34725 14.85098 1.000 80.18319 65 ILE B O 1
ATOM 2580 N N . LEU B 1 66 ? 12.71279 24.98639 16.12099 1.000 82.08923 66 LEU B N 1
ATOM 2581 C CA . LEU B 1 66 ? 12.75333 24.21807 17.36086 1.000 75.78469 66 LEU B CA 1
ATOM 2582 C C . LEU B 1 66 ? 11.37575 23.84190 17.87525 1.000 78.93304 66 LEU B C 1
ATOM 2583 O O . LEU B 1 66 ? 11.22652 22.80497 18.53724 1.000 79.24068 66 LEU B O 1
ATOM 2588 N N . SER B 1 67 ? 10.37419 24.67300 17.60770 1.000 79.36398 67 SER B N 1
ATOM 2589 C CA . SER B 1 67 ? 9.05748 24.48764 18.19633 1.000 83.64922 67 SER B CA 1
ATOM 2590 C C . SER B 1 67 ? 8.22851 23.41901 17.50003 1.000 84.37188 67 SER B C 1
ATOM 2591 O O . SER B 1 67 ? 7.13359 23.10707 17.98880 1.000 84.84317 67 SER B O 1
ATOM 2594 N N . GLU B 1 68 ? 8.70565 22.86717 16.37896 1.000 81.34041 68 GLU B N 1
ATOM 2595 C CA . GLU B 1 68 ? 7.94277 21.88521 15.61396 1.000 85.57292 68 GLU B CA 1
ATOM 2596 C C . GLU B 1 68 ? 8.67341 20.54222 15.51404 1.000 78.66127 68 GLU B C 1
ATOM 2597 O O . GLU B 1 68 ? 9.90745 20.47094 15.58605 1.000 72.95449 68 GLU B O 1
ATOM 2603 N N . LYS B 1 69 ? 7.89423 19.47478 15.33208 1.000 80.19468 69 LYS B N 1
ATOM 2604 C CA . LYS B 1 69 ? 8.45124 18.12757 15.25070 1.000 74.58794 69 LYS B CA 1
ATOM 2605 C C . LYS B 1 69 ? 9.49190 18.04774 14.13144 1.000 75.53602 69 LYS B C 1
ATOM 2606 O O . LYS B 1 69 ? 9.40466 18.78954 13.14635 1.000 76.04138 69 LYS B O 1
ATOM 2612 N N . PRO B 1 70 ? 10.48374 17.14674 14.25192 1.000 73.36799 70 PRO B N 1
ATOM 2613 C CA . PRO B 1 70 ? 11.60786 17.17296 13.29820 1.000 69.20241 70 PRO B CA 1
ATOM 2614 C C . PRO B 1 70 ? 11.24932 16.73037 11.89114 1.000 63.74803 70 PRO B C 1
ATOM 2615 O O . PRO B 1 70 ? 11.84646 17.20976 10.92104 1.000 64.27474 70 PRO B O 1
ATOM 2619 N N . TYR B 1 71 ? 10.35216 15.77365 11.74586 1.000 61.35705 71 TYR B N 1
ATOM 2620 C CA . TYR B 1 71 ? 10.17060 15.13644 10.44581 1.000 68.09897 71 TYR B CA 1
ATOM 2621 C C . TYR B 1 71 ? 8.77815 14.52552 10.43427 1.000 67.75300 71 TYR B C 1
ATOM 2622 O O . TYR B 1 71 ? 8.11578 14.41963 11.46975 1.000 70.53062 71 TYR B O 1
ATOM 2631 N N . VAL B 1 72 ? 8.35330 14.08600 9.26150 1.000 64.35164 72 VAL B N 1
ATOM 2632 C CA . VAL B 1 72 ? 7.12947 13.31526 9.12817 1.000 64.14830 72 VAL B CA 1
ATOM 2633 C C . VAL B 1 72 ? 7.50292 11.99061 8.47598 1.000 65.39346 72 VAL B C 1
ATOM 2634 O O . VAL B 1 72 ? 8.18123 11.97218 7.44632 1.000 68.34944 72 VAL B O 1
ATOM 2638 N N . ALA B 1 73 ? 7.08653 10.88679 9.08370 1.000 60.88368 73 ALA B N 1
ATOM 2639 C CA . ALA B 1 73 ? 7.51790 9.56850 8.66213 1.000 58.30210 73 ALA B CA 1
ATOM 2640 C C . ALA B 1 73 ? 6.31408 8.69718 8.34113 1.000 59.90206 73 ALA B C 1
ATOM 2641 O O . ALA B 1 73 ? 5.24171 8.85780 8.92605 1.000 58.46512 73 ALA B O 1
ATOM 2643 N N . PHE B 1 74 ? 6.49015 7.79658 7.37348 1.000 58.89649 74 PHE B N 1
ATOM 2644 C CA . PHE B 1 74 ? 5.46395 6.83409 6.98019 1.000 58.44897 74 PHE B CA 1
ATOM 2645 C C . PHE B 1 74 ? 6.03804 5.43611 7.12969 1.000 60.89071 74 PHE B C 1
ATOM 2646 O O . PHE B 1 74 ? 6.94709 5.05286 6.38217 1.000 56.52295 74 PHE B O 1
ATOM 2654 N N . ALA B 1 75 ? 5.53130 4.69366 8.11576 1.000 58.31960 75 ALA B N 1
ATOM 2655 C CA . ALA B 1 75 ? 5.91768 3.30824 8.34963 1.000 58.69350 75 ALA B CA 1
ATOM 2656 C C . ALA B 1 75 ? 4.84635 2.37680 7.79114 1.000 65.04858 75 ALA B C 1
ATOM 2657 O O . ALA B 1 75 ? 3.68561 2.42473 8.22789 1.000 65.01903 75 ALA B O 1
ATOM 2659 N N . LEU B 1 76 ? 5.24202 1.50540 6.86005 1.000 60.57833 76 LEU B N 1
ATOM 2660 C CA . LEU B 1 76 ? 4.31219 0.57022 6.22791 1.000 63.77761 76 LEU B CA 1
ATOM 2661 C C . LEU B 1 76 ? 4.17876 -0.68252 7.09036 1.000 62.21705 76 LEU B C 1
ATOM 2662 O O . LEU B 1 76 ? 5.16923 -1.39229 7.30651 1.000 60.04019 76 LEU B O 1
ATOM 2667 N N . ASN B 1 77 ? 2.95700 -1.00452 7.51577 1.000 63.01382 77 ASN B N 1
ATOM 2668 C CA . ASN B 1 77 ? 2.77699 -2.27414 8.20769 1.000 69.81163 77 ASN B CA 1
ATOM 2669 C C . ASN B 1 77 ? 3.00483 -3.44016 7.23789 1.000 68.50634 77 ASN B C 1
ATOM 2670 O O . ASN B 1 77 ? 3.10041 -3.26622 6.02469 1.000 63.95429 77 ASN B O 1
ATOM 2675 N N . GLY B 1 78 ? 3.12210 -4.64361 7.80183 1.000 73.89874 78 GLY B N 1
ATOM 2676 C CA . GLY B 1 78 ? 3.54925 -5.78934 7.01137 1.000 69.99739 78 GLY B CA 1
ATOM 2677 C C . GLY B 1 78 ? 2.63849 -6.10763 5.84204 1.000 71.74515 78 GLY B C 1
ATOM 2678 O O . GLY B 1 78 ? 3.11793 -6.52697 4.78380 1.000 65.09230 78 GLY B O 1
ATOM 2679 N N . ASP B 1 79 ? 1.32473 -5.88944 6.00813 1.000 72.56780 79 ASP B N 1
ATOM 2680 C CA . ASP B 1 79 ? 0.35398 -6.09538 4.93273 1.000 73.39037 79 ASP B CA 1
ATOM 2681 C C . ASP B 1 79 ? 0.60599 -5.12249 3.78938 1.000 74.61743 79 ASP B C 1
ATOM 2682 O O . ASP B 1 79 ? 0.94172 -5.52090 2.66367 1.000 71.17650 79 ASP B O 1
ATOM 2687 N N . MET B 1 80 ? 0.47887 -3.83000 4.09312 1.000 73.80377 80 MET B N 1
ATOM 2688 C CA . MET B 1 80 ? 0.80351 -2.75589 3.17354 1.000 67.90951 80 MET B CA 1
ATOM 2689 C C . MET B 1 80 ? 2.05881 -3.05794 2.37756 1.000 67.93004 80 MET B C 1
ATOM 2690 O O . MET B 1 80 ? 2.08672 -2.89149 1.15325 1.000 71.47577 80 MET B O 1
ATOM 2695 N N . LEU B 1 81 ? 3.12195 -3.48707 3.06764 1.000 69.59278 81 LEU B N 1
ATOM 2696 C CA . LEU B 1 81 ? 4.39846 -3.73397 2.39338 1.000 67.82926 81 LEU B CA 1
ATOM 2697 C C . LEU B 1 81 ? 4.29481 -4.87728 1.39476 1.000 69.30479 81 LEU B C 1
ATOM 2698 O O . LEU B 1 81 ? 4.87226 -4.80156 0.30493 1.000 70.18854 81 LEU B O 1
ATOM 2703 N N . ARG B 1 82 ? 3.59024 -5.95378 1.76064 1.000 67.14546 82 ARG B N 1
ATOM 2704 C CA . ARG B 1 82 ? 3.39908 -7.07386 0.84394 1.000 69.50857 82 ARG B CA 1
ATOM 2705 C C . ARG B 1 82 ? 2.73580 -6.60163 -0.44322 1.000 72.68707 82 ARG B C 1
ATOM 2706 O O . ARG B 1 82 ? 3.30314 -6.74507 -1.53751 1.000 71.01051 82 ARG B O 1
ATOM 2714 N N . HIS B 1 83 ? 1.53216 -6.01566 -0.32131 1.000 73.25774 83 HIS B N 1
ATOM 2715 C CA . HIS B 1 83 ? 0.80050 -5.51793 -1.48654 1.000 69.11493 83 HIS B CA 1
ATOM 2716 C C . HIS B 1 83 ? 1.65420 -4.57187 -2.31858 1.000 68.06845 83 HIS B C 1
ATOM 2717 O O . HIS B 1 83 ? 1.68937 -4.68044 -3.54796 1.000 68.52911 83 HIS B O 1
ATOM 2724 N N . LEU B 1 84 ? 2.34887 -3.62998 -1.66397 1.000 69.94972 84 LEU B N 1
ATOM 2725 C CA . LEU B 1 84 ? 3.19904 -2.69412 -2.40095 1.000 66.25698 84 LEU B CA 1
ATOM 2726 C C . LEU B 1 84 ? 4.29705 -3.42724 -3.15551 1.000 66.95824 84 LEU B C 1
ATOM 2727 O O . LEU B 1 84 ? 4.62917 -3.06149 -4.29368 1.000 65.40318 84 LEU B O 1
ATOM 2732 N N . LYS B 1 85 ? 4.85920 -4.48239 -2.55382 1.000 67.14268 85 LYS B N 1
ATOM 2733 C CA . LYS B 1 85 ? 5.86124 -5.26195 -3.27304 1.000 66.46197 85 LYS B CA 1
ATOM 2734 C C . LYS B 1 85 ? 5.21772 -5.98117 -4.45211 1.000 67.76207 85 LYS B C 1
ATOM 2735 O O . LYS B 1 85 ? 5.75404 -5.96471 -5.56425 1.000 71.09250 85 LYS B O 1
ATOM 2741 N N . ASP B 1 86 ? 4.03185 -6.55655 -4.23197 1.000 66.44235 86 ASP B N 1
ATOM 2742 C CA . ASP B 1 86 ? 3.33103 -7.30130 -5.27056 1.000 66.36996 86 ASP B CA 1
ATOM 2743 C C . ASP B 1 86 ? 3.01475 -6.40982 -6.47403 1.000 74.36155 86 ASP B C 1
ATOM 2744 O O . ASP B 1 86 ? 3.36860 -6.73964 -7.61712 1.000 73.92208 86 ASP B O 1
ATOM 2749 N N . ALA B 1 87 ? 2.38488 -5.25016 -6.22830 1.000 68.46212 87 ALA B N 1
ATOM 2750 C CA . ALA B 1 87 ? 2.05079 -4.33419 -7.31467 1.000 61.51298 87 ALA B CA 1
ATOM 2751 C C . ALA B 1 87 ? 3.29746 -3.82573 -8.02110 1.000 68.19318 87 ALA B C 1
ATOM 2752 O O . ALA B 1 87 ? 3.31926 -3.73256 -9.25562 1.000 72.78924 87 ALA B O 1
ATOM 2754 N N . LEU B 1 88 ? 4.36707 -3.53899 -7.26785 1.000 69.00650 88 LEU B N 1
ATOM 2755 C CA . LEU B 1 88 ? 5.60190 -3.07342 -7.89843 1.000 66.24389 88 LEU B CA 1
ATOM 2756 C C . LEU B 1 88 ? 6.17867 -4.14061 -8.80365 1.000 73.99623 88 LEU B C 1
ATOM 2757 O O . LEU B 1 88 ? 6.81652 -3.82485 -9.81376 1.000 76.47911 88 LEU B O 1
ATOM 2762 N N . MET B 1 89 ? 5.96468 -5.41161 -8.45737 1.000 75.33431 89 MET B N 1
ATOM 2763 C CA . MET B 1 89 ? 6.44880 -6.49261 -9.30687 1.000 80.97818 89 MET B CA 1
ATOM 2764 C C . MET B 1 89 ? 5.68667 -6.52950 -10.62012 1.000 75.14866 89 MET B C 1
ATOM 2765 O O . MET B 1 89 ? 6.28879 -6.60748 -11.69258 1.000 71.86173 89 MET B O 1
ATOM 2770 N N . ILE B 1 90 ? 4.36668 -6.38061 -10.55276 1.000 73.45267 90 ILE B N 1
ATOM 2771 C CA . ILE B 1 90 ? 3.54320 -6.42777 -11.75175 1.000 71.86228 90 ILE B CA 1
ATOM 2772 C C . ILE B 1 90 ? 3.85009 -5.24728 -12.66861 1.000 72.44439 90 ILE B C 1
ATOM 2773 O O . ILE B 1 90 ? 3.83837 -5.38245 -13.89125 1.000 74.88990 90 ILE B O 1
ATOM 2778 N N . ILE B 1 91 ? 4.13297 -4.07654 -12.09264 1.000 74.90718 9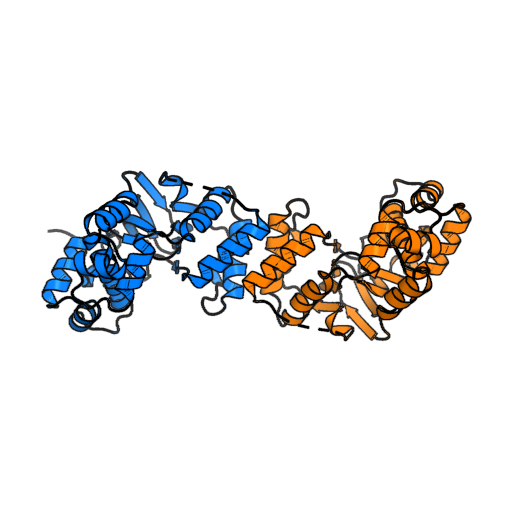1 ILE B N 1
ATOM 2779 C CA . ILE B 1 91 ? 4.40420 -2.86951 -12.86585 1.000 66.44621 91 ILE B CA 1
ATOM 2780 C C . ILE B 1 91 ? 5.82295 -2.85513 -13.43544 1.000 69.75472 91 ILE B C 1
ATOM 2781 O O . ILE B 1 91 ? 6.06876 -2.25039 -14.48492 1.000 74.42501 91 ILE B O 1
ATOM 2786 N N . TYR B 1 92 ? 6.78123 -3.49010 -12.76772 1.000 71.55533 92 TYR B N 1
ATOM 2787 C CA . TYR B 1 92 ? 8.17166 -3.40642 -13.18609 1.000 73.31695 92 TYR B CA 1
ATOM 2788 C C . TYR B 1 92 ? 8.81294 -4.73764 -13.56005 1.000 79.61954 92 TYR B C 1
ATOM 2789 O O . TYR B 1 92 ? 9.88027 -4.72518 -14.18617 1.000 79.59567 92 TYR B O 1
ATOM 2798 N N . GLY B 1 93 ? 8.16703 -5.86720 -13.27716 1.000 83.16543 93 GLY B N 1
ATOM 2799 C CA . GLY B 1 93 ? 8.75417 -7.18114 -13.46202 1.000 87.53341 93 GLY B CA 1
ATOM 2800 C C . GLY B 1 93 ? 9.44822 -7.69888 -12.20858 1.000 90.54082 93 GLY B C 1
ATOM 2801 O O . GLY B 1 93 ? 9.80176 -6.95226 -11.29130 1.000 89.35183 93 GLY B O 1
ATOM 2802 N N . MET B 1 94 ? 9.62958 -9.02005 -12.16199 1.000 95.22507 94 MET B N 1
ATOM 2803 C CA . MET B 1 94 ? 10.33572 -9.61887 -11.03595 1.000 101.50502 94 MET B CA 1
ATOM 2804 C C . MET B 1 94 ? 11.84132 -9.47307 -11.23555 1.000 101.04975 94 MET B C 1
ATOM 2805 O O . MET B 1 94 ? 12.32964 -9.34121 -12.36407 1.000 98.27848 94 MET B O 1
ATOM 2810 N N . SER B 1 95 ? 12.56915 -9.45350 -10.12249 1.000 100.06787 95 SER B N 1
ATOM 2811 C CA . SER B 1 95 ? 14.02835 -9.51974 -10.15199 1.000 99.19025 95 SER B CA 1
ATOM 2812 C C . SER B 1 95 ? 14.59338 -9.73996 -8.74503 1.000 104.84830 95 SER B C 1
ATOM 2813 O O . SER B 1 95 ? 14.61312 -8.82086 -7.91357 1.000 100.37354 95 SER B O 1
ATOM 2816 N N . ARG B 1 103 ? 24.42785 -6.30588 1.21449 1.000 105.11333 103 ARG B N 1
ATOM 2817 C CA . ARG B 1 103 ? 24.30061 -5.13135 0.36068 1.000 103.74916 103 ARG B CA 1
ATOM 2818 C C . ARG B 1 103 ? 24.91991 -3.89966 1.01743 1.000 102.15764 103 ARG B C 1
ATOM 2819 O O . ARG B 1 103 ? 25.05828 -3.82861 2.23637 1.000 100.59865 103 ARG B O 1
ATOM 2827 N N . SER B 1 104 ? 25.30259 -2.93887 0.18181 1.000 104.61053 104 SER B N 1
ATOM 2828 C CA . SER B 1 104 ? 25.81357 -1.66035 0.65859 1.000 105.10482 104 SER B CA 1
ATOM 2829 C C . SER B 1 104 ? 24.76369 -0.94643 1.50623 1.000 101.43384 104 SER B C 1
ATOM 2830 O O . SER B 1 104 ? 23.55764 -1.18403 1.37194 1.000 99.55799 104 SER B O 1
ATOM 2833 N N . MET B 1 105 ? 25.23193 -0.09521 2.42737 1.000 98.58678 105 MET B N 1
ATOM 2834 C CA . MET B 1 105 ? 24.28895 0.74991 3.15481 1.000 94.96082 105 MET B CA 1
ATOM 2835 C C . MET B 1 105 ? 23.51973 1.65210 2.20306 1.000 94.09196 105 MET B C 1
ATOM 2836 O O . MET B 1 105 ? 22.35189 1.97425 2.46147 1.000 87.27185 105 MET B O 1
ATOM 2841 N N . SER B 1 106 ? 24.15630 2.04967 1.08962 1.000 98.44340 106 SER B N 1
ATOM 2842 C CA . SER B 1 106 ? 23.56818 2.95442 0.10780 1.000 90.86031 106 SER B CA 1
ATOM 2843 C C . SER B 1 106 ? 22.49721 2.28562 -0.73496 1.000 85.10274 106 SER B C 1
ATOM 2844 O O . SER B 1 106 ? 21.78454 2.99171 -1.44736 1.000 89.89200 106 SER B O 1
ATOM 2847 N N . ARG B 1 107 ? 22.38590 0.95522 -0.70214 1.000 87.54464 107 ARG B N 1
ATOM 2848 C CA . ARG B 1 107 ? 21.23909 0.27057 -1.29309 1.000 87.90177 107 ARG B CA 1
ATOM 2849 C C . ARG B 1 107 ? 20.10877 0.06276 -0.29077 1.000 84.91630 107 ARG B C 1
ATOM 2850 O O . ARG B 1 107 ? 19.01696 -0.35540 -0.69624 1.000 82.15610 107 ARG B O 1
ATOM 2858 N N . LYS B 1 108 ? 20.33820 0.37681 0.99351 1.000 83.76136 108 LYS B N 1
ATOM 2859 C CA . LYS B 1 108 ? 19.36812 0.21966 2.07789 1.000 79.75076 108 LYS B CA 1
ATOM 2860 C C . LYS B 1 108 ? 18.77972 1.53848 2.56186 1.000 76.75371 108 LYS B C 1
ATOM 2861 O O . LYS B 1 108 ? 17.60651 1.59338 2.93382 1.000 73.46696 108 LYS B O 1
ATOM 2867 N N . ILE B 1 109 ? 19.55926 2.61250 2.56874 1.000 78.00266 109 ILE B N 1
ATOM 2868 C CA . ILE B 1 109 ? 19.08539 3.92479 2.98278 1.000 68.15882 109 ILE B CA 1
ATOM 2869 C C . ILE B 1 109 ? 19.38300 4.88599 1.85343 1.000 72.43405 109 ILE B C 1
ATOM 2870 O O . ILE B 1 109 ? 20.55205 5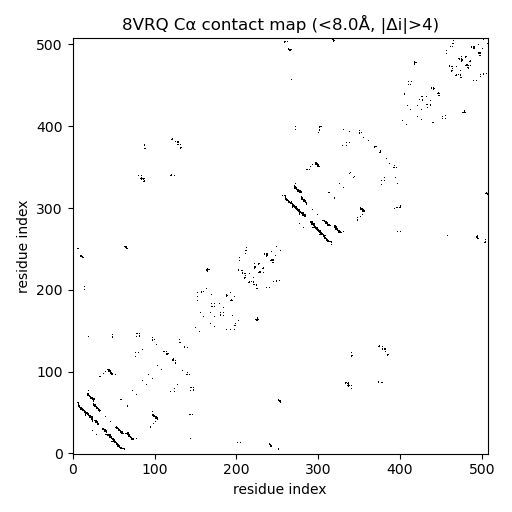.15237 1.55446 1.000 75.34136 109 ILE B O 1
ATOM 2875 N N . MET B 1 110 ? 18.33818 5.45044 1.26416 1.000 70.78355 110 MET B N 1
ATOM 2876 C CA . MET B 1 110 ? 18.50161 6.30278 0.10333 1.000 71.83472 110 MET B CA 1
ATOM 2877 C C . MET B 1 110 ? 17.72690 7.58617 0.31459 1.000 71.34327 110 MET B C 1
ATOM 2878 O O . MET B 1 110 ? 16.62555 7.58261 0.87649 1.000 69.13499 110 MET B O 1
ATOM 2883 N N . THR B 1 111 ? 18.31744 8.68217 -0.13314 1.000 72.39637 111 THR B N 1
ATOM 2884 C CA . THR B 1 111 ? 17.71670 9.99262 -0.01061 1.000 72.06358 111 THR B CA 1
ATOM 2885 C C . THR B 1 111 ? 17.52299 10.55186 -1.40396 1.000 71.98465 111 THR B C 1
ATOM 2886 O O . THR B 1 111 ? 18.34809 10.32836 -2.29309 1.000 74.92906 111 THR B O 1
ATOM 2890 N N . THR B 1 112 ? 16.43066 11.28192 -1.58245 1.000 72.06855 112 THR B N 1
ATOM 2891 C CA . THR B 1 112 ? 16.09048 11.84285 -2.87344 1.000 73.24179 112 THR B CA 1
ATOM 2892 C C . THR B 1 112 ? 15.42035 13.18672 -2.65588 1.000 79.84677 112 THR B C 1
ATOM 2893 O O . THR B 1 112 ? 14.87339 13.47507 -1.58281 1.000 74.76286 112 THR B O 1
ATOM 2897 N N . GLU B 1 113 ? 15.51455 14.02318 -3.68254 1.000 81.07300 113 GLU B N 1
ATOM 2898 C CA . GLU B 1 113 ? 14.86610 15.31220 -3.65716 1.000 78.11691 113 GLU B CA 1
ATOM 2899 C C . GLU B 1 113 ? 13.41567 15.11305 -4.04393 1.000 84.54131 113 GLU B C 1
ATOM 2900 O O . GLU B 1 113 ? 13.09015 14.22942 -4.83538 1.000 88.91288 113 GLU B O 1
ATOM 2906 N N . VAL B 1 114 ? 12.53646 15.86007 -3.39732 1.000 88.81863 114 VAL B N 1
ATOM 2907 C CA . VAL B 1 114 ? 11.10112 15.79036 -3.63004 1.000 90.18038 114 VAL B CA 1
ATOM 2908 C C . VAL B 1 114 ? 10.69494 17.10410 -4.28945 1.000 97.46063 114 VAL B C 1
ATOM 2909 O O . VAL B 1 114 ? 10.93464 18.18025 -3.72765 1.000 102.01633 114 VAL B O 1
ATOM 2913 N N . ASN B 1 115 ? 10.11632 17.04097 -5.48863 1.000 101.30773 115 ASN B N 1
ATOM 2914 C CA . ASN B 1 115 ? 9.78192 18.28250 -6.18330 1.000 104.73317 115 ASN B CA 1
ATOM 2915 C C . ASN B 1 115 ? 8.47346 18.85373 -5.63119 1.000 105.82893 115 ASN B C 1
ATOM 2916 O O . ASN B 1 115 ? 7.95633 18.41977 -4.59819 1.000 107.36572 115 ASN B O 1
ATOM 2921 N N . LYS B 1 116 ? 7.93823 19.85726 -6.32782 1.000 105.24811 116 LYS B N 1
ATOM 2922 C CA . LYS B 1 116 ? 6.71180 20.53444 -5.90664 1.000 110.73417 116 LYS B CA 1
ATOM 2923 C C . LYS B 1 116 ? 5.51583 19.58713 -5.82828 1.000 112.31989 116 LYS B C 1
ATOM 2924 O O . LYS B 1 116 ? 4.91897 19.40653 -4.75916 1.000 108.31098 116 LYS B O 1
ATOM 2930 N N . THR B 1 117 ? 5.13247 18.99295 -6.96181 1.000 112.15459 117 THR B N 1
ATOM 2931 C CA . THR B 1 117 ? 3.93013 18.16609 -7.00190 1.000 112.12171 117 THR B CA 1
ATOM 2932 C C . THR B 1 117 ? 4.05602 16.98631 -6.03950 1.000 110.83728 117 THR B C 1
ATOM 2933 O O . THR B 1 117 ? 3.15025 16.72617 -5.23639 1.000 107.58902 117 THR B O 1
ATOM 2937 N N . LEU B 1 118 ? 5.18213 16.26057 -6.11445 1.000 108.75933 118 LEU B N 1
ATOM 2938 C CA . LEU B 1 118 ? 5.46354 15.19189 -5.15480 1.000 107.30593 118 LEU B CA 1
ATOM 2939 C C . LEU B 1 118 ? 5.21398 15.66598 -3.73060 1.000 110.20554 118 LEU B C 1
ATOM 2940 O O . LEU B 1 118 ? 4.59898 14.95808 -2.92061 1.000 105.95210 118 LEU B O 1
ATOM 2945 N N . LEU B 1 119 ? 5.69132 16.87014 -3.41462 1.000 109.62349 119 LEU B N 1
ATOM 2946 C CA . LEU B 1 119 ? 5.46142 17.46363 -2.10681 1.000 106.79396 119 LEU B CA 1
ATOM 2947 C C . LEU B 1 119 ? 3.96777 17.62839 -1.83071 1.000 109.43029 119 LEU B C 1
ATOM 2948 O O . LEU B 1 119 ? 3.53954 17.53569 -0.67402 1.000 109.87297 119 LEU B O 1
ATOM 2953 N N . ASP B 1 120 ? 3.15834 17.84691 -2.87832 1.000 109.93169 120 ASP B N 1
ATOM 2954 C CA . ASP B 1 120 ? 1.70890 17.96943 -2.70091 1.000 112.01162 120 ASP B CA 1
ATOM 2955 C C . ASP B 1 120 ? 1.07655 16.62548 -2.37342 1.000 108.65559 120 ASP B C 1
ATOM 2956 O O . ASP B 1 120 ? 0.32326 16.49644 -1.39905 1.000 107.81451 120 ASP B O 1
ATOM 2961 N N . GLU B 1 121 ? 1.35504 15.61728 -3.20155 1.000 105.15224 121 GLU B N 1
ATOM 2962 C CA . GLU B 1 121 ? 0.83816 14.28385 -2.93385 1.000 105.91332 121 GLU B CA 1
ATOM 2963 C C . GLU B 1 121 ? 1.38678 13.76008 -1.61381 1.000 105.85270 121 GLU B C 1
ATOM 2964 O O . GLU B 1 121 ? 0.70542 13.01513 -0.89291 1.000 100.15339 121 GLU B O 1
ATOM 2970 N N . LEU B 1 122 ? 2.63086 14.13212 -1.29447 1.000 103.65071 122 LEU B N 1
ATOM 2971 C CA . LEU B 1 122 ? 3.21049 13.80298 0.00276 1.000 104.17953 122 LEU B CA 1
ATOM 2972 C C . LEU B 1 122 ? 2.33398 14.29346 1.15045 1.000 104.26666 122 LEU B C 1
ATOM 2973 O O . LEU B 1 122 ? 2.08339 13.55354 2.10885 1.000 103.27045 122 LEU B O 1
ATOM 2978 N N . LYS B 1 123 ? 1.85303 15.53721 1.06717 1.000 105.33829 123 LYS B N 1
ATOM 2979 C CA . LYS B 1 123 ? 1.02479 16.09353 2.13208 1.000 111.64240 123 LYS B CA 1
ATOM 2980 C C . LYS B 1 123 ? -0.39250 15.53155 2.12888 1.000 111.84852 123 LYS B C 1
ATOM 2981 O O . LYS B 1 123 ? -1.02077 15.44842 3.19248 1.000 113.01221 123 LYS B O 1
ATOM 2987 N N . ASN B 1 124 ? -0.89248 15.09722 0.97059 1.000 112.25094 124 ASN B N 1
ATOM 2988 C CA . ASN B 1 124 ? -2.27842 14.65130 0.85118 1.000 114.52147 124 ASN B CA 1
ATOM 2989 C C . ASN B 1 124 ? -2.45439 13.19684 1.23959 1.000 109.84293 124 ASN B C 1
ATOM 2990 O O . ASN B 1 124 ? -3.59139 12.71012 1.26610 1.000 106.97062 124 ASN B O 1
ATOM 2995 N N . ILE B 1 125 ? -1.35661 12.52465 1.58754 1.000 110.86808 125 ILE B N 1
ATOM 2996 C CA . ILE B 1 125 ? -1.39893 11.11172 1.92710 1.000 107.67001 125 ILE B CA 1
ATOM 2997 C C . ILE B 1 125 ? -2.46586 10.87491 2.98691 1.000 107.36041 125 ILE B C 1
ATOM 2998 O O . ILE B 1 125 ? -2.63721 11.66538 3.92133 1.000 110.33513 125 ILE B O 1
ATOM 3003 N N . ASN B 1 126 ? -3.24633 9.82058 2.78476 1.000 104.62922 126 ASN B N 1
ATOM 3004 C CA . ASN B 1 126 ? -4.38563 9.53426 3.63766 1.000 109.52119 126 ASN B CA 1
ATOM 3005 C C . ASN B 1 126 ? -3.99269 8.71565 4.86255 1.000 110.84441 126 ASN B C 1
ATOM 3006 O O . ASN B 1 126 ? -4.33280 9.08992 5.99002 1.000 112.89407 126 ASN B O 1
ATOM 3011 N N . SER B 1 127 ? -3.31210 7.59039 4.65476 1.000 105.57101 127 SER B N 1
ATOM 3012 C CA . SER B 1 127 ? -2.81015 6.73201 5.72493 1.000 107.32241 127 SER B CA 1
ATOM 3013 C C . SER B 1 127 ? -3.93157 6.05980 6.52132 1.000 108.88227 127 SER B C 1
ATOM 3014 O O . SER B 1 127 ? -3.66764 5.23626 7.40420 1.000 101.96928 127 SER B O 1
ATOM 3017 N N . HIS B 1 128 ? -5.18618 6.39506 6.20595 1.000 110.32691 128 HIS B N 1
ATOM 3018 C CA . HIS B 1 128 ? -6.35937 5.66559 6.67238 1.000 107.95452 128 HIS B CA 1
ATOM 3019 C C . HIS B 1 128 ? -6.98668 4.85673 5.55334 1.000 105.42257 128 HIS B C 1
ATOM 3020 O O . HIS B 1 128 ? -7.79059 3.95984 5.82257 1.000 102.07343 128 HIS B O 1
ATOM 3027 N N . ASP B 1 129 ? -6.64133 5.18822 4.31250 1.000 103.29103 129 ASP B N 1
ATOM 3028 C CA . ASP B 1 129 ? -7.08533 4.52799 3.09326 1.000 97.18271 129 ASP B CA 1
ATOM 3029 C C . ASP B 1 129 ? -5.89609 3.75722 2.52987 1.000 89.92127 129 ASP B C 1
ATOM 3030 O O . ASP B 1 129 ? -4.95731 4.36137 1.99690 1.000 92.24491 129 ASP B O 1
ATOM 3035 N N . ASN B 1 130 ? -5.92221 2.43092 2.66055 1.000 81.98099 130 ASN B N 1
ATOM 3036 C CA . ASN B 1 130 ? -4.80667 1.62910 2.16693 1.000 86.30278 130 ASN B CA 1
ATOM 3037 C C . ASN B 1 130 ? -4.60849 1.81243 0.66806 1.000 84.93599 130 ASN B C 1
ATOM 3038 O O . ASN B 1 130 ? -3.47826 2.00879 0.19755 1.000 79.18515 130 ASN B O 1
ATOM 3043 N N . SER B 1 131 ? -5.69843 1.73646 -0.10125 1.000 85.10385 131 SER B N 1
ATOM 3044 C CA . SER B 1 131 ? -5.56144 1.73593 -1.55546 1.000 83.11214 131 SER B CA 1
ATOM 3045 C C . SER B 1 131 ? -5.02616 3.06564 -2.05812 1.000 76.42640 131 SER B C 1
ATOM 3046 O O . SER B 1 131 ? -4.10327 3.09328 -2.87887 1.000 77.08090 131 SER B O 1
ATOM 3049 N N . ALA B 1 132 ? -5.55255 4.17715 -1.53858 1.000 81.07329 132 ALA B N 1
ATOM 3050 C CA . ALA B 1 132 ? -5.00568 5.49032 -1.88351 1.000 82.00020 132 ALA B CA 1
ATOM 3051 C C . ALA B 1 132 ? -3.52689 5.58424 -1.53103 1.000 77.47727 132 ALA B C 1
ATOM 3052 O O . ALA B 1 132 ? -2.71700 6.09757 -2.31778 1.000 72.21271 132 ALA B O 1
ATOM 3054 N N . PHE B 1 133 ? -3.16154 5.06432 -0.35585 1.000 76.97911 133 PHE B N 1
ATOM 3055 C CA . PHE B 1 133 ? -1.80106 5.18473 0.14606 1.000 76.52037 133 PHE B CA 1
ATOM 3056 C C . PHE B 1 133 ? -0.80968 4.41349 -0.72354 1.000 73.30082 133 PHE B C 1
ATOM 3057 O O . PHE B 1 133 ? 0.26510 4.93399 -1.06359 1.000 66.82627 133 PHE B O 1
ATOM 3065 N N . ILE B 1 134 ? -1.14854 3.17349 -1.09659 1.000 75.16984 134 ILE B N 1
ATOM 3066 C CA . ILE B 1 134 ? -0.30214 2.40953 -2.02058 1.000 76.28005 134 ILE B CA 1
ATOM 3067 C C . ILE B 1 134 ? -0.24365 3.09529 -3.38033 1.000 67.77274 134 ILE B C 1
ATOM 3068 O O . ILE B 1 134 ? 0.81343 3.15053 -4.02885 1.000 67.57501 134 ILE B O 1
ATOM 3073 N N . SER B 1 135 ? -1.37732 3.62957 -3.83151 1.000 67.92764 135 SER B N 1
ATOM 3074 C CA . SER B 1 135 ? -1.40331 4.37763 -5.08468 1.000 68.31013 135 SER B CA 1
ATOM 3075 C C . SER B 1 135 ? -0.44917 5.56911 -5.05298 1.000 70.78548 135 SER B C 1
ATOM 3076 O O . SER B 1 135 ? 0.33402 5.77394 -5.99479 1.000 68.44166 135 SER B O 1
ATOM 3079 N N . SER B 1 136 ? -0.49553 6.37017 -3.97397 1.000 71.58323 136 SER B N 1
ATOM 3080 C CA . SER B 1 136 ? 0.42264 7.50793 -3.85341 1.000 64.94131 136 SER B CA 1
ATOM 3081 C C . SER B 1 136 ? 1.86955 7.05162 -3.87867 1.000 68.18337 136 SER B C 1
ATOM 3082 O O . SER B 1 136 ? 2.72420 7.69949 -4.50441 1.000 69.78100 136 SER B O 1
ATOM 3085 N N . LEU B 1 137 ? 2.17227 5.94893 -3.18717 1.000 66.04130 137 LEU B N 1
ATOM 3086 C CA . LEU B 1 137 ? 3.54531 5.45224 -3.15274 1.000 63.36911 137 LEU B CA 1
ATOM 3087 C C . LEU B 1 137 ? 3.98505 4.97645 -4.52494 1.000 66.38923 137 LEU B C 1
ATOM 3088 O O . LEU B 1 137 ? 5.09060 5.29468 -4.99026 1.000 65.17838 137 LEU B O 1
ATOM 3093 N N . ILE B 1 138 ? 3.11796 4.23386 -5.20477 1.000 66.06782 138 ILE B N 1
ATOM 3094 C CA . ILE B 1 138 ? 3.45516 3.80819 -6.55412 1.000 73.10976 138 ILE B CA 1
ATOM 3095 C C . ILE B 1 138 ? 3.69038 5.03056 -7.42347 1.000 73.03529 138 ILE B C 1
ATOM 3096 O O . ILE B 1 138 ? 4.73253 5.15046 -8.08833 1.000 69.22159 138 ILE B O 1
ATOM 3101 N N . TYR B 1 139 ? 2.77697 6.00628 -7.34212 1.000 66.88472 139 TYR B N 1
ATOM 3102 C CA . TYR B 1 139 ? 2.95087 7.22284 -8.12228 1.000 70.38825 139 TYR B CA 1
ATOM 3103 C C . TYR B 1 139 ? 4.27764 7.88511 -7.79728 1.000 72.96521 139 TYR B C 1
ATOM 3104 O O . TYR B 1 139 ? 5.09672 8.13690 -8.69485 1.000 70.75232 139 TYR B O 1
ATOM 3113 N N . LEU B 1 140 ? 4.54181 8.09991 -6.50244 1.000 74.50690 140 LEU B N 1
ATOM 3114 C CA . LEU B 1 140 ? 5.77496 8.76521 -6.10872 1.000 65.76785 140 LEU B CA 1
ATOM 3115 C C . LEU B 1 140 ? 6.99235 7.97292 -6.55820 1.000 71.13413 140 LEU B C 1
ATOM 3116 O O . LEU B 1 140 ? 7.94743 8.54723 -7.09028 1.000 72.92003 140 LEU B O 1
ATOM 3121 N N . ILE B 1 141 ? 6.97023 6.65023 -6.38553 1.000 73.20785 141 ILE B N 1
ATOM 3122 C CA . ILE B 1 141 ? 8.11210 5.83711 -6.80294 1.000 71.45585 141 ILE B CA 1
ATOM 3123 C C . ILE B 1 141 ? 8.38661 6.01302 -8.29722 1.000 71.77685 141 ILE B C 1
ATOM 3124 O O . ILE B 1 141 ? 9.52818 6.23714 -8.70886 1.000 71.82571 141 ILE B O 1
ATOM 3129 N N . SER B 1 142 ? 7.34395 5.92449 -9.13015 1.000 74.97289 142 SER B N 1
ATOM 3130 C CA . SER B 1 142 ? 7.50527 6.11998 -10.57646 1.000 74.12241 142 SER B CA 1
ATOM 3131 C C . SER B 1 142 ? 8.11530 7.47980 -10.91751 1.000 73.92321 142 SER B C 1
ATOM 3132 O O . SER B 1 142 ? 8.88706 7.60050 -11.87816 1.000 75.81998 142 SER B O 1
ATOM 3135 N N . LYS B 1 143 ? 7.74714 8.52408 -10.18227 1.000 73.05989 143 LYS B N 1
ATOM 3136 C CA . LYS B 1 143 ? 8.29857 9.84327 -10.47986 1.000 79.60769 143 LYS B CA 1
ATOM 3137 C C . LYS B 1 143 ? 9.75189 10.01816 -10.02434 1.000 75.16863 143 LYS B C 1
ATOM 3138 O O . LYS B 1 143 ? 10.38937 11.00279 -10.42038 1.000 75.09451 143 LYS B O 1
ATOM 3144 N N . LEU B 1 144 ? 10.29615 9.09449 -9.22995 1.000 75.00288 144 LEU B N 1
ATOM 3145 C CA . LEU B 1 144 ? 11.68025 9.19321 -8.76756 1.000 75.85907 144 LEU B CA 1
ATOM 3146 C C . LEU B 1 144 ? 12.66344 8.58864 -9.76445 1.000 80.59175 144 LEU B C 1
ATOM 3147 O O . LEU B 1 144 ? 12.44808 7.49171 -10.29612 1.000 80.14484 144 LEU B O 1
ATOM 3152 N N . GLU B 1 145 ? 13.77389 9.28990 -9.97224 1.000 78.29014 145 GLU B N 1
ATOM 3153 C CA . GLU B 1 145 ? 14.84255 8.77195 -10.80686 1.000 85.18702 145 GLU B CA 1
ATOM 3154 C C . GLU B 1 145 ? 15.67501 7.76080 -10.03754 1.000 83.84463 145 GLU B C 1
ATOM 3155 O O . GLU B 1 145 ? 15.75919 7.79241 -8.81151 1.000 90.11390 145 GLU B O 1
ATOM 3161 N N . ASN B 1 146 ? 16.33981 6.88463 -10.77970 1.000 88.28830 146 ASN B N 1
ATOM 3162 C CA . ASN B 1 146 ? 17.09532 5.78373 -10.17638 1.000 92.69489 146 ASN B CA 1
ATOM 3163 C C . ASN B 1 146 ? 16.25200 4.99543 -9.17585 1.000 86.76538 146 ASN B C 1
ATOM 3164 O O . ASN B 1 146 ? 16.75726 4.50557 -8.16186 1.000 91.91198 146 ASN B O 1
ATOM 3169 N N . ASN B 1 147 ? 14.95989 4.87895 -9.44312 1.000 81.46356 147 ASN B N 1
ATOM 3170 C CA . ASN B 1 147 ? 14.07522 4.19086 -8.51366 1.000 79.42141 147 ASN B CA 1
ATOM 3171 C C . ASN B 1 147 ? 14.30622 2.66695 -8.48778 1.000 82.15207 147 ASN B C 1
ATOM 3172 O O . ASN B 1 147 ? 13.50510 1.99534 -7.82752 1.000 78.62038 147 ASN B O 1
ATOM 3177 N N . GLU B 1 148 ? 15.30949 2.13300 -9.19890 1.000 82.81174 148 GLU B N 1
ATOM 3178 C CA . GLU B 1 148 ? 15.61979 0.70830 -9.10592 1.000 83.21945 148 GLU B CA 1
ATOM 3179 C C . GLU B 1 148 ? 16.06165 0.33323 -7.69280 1.000 82.51883 148 GLU B C 1
ATOM 3180 O O . GLU B 1 148 ? 15.50869 -0.59505 -7.09211 1.000 75.40055 148 GLU B O 1
ATOM 3186 N N . LYS B 1 149 ? 17.05087 1.05523 -7.13736 1.000 82.47038 149 LYS B N 1
ATOM 3187 C CA . LYS B 1 149 ? 17.51964 0.77383 -5.77677 1.000 83.32731 149 LYS B CA 1
ATOM 3188 C C . LYS B 1 149 ? 16.37424 0.79441 -4.77364 1.000 79.73180 149 LYS B C 1
ATOM 3189 O O . LYS B 1 149 ? 16.36021 0.01026 -3.81817 1.000 79.63387 149 LYS B O 1
ATOM 3195 N N . ILE B 1 150 ? 15.39872 1.67361 -4.99130 1.000 80.40352 150 ILE B N 1
ATOM 3196 C CA . ILE B 1 150 ? 14.27325 1.81517 -4.08001 1.000 75.53528 150 ILE B CA 1
ATOM 3197 C C . ILE B 1 150 ? 13.29541 0.65229 -4.23343 1.000 72.75060 150 ILE B C 1
ATOM 3198 O O . ILE B 1 150 ? 12.72367 0.17486 -3.24562 1.000 77.02104 150 ILE B O 1
ATOM 3203 N N . ILE B 1 151 ? 13.07571 0.17987 -5.46391 1.000 73.23422 151 ILE B N 1
ATOM 3204 C CA . ILE B 1 151 ? 12.23754 -1.00022 -5.65040 1.000 73.60207 151 ILE B CA 1
ATOM 3205 C C . ILE B 1 151 ? 12.93923 -2.23221 -5.09575 1.000 70.43305 151 ILE B C 1
ATOM 3206 O O . ILE B 1 151 ? 12.32015 -3.07202 -4.43223 1.000 67.66601 151 ILE B O 1
ATOM 3211 N N . GLU B 1 152 ? 14.24462 -2.34443 -5.34771 1.000 65.96223 152 GLU B N 1
ATOM 3212 C CA . GLU B 1 152 ? 15.05803 -3.40186 -4.75579 1.000 69.62291 152 GLU B CA 1
ATOM 3213 C C . GLU B 1 152 ? 14.87702 -3.41056 -3.24915 1.000 75.69507 152 GLU B C 1
ATOM 3214 O O . GLU B 1 152 ? 14.61261 -4.46013 -2.64057 1.000 69.85986 152 GLU B O 1
ATOM 3220 N N . SER B 1 153 ? 14.95328 -2.21524 -2.64421 1.000 78.04516 153 SER B N 1
ATOM 3221 C CA . SER B 1 153 ? 14.86174 -2.09273 -1.19773 1.000 72.19039 153 SER B CA 1
ATOM 3222 C C . SER B 1 153 ? 13.51851 -2.58164 -0.69464 1.000 68.90250 153 SER B C 1
ATOM 3223 O O . SER B 1 153 ? 13.45704 -3.29986 0.31031 1.000 69.77810 153 SER B O 1
ATOM 3226 N N . ILE B 1 154 ? 12.43022 -2.23802 -1.39831 1.000 71.02445 154 ILE B N 1
ATOM 3227 C CA . ILE B 1 154 ? 11.10785 -2.70946 -0.98003 1.000 69.50927 154 ILE B CA 1
ATOM 3228 C C . ILE B 1 154 ? 11.01898 -4.22573 -1.10455 1.000 72.99196 154 ILE B C 1
ATOM 3229 O O . ILE B 1 154 ? 10.41312 -4.89674 -0.25932 1.000 71.78467 154 ILE B O 1
ATOM 3234 N N . TYR B 1 155 ? 11.62380 -4.78804 -2.16019 1.000 72.82004 155 TYR B N 1
ATOM 3235 C CA . TYR B 1 155 ? 11.62836 -6.23561 -2.35475 1.000 74.10643 155 TYR B CA 1
ATOM 3236 C C . TYR B 1 155 ? 12.37246 -6.91446 -1.22401 1.000 74.56345 155 TYR B C 1
ATOM 3237 O O . TYR B 1 155 ? 11.80867 -7.73533 -0.48797 1.000 72.79696 155 TYR B O 1
ATOM 3246 N N . ILE B 1 156 ? 13.66106 -6.57516 -1.08973 1.000 68.92309 156 ILE B N 1
ATOM 3247 C CA . ILE B 1 156 ? 14.51200 -7.12496 -0.03860 1.000 71.37308 156 ILE B CA 1
ATOM 3248 C C . ILE B 1 156 ? 13.81619 -7.05613 1.31534 1.000 71.18980 156 ILE B C 1
ATOM 3249 O O . ILE B 1 156 ? 13.90529 -7.98469 2.12607 1.000 71.36901 156 ILE B O 1
ATOM 3254 N N . SER B 1 157 ? 13.12205 -5.95195 1.58896 1.000 71.26037 157 SER B N 1
ATOM 3255 C CA . SER B 1 157 ? 12.51672 -5.80731 2.90185 1.000 71.56267 157 SER B CA 1
ATOM 3256 C C . SER B 1 157 ? 11.20436 -6.58325 3.04617 1.000 69.10306 157 SER B C 1
ATOM 3257 O O . SER B 1 157 ? 10.68712 -6.68044 4.16549 1.000 69.82453 157 SER B O 1
ATOM 3260 N N . SER B 1 158 ? 10.66686 -7.16754 1.96480 1.000 70.66985 158 SER B N 1
ATOM 3261 C CA . SER B 1 158 ? 9.41972 -7.94684 2.04030 1.000 73.46902 158 SER B CA 1
ATOM 3262 C C . SER B 1 158 ? 9.63380 -9.42797 2.36843 1.000 66.70539 158 SER B C 1
ATOM 3263 O O . SER B 1 158 ? 8.66228 -10.12453 2.69623 1.000 60.18740 158 SER B O 1
ATOM 3266 N N . VAL B 1 159 ? 10.84992 -9.94074 2.22130 1.000 59.22295 159 VAL B N 1
ATOM 3267 C CA . VAL B 1 159 ? 11.09960 -11.35214 2.48214 1.000 67.94327 159 VAL B CA 1
ATOM 3268 C C . VAL B 1 159 ? 11.24396 -11.56036 3.98883 1.000 72.81738 159 VAL B C 1
ATOM 3269 O O . VAL B 1 159 ? 11.98212 -10.83729 4.67155 1.000 77.01854 159 VAL B O 1
ATOM 3273 N N . SER B 1 160 ? 10.50777 -12.52251 4.52083 1.000 71.05482 160 SER B N 1
ATOM 3274 C CA . SER B 1 160 ? 10.46829 -12.76884 5.95758 1.000 72.22163 160 SER B CA 1
ATOM 3275 C C . SER B 1 160 ? 11.60973 -13.70507 6.34261 1.000 73.48011 160 SER B C 1
ATOM 3276 O O . SER B 1 160 ? 11.53766 -14.90545 6.08060 1.000 80.46099 160 SER B O 1
ATOM 3279 N N . PHE B 1 161 ? 12.64563 -13.16951 6.99650 1.000 73.77618 161 PHE B N 1
ATOM 3280 C CA . PHE B 1 161 ? 13.78729 -13.96947 7.42583 1.000 66.44572 161 PHE B CA 1
ATOM 3281 C C . PHE B 1 161 ? 13.48630 -14.72418 8.71774 1.000 65.08777 161 PHE B C 1
ATOM 3282 O O . PHE B 1 161 ? 12.39853 -14.63910 9.29730 1.000 67.19575 161 PHE B O 1
ATOM 3290 N N . PHE B 1 162 ? 14.46795 -15.50924 9.15638 1.000 65.66737 162 PHE B N 1
ATOM 3291 C CA . PHE B 1 162 ? 14.27138 -16.31913 10.34979 1.000 61.00548 162 PHE B CA 1
ATOM 3292 C C . PHE B 1 162 ? 14.14892 -15.44132 11.58868 1.000 59.26819 162 PHE B C 1
ATOM 3293 O O . PHE B 1 162 ? 13.26615 -15.66169 12.42387 1.000 59.86818 162 PHE B O 1
ATOM 3301 N N . SER B 1 163 ? 15.00978 -14.42755 11.71891 1.000 60.79491 163 SER B N 1
ATOM 3302 C CA . SER B 1 163 ? 14.84727 -13.47720 12.81153 1.000 59.02855 163 SER B CA 1
ATOM 3303 C C . SER B 1 163 ? 13.45393 -12.84273 12.82217 1.000 61.97568 163 SER B C 1
ATOM 3304 O O . SER B 1 163 ? 12.99863 -12.39028 13.88611 1.000 64.04239 163 SER B O 1
ATOM 3307 N N . ASP B 1 164 ? 12.72827 -12.86276 11.69433 1.000 59.98997 164 ASP B N 1
ATOM 3308 C CA . ASP B 1 164 ? 11.34819 -12.37915 11.71484 1.000 59.98542 164 ASP B CA 1
ATOM 3309 C C . ASP B 1 164 ? 10.39860 -13.36703 12.37275 1.000 61.75363 164 ASP B C 1
ATOM 3310 O O . ASP B 1 164 ? 9.46484 -12.95211 13.06312 1.000 64.23801 164 ASP B O 1
ATOM 3315 N N . LYS B 1 165 ? 10.57853 -14.66976 12.13376 1.000 61.28716 165 LYS B N 1
ATOM 3316 C CA . LYS B 1 165 ? 9.82525 -15.65657 12.90283 1.000 63.42522 165 LYS B CA 1
ATOM 3317 C C . LYS B 1 165 ? 10.08276 -15.47976 14.39845 1.000 57.63125 165 LYS B C 1
ATOM 3318 O O . LYS B 1 165 ? 9.15862 -15.54197 15.21023 1.000 61.26515 165 LYS B O 1
ATOM 3324 N N . VAL B 1 166 ? 11.33821 -15.25104 14.77884 1.000 58.90919 166 VAL B N 1
ATOM 3325 C CA . VAL B 1 166 ? 11.67305 -15.08671 16.18981 1.000 64.84746 166 VAL B CA 1
ATOM 3326 C C . VAL B 1 166 ? 11.00403 -13.83955 16.75625 1.000 59.59154 166 VAL B C 1
ATOM 3327 O O . VAL B 1 166 ? 10.45904 -13.86601 17.86193 1.000 64.10821 166 VAL B O 1
ATOM 3331 N N . ARG B 1 167 ? 11.02753 -12.73452 16.01147 1.000 56.88272 167 ARG B N 1
ATOM 3332 C CA . ARG B 1 167 ? 10.33291 -11.53238 16.45987 1.000 63.02620 167 ARG B CA 1
ATOM 3333 C C . ARG B 1 167 ? 8.84010 -11.77475 16.60631 1.000 64.48208 167 ARG B C 1
ATOM 3334 O O . ARG B 1 167 ? 8.23419 -11.36082 17.60316 1.000 68.05653 167 ARG B O 1
ATOM 3342 N N . ASN B 1 168 ? 8.22539 -12.42736 15.61318 1.000 60.41910 168 ASN B N 1
ATOM 3343 C CA . ASN B 1 168 ? 6.80560 -1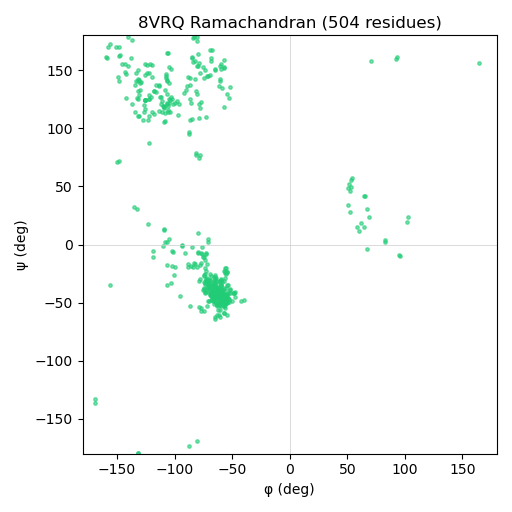2.77296 15.71117 1.000 64.92588 168 ASN B CA 1
ATOM 3344 C C . ASN B 1 168 ? 6.50413 -13.61607 16.94442 1.000 67.07830 168 ASN B C 1
ATOM 3345 O O . ASN B 1 168 ? 5.48805 -13.40758 17.61182 1.000 73.08825 168 ASN B O 1
ATOM 3350 N N . LEU B 1 169 ? 7.34055 -14.60727 17.23854 1.000 65.43215 169 LEU B N 1
ATOM 3351 C CA . LEU B 1 169 ? 7.15788 -15.34004 18.48349 1.000 70.91179 169 LEU B CA 1
ATOM 3352 C C . LEU B 1 169 ? 7.19491 -14.39373 19.67496 1.000 71.87937 169 LEU B C 1
ATOM 3353 O O . LEU B 1 169 ? 6.31343 -14.43490 20.53884 1.000 74.18620 169 LEU B O 1
ATOM 3358 N N . ILE B 1 170 ? 8.20552 -13.51826 19.72973 1.000 71.24663 170 ILE B N 1
ATOM 3359 C CA . ILE B 1 170 ? 8.38672 -12.67516 20.90822 1.000 69.09972 170 ILE B CA 1
ATOM 3360 C C . ILE B 1 170 ? 7.26575 -11.64746 21.01246 1.000 72.10814 170 ILE B C 1
ATOM 3361 O O . ILE B 1 170 ? 6.73651 -11.40217 22.10647 1.000 72.36793 170 ILE B O 1
ATOM 3366 N N . GLU B 1 171 ? 6.88541 -11.03465 19.87878 1.000 69.11238 171 GLU B N 1
ATOM 3367 C CA . GLU B 1 171 ? 5.80234 -10.05121 19.84488 1.000 69.33798 171 GLU B CA 1
ATOM 3368 C C . GLU B 1 171 ? 4.48536 -10.58847 20.37440 1.000 78.17583 171 GLU B C 1
ATOM 3369 O O . GLU B 1 171 ? 3.62011 -9.78751 20.74144 1.000 78.39747 171 GLU B O 1
ATOM 3375 N N . LYS B 1 172 ? 4.28540 -11.91384 20.37348 1.000 81.79546 172 LYS B N 1
ATOM 3376 C CA . LYS B 1 172 ? 3.06364 -12.46699 20.95538 1.000 81.20749 172 LYS B CA 1
ATOM 3377 C C . LYS B 1 172 ? 2.92906 -12.09657 22.42611 1.000 76.08027 172 LYS B C 1
ATOM 3378 O O . LYS B 1 172 ? 1.81739 -11.89161 22.91998 1.000 82.40786 172 LYS B O 1
ATOM 3384 N N . ASP B 1 173 ? 4.03628 -12.02602 23.14592 1.000 72.45262 173 ASP B N 1
ATOM 3385 C CA . ASP B 1 173 ? 3.94822 -11.75511 24.56591 1.000 80.50827 173 ASP B CA 1
ATOM 3386 C C . ASP B 1 173 ? 5.21817 -11.00503 24.98953 1.000 80.46533 173 ASP B C 1
ATOM 3387 O O . ASP B 1 173 ? 6.08796 -11.52711 25.70376 1.000 78.84208 173 ASP B O 1
ATOM 3392 N N . LEU B 1 174 ? 5.32050 -9.73965 24.56366 1.000 71.76290 174 LEU B N 1
ATOM 3393 C CA . LEU B 1 174 ? 6.53599 -8.95702 24.80695 1.000 76.94189 174 LEU B CA 1
ATOM 3394 C C . LEU B 1 174 ? 6.93639 -8.88392 26.29203 1.000 73.97028 174 LEU B C 1
ATOM 3395 O O . LEU B 1 174 ? 8.11146 -8.66530 26.60541 1.000 67.60225 174 LEU B O 1
ATOM 3400 N N . SER B 1 175 ? 5.98413 -9.04197 27.21629 1.000 76.66221 175 SER B N 1
ATOM 3401 C CA . SER B 1 175 ? 6.30837 -8.99862 28.64250 1.000 74.38476 175 SER B CA 1
ATOM 3402 C C . SER B 1 175 ? 6.95109 -10.28623 29.16080 1.000 71.72868 175 SER B C 1
ATOM 3403 O O . SER B 1 175 ? 7.53799 -10.28083 30.24859 1.000 72.09735 175 SER B O 1
ATOM 3406 N N . ARG B 1 176 ? 6.83574 -11.39026 28.43249 1.000 74.14983 176 ARG B N 1
ATOM 3407 C CA . ARG B 1 176 ? 7.27368 -12.66764 28.97165 1.000 71.57314 176 ARG B CA 1
ATOM 3408 C C . ARG B 1 176 ? 8.78016 -12.66605 29.19331 1.000 72.52156 176 ARG B C 1
ATOM 3409 O O . ARG B 1 176 ? 9.53272 -11.99433 28.49264 1.000 73.90473 176 ARG B O 1
ATOM 3417 N N . LYS B 1 177 ? 9.22337 -13.43769 30.17973 1.000 79.44009 177 LYS B N 1
ATOM 3418 C CA . LYS B 1 177 ? 10.64957 -13.57695 30.46067 1.000 73.68947 177 LYS B CA 1
ATOM 3419 C C . LYS B 1 177 ? 11.24369 -14.60441 29.50058 1.000 68.65673 177 LYS B C 1
ATOM 3420 O O . LYS B 1 177 ? 11.52520 -15.75080 29.85483 1.000 75.50859 177 LYS B O 1
ATOM 3426 N N . TRP B 1 178 ? 11.49238 -14.16065 28.26606 1.000 71.27194 178 TRP B N 1
ATOM 3427 C CA . TRP B 1 178 ? 11.99133 -15.05033 27.21598 1.000 69.04443 178 TRP B CA 1
ATOM 3428 C C . TRP B 1 178 ? 13.41783 -15.51191 27.49519 1.000 69.10438 178 TRP B C 1
ATOM 3429 O O . TRP B 1 178 ? 14.17539 -14.88227 28.23190 1.000 74.97179 178 TRP B O 1
ATOM 3440 N N . THR B 1 179 ? 13.77986 -16.63538 26.88763 1.000 67.79109 179 THR B N 1
ATOM 3441 C CA . THR B 1 179 ? 15.12383 -17.17977 26.98059 1.000 67.68759 179 THR B CA 1
ATOM 3442 C C . THR B 1 179 ? 15.41423 -17.87968 25.66830 1.000 71.25618 179 THR B C 1
ATOM 3443 O O . THR B 1 179 ? 14.50220 -18.21695 24.91137 1.000 75.82984 179 THR B O 1
ATOM 3447 N N . LEU B 1 180 ? 16.69235 -18.14087 25.42157 1.000 67.56597 180 LEU B N 1
ATOM 3448 C CA . LEU B 1 180 ? 17.04277 -18.91918 24.24394 1.000 69.57913 180 LEU B CA 1
ATOM 3449 C C . LEU B 1 180 ? 16.39889 -20.30072 24.30318 1.000 77.10385 180 LEU B C 1
ATOM 3450 O O . LEU B 1 180 ? 15.96944 -20.83927 23.27395 1.000 77.19791 180 LEU B O 1
ATOM 3455 N N . GLY B 1 181 ? 16.29555 -20.88019 25.50415 1.000 76.96999 181 GLY B N 1
ATOM 3456 C CA . GLY B 1 181 ? 15.66326 -22.18626 25.62489 1.000 80.64405 181 GLY B CA 1
ATOM 3457 C C . GLY B 1 181 ? 14.21116 -22.18296 25.17870 1.000 79.85523 181 GLY B C 1
ATOM 3458 O O . GLY B 1 181 ? 13.79294 -23.00045 24.34400 1.000 76.50687 181 GLY B O 1
ATOM 3459 N N . ILE B 1 182 ? 13.42973 -21.24167 25.71548 1.000 75.67823 182 ILE B N 1
ATOM 3460 C CA . ILE B 1 182 ? 12.03006 -21.07902 25.32722 1.000 74.77514 182 ILE B CA 1
ATOM 3461 C C . ILE B 1 182 ? 11.89200 -20.93437 23.80455 1.000 74.63700 182 ILE B C 1
ATOM 3462 O O . ILE B 1 182 ? 10.99944 -21.53122 23.19127 1.000 76.00340 182 ILE B O 1
ATOM 3467 N N . ILE B 1 183 ? 12.77596 -20.15029 23.16840 1.000 71.82829 183 ILE B N 1
ATOM 3468 C CA . ILE B 1 183 ? 12.71612 -20.00304 21.71213 1.000 72.32922 183 ILE B CA 1
ATOM 3469 C C . ILE B 1 183 ? 12.93817 -21.35004 21.03726 1.000 73.97508 183 ILE B C 1
ATOM 3470 O O . ILE B 1 183 ? 12.24994 -21.70616 20.06920 1.000 69.73069 183 ILE B O 1
ATOM 3475 N N . ALA B 1 184 ? 13.91298 -22.11433 21.53818 1.000 75.96637 184 ALA B N 1
ATOM 3476 C CA . ALA B 1 184 ? 14.26987 -23.38920 20.92729 1.000 72.26804 184 ALA B CA 1
ATOM 3477 C C . ALA B 1 184 ? 13.15131 -24.40356 21.07160 1.000 74.53924 184 ALA B C 1
ATOM 3478 O O . ALA B 1 184 ? 12.85588 -25.15501 20.13527 1.000 73.97826 184 ALA B O 1
ATOM 3480 N N . ASP B 1 185 ? 12.49380 -24.41190 22.22604 1.000 77.61248 185 ASP B N 1
ATOM 3481 C CA . ASP B 1 185 ? 11.31586 -25.24510 22.39104 1.000 77.99236 185 ASP B CA 1
ATOM 3482 C C . ASP B 1 185 ? 10.28350 -24.89411 21.32459 1.000 75.92811 185 ASP B C 1
ATOM 3483 O O . ASP B 1 185 ? 9.97567 -25.71371 20.45386 1.000 76.28521 185 ASP B O 1
ATOM 3488 N N . ALA B 1 186 ? 9.85320 -23.62858 21.29005 1.000 77.75558 186 ALA B N 1
ATOM 3489 C CA . ALA B 1 186 ? 8.78970 -23.21072 20.38126 1.000 71.73724 186 ALA B CA 1
ATOM 3490 C C . ALA B 1 186 ? 9.08321 -23.52182 18.91773 1.000 72.49859 186 ALA B C 1
ATOM 3491 O O . ALA B 1 186 ? 8.13926 -23.61079 18.12137 1.000 77.49127 186 ALA B O 1
ATOM 3493 N N . PHE B 1 187 ? 10.35554 -23.68089 18.54269 1.000 70.68669 187 PHE B N 1
ATOM 3494 C CA . PHE B 1 187 ? 10.75788 -23.95518 17.16706 1.000 70.48446 187 PHE B CA 1
ATOM 3495 C C . PHE B 1 187 ? 11.21780 -25.38735 16.90103 1.000 75.22001 187 PHE B C 1
ATOM 3496 O O . PHE B 1 187 ? 11.63155 -25.66761 15.77785 1.000 72.24791 187 PHE B O 1
ATOM 3504 N N . ASN B 1 188 ? 11.19632 -26.29149 17.88423 1.000 81.77911 188 ASN B N 1
ATOM 3505 C CA . ASN B 1 188 ? 11.73799 -27.65316 17.71691 1.000 81.62825 188 ASN B CA 1
ATOM 3506 C C . ASN B 1 188 ? 13.18968 -27.65505 17.23117 1.000 78.02951 188 ASN B C 1
ATOM 3507 O O . ASN B 1 188 ? 13.52473 -28.21778 16.18553 1.000 77.77129 188 ASN B O 1
ATOM 3512 N N . ALA B 1 189 ? 14.05202 -26.99153 17.99584 1.000 81.35123 189 ALA B N 1
ATOM 3513 C CA . ALA B 1 189 ? 15.47830 -26.98892 17.69602 1.000 79.97694 189 ALA B CA 1
ATOM 3514 C C . ALA B 1 189 ? 16.24688 -26.82992 19.00314 1.000 81.07645 189 ALA B C 1
ATOM 3515 O O . ALA B 1 189 ? 15.66854 -26.57096 20.06115 1.000 79.14205 189 ALA B O 1
ATOM 3517 N N . SER B 1 190 ? 17.55900 -27.01090 18.93440 1.000 83.80902 190 SER B N 1
ATOM 3518 C CA . SER B 1 190 ? 18.39343 -26.71025 20.08936 1.000 84.80725 190 SER B CA 1
ATOM 3519 C C . SER B 1 190 ? 18.76146 -25.22802 20.10573 1.000 87.06041 190 SER B C 1
ATOM 3520 O O . SER B 1 190 ? 18.68951 -24.53494 19.08396 1.000 85.33453 190 SER B O 1
ATOM 3523 N N . GLU B 1 191 ? 19.18845 -24.75775 21.28571 1.000 84.53852 191 GLU B N 1
ATOM 3524 C CA . GLU B 1 191 ? 19.68668 -23.39126 21.42236 1.000 81.69281 191 GLU B CA 1
ATOM 3525 C C . GLU B 1 191 ? 20.77295 -23.07812 20.39291 1.000 83.49462 191 GLU B C 1
ATOM 3526 O O . GLU B 1 191 ? 20.80116 -21.98166 19.81722 1.000 84.62985 191 GLU B O 1
ATOM 3532 N N . ILE B 1 192 ? 21.68905 -24.02205 20.16355 1.000 85.02222 192 ILE B N 1
ATOM 3533 C CA . ILE B 1 192 ? 22.76628 -23.80750 19.19614 1.000 85.17920 192 ILE B CA 1
ATOM 3534 C C . ILE B 1 192 ? 22.21384 -23.61845 17.78474 1.000 81.89845 192 ILE B C 1
ATOM 3535 O O . ILE B 1 192 ? 22.74892 -22.82913 16.99797 1.000 81.45306 192 ILE B O 1
ATOM 3540 N N . THR B 1 193 ? 21.15601 -24.34641 17.42633 1.000 80.26771 193 THR B N 1
ATOM 3541 C CA . THR B 1 193 ? 20.60670 -24.19926 16.07957 1.000 81.49891 193 THR B CA 1
ATOM 3542 C C . THR B 1 193 ? 20.04391 -22.79470 15.87297 1.000 77.51024 193 THR B C 1
ATOM 3543 O O . THR B 1 193 ? 20.30361 -22.13366 14.85710 1.000 70.05998 193 THR B O 1
ATOM 3547 N N . ILE B 1 194 ? 19.28442 -22.31523 16.84624 1.000 75.10043 194 ILE B N 1
ATOM 3548 C CA . ILE B 1 194 ? 18.68761 -21.00211 16.72180 1.000 69.38790 194 ILE B CA 1
ATOM 3549 C C . ILE B 1 194 ? 19.75748 -19.92214 16.79714 1.000 72.60829 194 ILE B C 1
ATOM 3550 O O . ILE B 1 194 ? 19.74353 -18.97027 16.00799 1.000 68.45357 194 ILE B O 1
ATOM 3555 N N . ARG B 1 195 ? 20.70142 -20.04877 17.73763 1.000 71.47077 195 ARG B N 1
ATOM 3556 C CA . ARG B 1 195 ? 21.80940 -19.10422 17.79544 1.000 70.85686 195 ARG B CA 1
ATOM 3557 C C . ARG B 1 195 ? 22.53241 -19.04231 16.45528 1.000 76.50820 195 ARG B C 1
ATOM 3558 O O . ARG B 1 195 ? 22.74357 -17.96143 15.88883 1.000 74.88027 195 ARG B O 1
ATOM 3566 N N . LYS B 1 196 ? 22.87179 -20.20486 15.90269 1.000 77.80444 196 LYS B N 1
ATOM 3567 C CA . LYS B 1 196 ? 23.64697 -20.22176 14.67341 1.000 74.46334 196 LYS B CA 1
ATOM 3568 C C . LYS B 1 196 ? 22.80986 -19.75136 13.50093 1.000 68.37266 196 LYS B C 1
ATOM 3569 O O . LYS B 1 196 ? 23.31191 -19.03371 12.62915 1.000 74.64037 196 LYS B O 1
ATOM 3575 N N . ARG B 1 197 ? 21.51753 -20.06158 13.50275 1.000 68.78899 197 ARG B N 1
ATOM 3576 C CA . ARG B 1 197 ? 20.63925 -19.49388 12.48435 1.000 71.02266 197 ARG B CA 1
ATOM 3577 C C . ARG B 1 197 ? 20.48063 -17.97191 12.64747 1.000 67.88976 197 ARG B C 1
ATOM 3578 O O . ARG B 1 197 ? 20.46301 -17.23496 11.65915 1.000 69.70336 197 ARG B O 1
ATOM 3586 N N . LEU B 1 198 ? 20.39012 -17.46701 13.87561 1.000 65.49698 198 LEU B N 1
ATOM 3587 C CA . LEU B 1 198 ? 20.36222 -16.01536 14.03333 1.000 64.45729 198 LEU B CA 1
ATOM 3588 C C . LEU B 1 198 ? 21.74038 -15.40843 13.77064 1.000 70.51947 198 LEU B C 1
ATOM 3589 O O . LEU B 1 198 ? 21.84001 -14.29449 13.24000 1.000 71.96968 198 LEU B O 1
ATOM 3594 N N . GLU B 1 199 ? 22.81470 -16.14090 14.06947 1.000 73.95527 199 GLU B N 1
ATOM 3595 C CA . GLU B 1 199 ? 24.14602 -15.60599 13.79875 1.000 75.04991 199 GLU B CA 1
ATOM 3596 C C . GLU B 1 199 ? 24.38743 -15.42328 12.30584 1.000 72.43710 199 GLU B C 1
ATOM 3597 O O . GLU B 1 199 ? 25.14091 -14.52914 11.90961 1.000 76.60889 199 GLU B O 1
ATOM 3603 N N . SER B 1 200 ? 23.77791 -16.25718 11.46232 1.000 76.40168 200 SER B N 1
ATOM 3604 C CA . SER B 1 200 ? 23.96601 -16.08725 10.02355 1.000 74.82360 200 SER B CA 1
ATOM 3605 C C . SER B 1 200 ? 23.22926 -14.87435 9.47166 1.000 75.32011 200 SER B C 1
ATOM 3606 O O . SER B 1 200 ? 23.43885 -14.52648 8.30495 1.000 77.97005 200 SER B O 1
ATOM 3609 N N . GLU B 1 201 ? 22.39117 -14.21659 10.27329 1.000 74.99176 201 GLU B N 1
ATOM 3610 C CA . GLU B 1 201 ? 21.82669 -12.92340 9.91432 1.000 71.56174 201 GLU B CA 1
ATOM 3611 C C . GLU B 1 201 ? 22.40501 -11.80249 10.75654 1.000 69.57061 201 GLU B C 1
ATOM 3612 O O . GLU B 1 201 ? 21.84935 -10.70495 10.75029 1.000 69.52036 201 GLU B O 1
ATOM 3618 N N . ASN B 1 202 ? 23.49301 -12.06537 11.48911 1.000 70.88827 202 ASN B N 1
ATOM 3619 C CA . ASN B 1 202 ? 24.25305 -11.05564 12.23028 1.000 73.77851 202 ASN B CA 1
ATOM 3620 C C . ASN B 1 202 ? 23.47834 -10.46240 13.39717 1.000 74.19611 202 ASN B C 1
ATOM 3621 O O . ASN B 1 202 ? 23.64078 -9.28611 13.73060 1.000 72.55711 202 ASN B O 1
ATOM 3626 N N . THR B 1 203 ? 22.60046 -11.24706 13.99750 1.000 73.38655 203 THR B N 1
ATOM 3627 C CA . THR B 1 203 ? 21.97976 -10.87184 15.25064 1.000 71.30828 203 THR B CA 1
ATOM 3628 C C . THR B 1 203 ? 22.07331 -12.03787 16.22583 1.000 65.84333 203 THR B C 1
ATOM 3629 O O . THR B 1 203 ? 22.66816 -13.07787 15.93175 1.000 74.00132 203 THR B O 1
ATOM 3633 N N . ASN B 1 204 ? 21.52028 -11.83641 17.41697 1.000 62.79168 204 ASN B N 1
ATOM 3634 C CA . ASN B 1 204 ? 21.29987 -12.89941 18.38595 1.000 59.96061 204 ASN B CA 1
ATOM 3635 C C . ASN B 1 204 ? 19.95367 -12.66396 19.03824 1.000 62.60543 204 ASN B C 1
ATOM 3636 O O . ASN B 1 204 ? 19.27461 -11.66793 18.76949 1.000 58.80956 204 ASN B O 1
ATOM 3641 N N . PHE B 1 205 ? 19.58815 -13.57706 19.93850 1.000 61.20521 205 PHE B N 1
ATOM 3642 C CA . PHE B 1 205 ? 18.28119 -13.49682 20.56954 1.000 58.69884 205 PHE B CA 1
ATOM 3643 C C . PHE B 1 205 ? 18.18062 -12.28354 21.51183 1.000 62.45887 205 PHE B C 1
ATOM 3644 O O . PHE B 1 205 ? 17.13754 -11.61387 21.55964 1.000 65.23282 205 PHE B O 1
ATOM 3652 N N . ASN B 1 206 ? 19.22690 -11.99405 22.29059 1.000 59.82983 206 ASN B N 1
ATOM 3653 C CA . ASN B 1 206 ? 19.17748 -10.83609 23.18842 1.000 57.19779 206 ASN B CA 1
ATOM 3654 C C . ASN B 1 206 ? 19.03468 -9.53140 22.41887 1.000 56.06115 206 ASN B C 1
ATOM 3655 O O . ASN B 1 206 ? 18.24940 -8.65589 22.79742 1.000 56.53778 206 ASN B O 1
ATOM 3660 N N . GLN B 1 207 ? 19.77507 -9.39261 21.32535 1.000 62.00213 207 GLN B N 1
ATOM 3661 C CA . GLN B 1 207 ? 19.66118 -8.21782 20.46885 1.000 60.03927 207 GLN B CA 1
ATOM 3662 C C . GLN B 1 207 ? 18.22349 -8.02246 20.00915 1.000 58.73726 207 GLN B C 1
ATOM 3663 O O . GLN B 1 207 ? 17.63463 -6.94279 20.18690 1.000 56.98951 207 GLN B O 1
ATOM 3669 N N . ILE B 1 208 ? 17.61483 -9.09378 19.49011 1.000 55.50210 208 ILE B N 1
ATOM 3670 C CA . ILE B 1 208 ? 16.24787 -9.01647 18.98998 1.000 52.50990 208 ILE B CA 1
ATOM 3671 C C . ILE B 1 208 ? 15.30774 -8.58083 20.09433 1.000 50.00587 208 ILE B C 1
ATOM 3672 O O . ILE B 1 208 ? 14.47271 -7.68806 19.90926 1.000 49.99188 208 ILE B O 1
ATOM 3677 N N . LEU B 1 209 ? 15.42679 -9.21350 21.26126 1.000 54.99977 209 LEU B N 1
ATOM 3678 C CA . LEU B 1 209 ? 14.49605 -8.93038 22.34322 1.000 52.78904 209 LEU B CA 1
ATOM 3679 C C . LEU B 1 209 ? 14.64221 -7.49762 22.83724 1.000 50.72494 209 LEU B C 1
ATOM 3680 O O . LEU B 1 209 ? 13.64270 -6.81028 23.07345 1.000 56.52839 209 LEU B O 1
ATOM 3685 N N . MET B 1 210 ? 15.87336 -7.02668 22.97163 1.000 50.76774 210 MET B N 1
ATOM 3686 C CA . MET B 1 210 ? 16.12042 -5.65256 23.40966 1.000 49.92837 210 MET B CA 1
ATOM 3687 C C . MET B 1 210 ? 15.59757 -4.64520 22.38729 1.000 54.70383 210 MET B C 1
ATOM 3688 O O . MET B 1 210 ? 14.96400 -3.65559 22.76144 1.000 49.92148 210 MET B O 1
ATOM 3693 N N . GLN B 1 211 ? 15.83607 -4.88426 21.08299 1.000 56.58164 211 GLN B N 1
ATOM 3694 C CA . GLN B 1 211 ? 15.33503 -3.95278 20.07498 1.000 55.84621 211 GLN B CA 1
ATOM 3695 C C . GLN B 1 211 ? 13.81023 -3.94608 20.00905 1.000 59.25846 211 GLN B C 1
ATOM 3696 O O . GLN B 1 211 ? 13.20169 -2.88925 19.77622 1.000 56.34759 211 GLN B O 1
ATOM 3702 N N . LEU B 1 212 ? 13.16484 -5.09750 20.22885 1.000 56.91286 212 LEU B N 1
ATOM 3703 C CA . LEU B 1 212 ? 11.70414 -5.09548 20.28386 1.000 52.53191 212 LEU B CA 1
ATOM 3704 C C . LEU B 1 212 ? 11.19984 -4.28985 21.48236 1.000 51.46702 212 LEU B C 1
ATOM 3705 O O . LEU B 1 212 ? 10.30257 -3.44563 21.35011 1.000 57.02032 212 LEU B O 1
ATOM 3710 N N . ARG B 1 213 ? 11.73730 -4.55924 22.67167 1.000 47.25987 213 ARG B N 1
ATOM 3711 C CA . ARG B 1 213 ? 11.26346 -3.83003 23.84464 1.000 57.35616 213 ARG B CA 1
ATOM 3712 C C . ARG B 1 213 ? 11.49306 -2.33530 23.70314 1.000 48.41662 213 ARG B C 1
ATOM 3713 O O . ARG B 1 213 ? 10.60151 -1.54100 23.98386 1.000 51.73663 213 ARG B O 1
ATOM 3721 N N . MET B 1 214 ? 12.66682 -1.94308 23.23705 1.000 51.51550 214 MET B N 1
ATOM 3722 C CA . MET B 1 214 ? 13.01325 -0.53557 23.15091 1.000 51.77057 214 MET B CA 1
ATOM 3723 C C . MET B 1 214 ? 12.24849 0.19670 22.06482 1.000 54.17462 214 MET B C 1
ATOM 3724 O O . MET B 1 214 ? 11.97452 1.39700 22.23447 1.000 54.40362 214 MET B O 1
ATOM 3729 N N . SER B 1 215 ? 11.92170 -0.48155 20.94292 1.000 52.04931 215 SER B N 1
ATOM 3730 C CA . SER B 1 215 ? 11.06076 0.11939 19.91734 1.000 49.92868 215 SER B CA 1
ATOM 3731 C C . SER B 1 215 ? 9.67415 0.40136 20.46358 1.000 56.83041 215 SER B C 1
ATOM 3732 O O . SER B 1 215 ? 9.14026 1.50618 20.28930 1.000 54.51725 215 SER B O 1
ATOM 3735 N N . LYS B 1 216 ? 9.05195 -0.61346 21.07564 1.000 46.75732 216 LYS B N 1
ATOM 3736 C CA . LYS B 1 216 ? 7.75457 -0.42024 21.69586 1.000 48.56595 216 LYS B CA 1
ATOM 3737 C C . LYS B 1 216 ? 7.82655 0.73329 22.69912 1.000 45.32930 216 LYS B C 1
ATOM 3738 O O . LYS B 1 216 ? 7.00421 1.65354 22.66807 1.000 51.61765 216 LYS B O 1
ATOM 3744 N N . ALA B 1 217 ? 8.81776 0.70890 23.58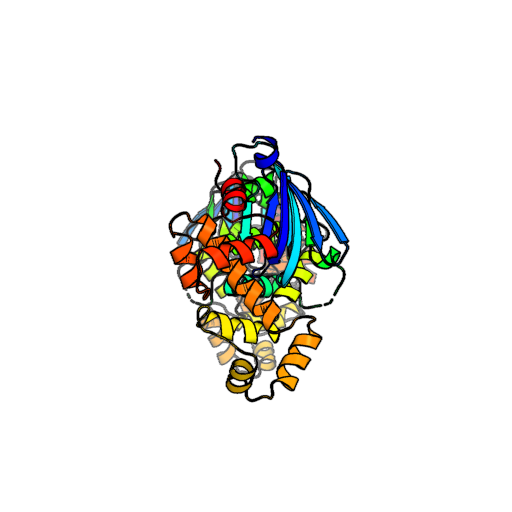406 1.000 46.54545 217 ALA B N 1
ATOM 3745 C CA . ALA B 1 217 ? 8.94586 1.76322 24.60111 1.000 51.67399 217 ALA B CA 1
ATOM 3746 C C . ALA B 1 217 ? 9.05688 3.15371 23.97704 1.000 52.23417 217 ALA B C 1
ATOM 3747 O O . ALA B 1 217 ? 8.41324 4.09902 24.43671 1.000 54.87113 217 ALA B O 1
ATOM 3749 N N . ALA B 1 218 ? 9.85826 3.30479 22.92663 1.000 53.22508 218 ALA B N 1
ATOM 3750 C CA . ALA B 1 218 ? 9.91879 4.59986 22.25238 1.000 57.88566 218 ALA B CA 1
ATOM 3751 C C . ALA B 1 218 ? 8.52802 5.04398 21.79045 1.000 55.51265 218 ALA B C 1
ATOM 3752 O O . ALA B 1 218 ? 8.08614 6.15744 22.09921 1.000 55.22615 218 ALA B O 1
ATOM 3754 N N . LEU B 1 219 ? 7.81655 4.16776 21.06843 1.000 55.09465 219 LEU B N 1
ATOM 3755 C CA . LEU B 1 219 ? 6.49107 4.49115 20.52935 1.000 55.63469 219 LEU B CA 1
ATOM 3756 C C . LEU B 1 219 ? 5.47790 4.81749 21.63311 1.000 55.19168 219 LEU B C 1
ATOM 3757 O O . LEU B 1 219 ? 4.69896 5.77015 21.49801 1.000 61.28477 219 LEU B O 1
ATOM 3762 N N . LEU B 1 220 ? 5.44794 4.02821 22.72047 1.000 54.43687 220 LEU B N 1
ATOM 3763 C CA . LEU B 1 220 ? 4.53138 4.30924 23.83119 1.000 52.32707 220 LEU B CA 1
ATOM 3764 C C . LEU B 1 220 ? 4.89238 5.60830 24.55329 1.000 56.62156 220 LEU B C 1
ATOM 3765 O O . LEU B 1 220 ? 4.01067 6.29618 25.07770 1.000 61.98571 220 LEU B O 1
ATOM 3770 N N . LEU B 1 221 ? 6.17903 5.91982 24.65930 1.000 57.61615 221 LEU B N 1
ATOM 3771 C CA . LEU B 1 221 ? 6.57957 7.20207 25.22031 1.000 59.50642 221 LEU B CA 1
ATOM 3772 C C . LEU B 1 221 ? 5.96586 8.36518 24.45474 1.000 58.99414 221 LEU B C 1
ATOM 3773 O O . LEU B 1 221 ? 5.52170 9.34758 25.06095 1.000 63.31215 221 LEU B O 1
ATOM 3778 N N . LEU B 1 222 ? 5.90595 8.27086 23.12839 1.000 57.97354 222 LEU B N 1
ATOM 3779 C CA . LEU B 1 222 ? 5.44677 9.41761 22.35848 1.000 59.27098 222 LEU B CA 1
ATOM 3780 C C . LEU B 1 222 ? 3.93469 9.64211 22.48157 1.000 63.91289 222 LEU B C 1
ATOM 3781 O O . LEU B 1 222 ? 3.46612 10.75439 22.23845 1.000 67.11352 222 LEU B O 1
ATOM 3786 N N . GLU B 1 223 ? 3.17246 8.62136 22.87464 1.000 63.04222 223 GLU B N 1
ATOM 3787 C CA . GLU B 1 223 ? 1.73705 8.75748 23.11240 1.000 63.12768 223 GLU B CA 1
ATOM 3788 C C . GLU B 1 223 ? 1.41421 9.66503 24.29337 1.000 67.13752 223 GLU B C 1
ATOM 3789 O O . GLU B 1 223 ? 0.31313 10.21443 24.37045 1.000 69.70522 223 GLU B O 1
ATOM 3795 N N . ASN B 1 224 ? 2.30276 9.75673 25.27039 1.000 69.73170 224 ASN B N 1
ATOM 3796 C CA . ASN B 1 224 ? 2.07827 10.61321 26.42472 1.000 67.40633 224 ASN B CA 1
ATOM 3797 C C . ASN B 1 224 ? 0.84058 10.18279 27.22411 1.000 69.16423 224 ASN B C 1
ATOM 3798 O O . ASN B 1 224 ? 0.25880 10.98766 27.95930 1.000 76.71593 224 ASN B O 1
ATOM 3803 N N . SER B 1 225 ? 0.37475 8.94096 27.03475 1.000 71.10775 225 SER B N 1
ATOM 3804 C CA . SER B 1 225 ? -0.75987 8.39262 27.76471 1.000 59.41121 225 SER B CA 1
ATOM 3805 C C . SER B 1 225 ? -0.37432 7.30731 28.75501 1.000 72.91695 225 SER B C 1
ATOM 3806 O O . SER B 1 225 ? -1.27525 6.73068 29.37768 1.000 79.76442 225 SER B O 1
ATOM 3809 N N . TYR B 1 226 ? 0.89813 6.92810 28.86911 1.000 71.33442 226 TYR B N 1
ATOM 3810 C CA . TYR B 1 226 ? 1.23752 5.87052 29.81039 1.000 65.40610 226 TYR B CA 1
ATOM 3811 C C . TYR B 1 226 ? 2.38778 6.33328 30.66468 1.000 68.25877 226 TYR B C 1
ATOM 3812 O O . TYR B 1 226 ? 3.34644 6.91893 30.16202 1.000 69.46116 226 TYR B O 1
ATOM 3821 N N . GLN B 1 227 ? 2.30264 6.01996 31.94744 1.000 68.57087 227 GLN B N 1
ATOM 3822 C CA . GLN B 1 227 ? 3.36358 6.35580 32.87137 1.000 65.01540 227 GLN B CA 1
ATOM 3823 C C . GLN B 1 227 ? 4.55449 5.42990 32.62575 1.000 64.63648 227 GLN B C 1
ATOM 3824 O O . GLN B 1 227 ? 4.39310 4.28007 32.20167 1.000 65.98538 227 GLN B O 1
ATOM 3830 N N . ILE B 1 228 ? 5.75977 5.93327 32.90421 1.000 61.24179 228 ILE B N 1
ATOM 3831 C CA . ILE B 1 228 ? 6.97446 5.13774 32.69339 1.000 63.20830 228 ILE B CA 1
ATOM 3832 C C . ILE B 1 228 ? 6.83451 3.78000 33.37123 1.000 64.67139 228 ILE B C 1
ATOM 3833 O O . ILE B 1 228 ? 7.29867 2.75270 32.85859 1.000 63.70195 228 ILE B O 1
ATOM 3838 N N . SER B 1 229 ? 6.21845 3.75936 34.55283 1.000 65.56730 229 SER B N 1
ATOM 3839 C CA . SER B 1 229 ? 6.02770 2.49483 35.24760 1.000 62.22778 229 SER B CA 1
ATOM 3840 C C . SER B 1 229 ? 5.06466 1.62195 34.48037 1.000 61.28932 229 SER B C 1
ATOM 3841 O O . SER B 1 229 ? 5.18221 0.39355 34.50051 1.000 67.69264 229 SER B O 1
ATOM 3844 N N . GLN B 1 230 ? 4.10837 2.23790 33.79389 1.000 60.46653 230 GLN B N 1
ATOM 3845 C CA . GLN B 1 230 ? 3.22656 1.45666 32.94494 1.000 64.83196 230 GLN B CA 1
ATOM 3846 C C . GLN B 1 230 ? 3.98031 0.92382 31.72945 1.000 59.56172 230 GLN B C 1
ATOM 3847 O O . GLN B 1 230 ? 3.91801 -0.27197 31.42284 1.000 59.14373 230 GLN B O 1
ATOM 3853 N N . ILE B 1 231 ? 4.72876 1.79261 31.04671 1.000 59.91241 231 ILE B N 1
ATOM 3854 C CA . ILE B 1 231 ? 5.45704 1.37377 29.85079 1.000 58.15881 231 ILE B CA 1
ATOM 3855 C C . ILE B 1 231 ? 6.44402 0.26620 30.19005 1.000 56.81501 231 ILE B C 1
ATOM 3856 O O . ILE B 1 231 ? 6.58592 -0.71453 29.45135 1.000 52.39315 231 ILE B O 1
ATOM 3861 N N . SER B 1 232 ? 7.12245 0.39253 31.32478 1.000 56.66058 232 SER B N 1
ATOM 3862 C CA . SER B 1 232 ? 8.06024 -0.64207 31.72793 1.000 59.77144 232 SER B CA 1
ATOM 3863 C C . SER B 1 232 ? 7.35824 -1.98425 31.91016 1.000 61.36299 232 SER B C 1
ATOM 3864 O O . SER B 1 232 ? 7.91756 -3.03362 31.56821 1.000 64.56396 232 SER B O 1
ATOM 3867 N N . ASN B 1 233 ? 6.14417 -1.98136 32.47098 1.000 61.51063 233 ASN B N 1
ATOM 3868 C CA . ASN B 1 233 ? 5.43072 -3.24662 32.63990 1.000 59.11282 233 ASN B CA 1
ATOM 3869 C C . ASN B 1 233 ? 4.92655 -3.79406 31.31421 1.000 59.83523 233 ASN B C 1
ATOM 3870 O O . ASN B 1 233 ? 4.90412 -5.01764 31.11202 1.000 55.18533 233 ASN B O 1
ATOM 3875 N N . MET B 1 234 ? 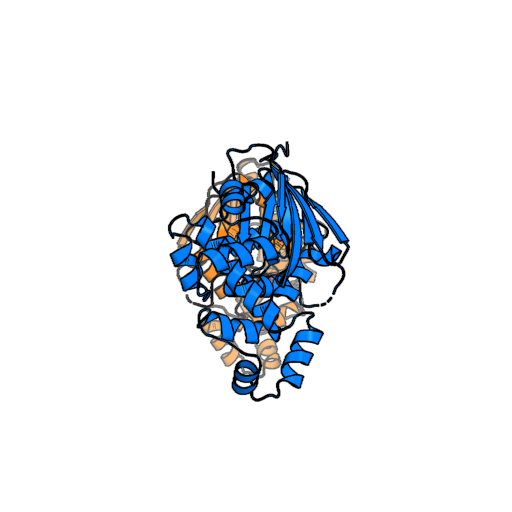4.49019 -2.90689 30.40728 1.000 58.89771 234 MET B N 1
ATOM 3876 C CA . MET B 1 234 ? 3.94801 -3.36594 29.12826 1.000 55.64472 234 MET B CA 1
ATOM 3877 C C . MET B 1 234 ? 4.99024 -4.07374 28.26757 1.000 55.79488 234 MET B C 1
ATOM 3878 O O . MET B 1 234 ? 4.63725 -4.93411 27.45139 1.000 63.91271 234 MET B O 1
ATOM 3883 N N . ILE B 1 235 ? 6.26510 -3.72568 28.42226 1.000 57.30525 235 ILE B N 1
ATOM 3884 C CA . ILE B 1 235 ? 7.34027 -4.30364 27.62183 1.000 59.60286 235 ILE B CA 1
ATOM 3885 C C . ILE B 1 235 ? 8.14473 -5.36841 28.35894 1.000 64.97884 235 ILE B C 1
ATOM 3886 O O . ILE B 1 235 ? 9.04873 -5.97844 27.75428 1.000 62.44387 235 ILE B O 1
ATOM 3891 N N . GLY B 1 236 ? 7.88042 -5.59205 29.64205 1.000 66.34729 236 GLY B N 1
ATOM 3892 C CA . GLY B 1 236 ? 8.46887 -6.71517 30.34503 1.000 63.67881 236 GLY B CA 1
ATOM 3893 C C . GLY B 1 236 ? 9.63983 -6.39189 31.23661 1.000 64.91525 236 GLY B C 1
ATOM 3894 O O . GLY B 1 236 ? 10.41217 -7.29595 31.55062 1.000 71.20758 236 GLY B O 1
ATOM 3895 N N . ILE B 1 237 ? 9.81304 -5.13659 31.62761 1.000 62.88698 237 ILE B N 1
ATOM 3896 C CA . ILE B 1 237 ? 10.90382 -4.70976 32.49013 1.000 64.58300 237 ILE B CA 1
ATOM 3897 C C . ILE B 1 237 ? 10.32343 -4.42659 33.87332 1.000 73.91792 237 ILE B C 1
ATOM 3898 O O . ILE B 1 237 ? 9.34562 -3.67226 34.00921 1.000 73.79132 237 ILE B O 1
ATOM 3903 N N . SER B 1 238 ? 10.95333 -5.00711 34.89938 1.000 77.03713 238 SER B N 1
ATOM 3904 C CA . SER B 1 238 ? 10.38736 -5.02883 36.25074 1.000 79.05938 238 SER B CA 1
ATOM 3905 C C . SER B 1 238 ? 10.26430 -3.62715 36.85799 1.000 74.59443 238 SER B C 1
ATOM 3906 O O . SER B 1 238 ? 9.21190 -3.25477 37.38624 1.000 81.21254 238 SER B O 1
ATOM 3909 N N . SER B 1 239 ? 11.32992 -2.84514 36.80392 1.000 70.10693 239 SER B N 1
ATOM 3910 C CA . SER B 1 239 ? 11.42771 -1.57332 37.50523 1.000 67.24117 239 SER B CA 1
ATOM 3911 C C . SER B 1 239 ? 11.27967 -0.39423 36.56026 1.000 65.10501 239 SER B C 1
ATOM 3912 O O . SER B 1 239 ? 11.86806 -0.38756 35.48159 1.000 76.73721 239 SER B O 1
ATOM 3915 N N . ALA B 1 240 ? 10.55223 0.63619 36.97902 1.000 61.36402 240 ALA B N 1
ATOM 3916 C CA . ALA B 1 240 ? 10.60262 1.87385 36.20600 1.000 60.05937 240 ALA B CA 1
ATOM 3917 C C . ALA B 1 240 ? 11.98306 2.51835 36.25133 1.000 66.01266 240 ALA B C 1
ATOM 3918 O O . ALA B 1 240 ? 12.38963 3.19994 35.30275 1.000 70.03178 240 ALA B O 1
ATOM 3920 N N . SER B 1 241 ? 12.69706 2.37912 37.35485 1.000 70.13893 241 SER B N 1
ATOM 3921 C CA . SER B 1 241 ? 14.01884 2.98480 37.41414 1.000 74.23313 241 SER B CA 1
ATOM 3922 C C . SER B 1 241 ? 15.01626 2.21537 36.55319 1.000 66.30847 241 SER B C 1
ATOM 3923 O O . SER B 1 241 ? 15.98450 2.79835 36.05819 1.000 68.12069 241 SER B O 1
ATOM 3926 N N . TYR B 1 242 ? 14.80614 0.90616 36.40275 1.000 63.50600 242 TYR B N 1
ATOM 3927 C CA . TYR B 1 242 ? 15.64503 0.07603 35.54264 1.000 66.41688 242 TYR B CA 1
ATOM 3928 C C . TYR B 1 242 ? 15.35118 0.31125 34.06205 1.000 67.57161 242 TYR B C 1
ATOM 3929 O O . TYR B 1 242 ? 16.26582 0.29627 33.23431 1.000 68.77432 242 TYR B O 1
ATOM 3938 N N . PHE B 1 243 ? 14.08507 0.52749 33.70575 1.000 66.50972 243 PHE B N 1
ATOM 3939 C CA . PHE B 1 243 ? 13.75642 0.84174 32.32388 1.000 60.55569 243 PHE B CA 1
ATOM 3940 C C . PHE B 1 243 ? 14.46740 2.11502 31.87170 1.000 64.96967 243 PHE B C 1
ATOM 3941 O O . PHE B 1 243 ? 15.01542 2.17217 30.75895 1.000 61.45531 243 PHE B O 1
ATOM 3949 N N . ILE B 1 244 ? 14.46608 3.14423 32.72165 1.000 64.28276 244 ILE B N 1
ATOM 3950 C CA . ILE B 1 244 ? 15.17088 4.39292 32.41426 1.000 64.44982 244 ILE B CA 1
ATOM 3951 C C . ILE B 1 244 ? 16.65541 4.14843 32.21739 1.000 59.07434 244 ILE B C 1
ATOM 3952 O O . ILE B 1 244 ? 17.26993 4.71995 31.30812 1.000 56.66754 244 ILE B O 1
ATOM 3957 N N . ARG B 1 245 ? 17.26471 3.32660 33.07696 1.000 54.15866 245 ARG B N 1
ATOM 3958 C CA . ARG B 1 245 ? 18.66114 2.96700 32.85478 1.000 59.67714 245 ARG B CA 1
ATOM 3959 C C . ARG B 1 245 ? 18.83980 2.31981 31.47663 1.000 61.31449 245 ARG B C 1
ATOM 3960 O O . ARG B 1 245 ? 19.74074 2.70147 30.70640 1.000 53.39678 245 ARG B O 1
ATOM 3968 N N . ILE B 1 246 ? 17.98983 1.33314 31.15181 1.000 51.71500 246 ILE B N 1
ATOM 3969 C CA . ILE B 1 246 ? 18.15825 0.58148 29.90724 1.000 52.83547 246 ILE B CA 1
ATOM 3970 C C . ILE B 1 246 ? 17.91486 1.48480 28.70017 1.000 50.93571 246 ILE B C 1
ATOM 3971 O O . ILE B 1 246 ? 18.72983 1.53625 27.78185 1.000 50.21102 246 ILE B O 1
ATOM 3976 N N . PHE B 1 247 ? 16.81854 2.24080 28.70705 1.000 51.42681 247 PHE B N 1
ATOM 3977 C CA . PHE B 1 247 ? 16.49098 3.10777 27.57792 1.000 57.18500 247 PHE B CA 1
ATOM 3978 C C . PHE B 1 247 ? 17.61812 4.08760 27.31603 1.000 60.01738 247 PHE B C 1
ATOM 3979 O O . PHE B 1 247 ? 18.06918 4.24763 26.16793 1.000 54.54964 247 PHE B O 1
ATOM 3987 N N . ASN B 1 248 ? 18.12225 4.71388 28.38968 1.000 57.23066 248 ASN B N 1
ATOM 3988 C CA . ASN B 1 248 ? 19.22378 5.66605 28.25822 1.000 58.59228 248 ASN B CA 1
ATOM 3989 C C . ASN B 1 248 ? 20.48929 4.98651 27.74494 1.000 53.01535 248 ASN B C 1
ATOM 3990 O O . ASN B 1 248 ? 21.16922 5.50919 26.85266 1.000 53.97459 248 ASN B O 1
ATOM 3995 N N . LYS B 1 249 ? 20.81760 3.82150 28.29353 1.000 51.73184 249 LYS B N 1
ATOM 3996 C CA . LYS B 1 249 ? 21.94655 3.04851 27.78408 1.000 54.48017 249 LYS B CA 1
ATOM 3997 C C . LYS B 1 249 ? 21.77514 2.69926 26.30649 1.000 55.37732 249 LYS B C 1
ATOM 3998 O O . LYS B 1 249 ? 22.74432 2.70116 25.54747 1.000 60.05374 249 LYS B O 1
ATOM 4004 N N . HIS B 1 250 ? 20.55464 2.36360 25.89331 1.000 53.17232 250 HIS B N 1
ATOM 4005 C CA . HIS B 1 250 ? 20.29952 1.85308 24.55356 1.000 53.62860 250 HIS B CA 1
ATOM 4006 C C . HIS B 1 250 ? 20.30265 2.96381 23.51345 1.000 55.63250 250 HIS B C 1
ATOM 4007 O O . HIS B 1 250 ? 21.02037 2.88968 22.51419 1.000 53.74569 250 HIS B O 1
ATOM 4014 N N . TYR B 1 251 ? 19.44099 3.95858 23.71073 1.000 52.27854 251 TYR B N 1
ATOM 4015 C CA . TYR B 1 251 ? 19.26536 5.06127 22.78883 1.000 54.64580 251 TYR B CA 1
ATOM 4016 C C . TYR B 1 251 ? 20.28750 6.18053 22.99217 1.000 51.20543 251 TYR B C 1
ATOM 4017 O O . TYR B 1 251 ? 20.50824 6.97618 22.07529 1.000 49.66786 251 TYR B O 1
ATOM 4026 N N . GLY B 1 252 ? 20.93383 6.25080 24.15153 1.000 51.43083 252 GLY B N 1
ATOM 4027 C CA . GLY B 1 252 ? 21.87190 7.31652 24.42930 1.000 48.14357 252 GLY B CA 1
ATOM 4028 C C . GLY B 1 252 ? 21.24918 8.60376 24.91728 1.000 55.87044 252 GLY B C 1
ATOM 4029 O O . GLY B 1 252 ? 21.97799 9.57681 25.11986 1.000 54.59055 252 GLY B O 1
ATOM 4030 N N . VAL B 1 253 ? 19.92109 8.64789 25.08930 1.000 59.17094 253 VAL B N 1
ATOM 4031 C CA . VAL B 1 253 ? 19.20169 9.77607 25.68311 1.000 60.02705 253 VAL B CA 1
ATOM 4032 C C . VAL B 1 253 ? 18.15860 9.15998 26.60687 1.000 57.95158 253 VAL B C 1
ATOM 4033 O O . VAL B 1 253 ? 17.87290 7.96305 26.52966 1.000 56.45982 253 VAL B O 1
ATOM 4037 N N . THR B 1 254 ? 17.65979 9.96262 27.54812 1.000 58.86884 254 THR B N 1
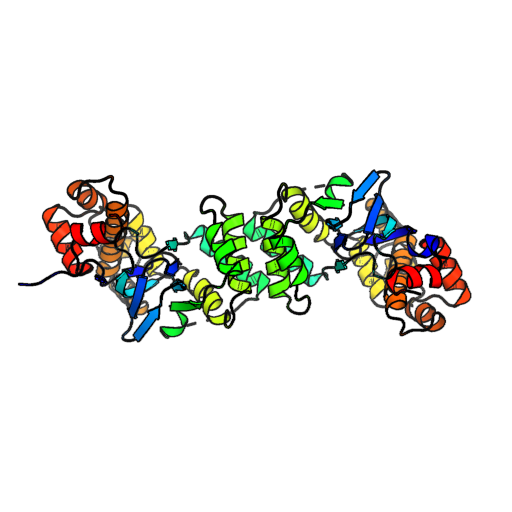ATOM 4038 C CA . THR B 1 254 ? 16.64742 9.49631 28.50093 1.000 63.99783 254 THR B CA 1
ATOM 4039 C C . THR B 1 254 ? 15.23466 9.58250 27.93604 1.000 56.46055 254 THR B C 1
ATOM 4040 O O . THR B 1 254 ? 14.96430 10.36525 27.01944 1.000 58.57463 254 THR B O 1
ATOM 4044 N N . PRO B 1 255 ? 14.30497 8.79457 28.47595 1.000 54.77907 255 PRO B N 1
ATOM 4045 C CA . PRO B 1 255 ? 12.90750 8.94322 28.04427 1.000 56.40147 255 PRO B CA 1
ATOM 4046 C C . PRO B 1 255 ? 12.41739 10.37779 28.03859 1.000 57.96229 255 PRO B C 1
ATOM 4047 O O . PRO B 1 255 ? 11.77113 10.78974 27.06819 1.000 62.33116 255 PRO B O 1
ATOM 4051 N N . LYS B 1 256 ? 12.76302 11.17427 29.05086 1.000 59.37662 256 LYS B N 1
ATOM 4052 C CA . LYS B 1 256 ? 12.31424 12.56257 29.06844 1.000 60.53478 256 LYS B CA 1
ATOM 4053 C C . LYS B 1 256 ? 12.88149 13.34425 27.88984 1.000 61.94610 256 LYS B C 1
ATOM 4054 O O . LYS B 1 256 ? 12.12982 13.99197 27.14827 1.000 59.03634 256 LYS B O 1
ATOM 4060 N N . GLN B 1 257 ? 14.21036 13.27101 27.69044 1.000 62.08243 257 GLN B N 1
ATOM 4061 C CA . GLN B 1 257 ? 14.87847 14.03492 26.63722 1.000 58.55052 257 GLN B CA 1
ATOM 4062 C C . GLN B 1 257 ? 14.42724 13.57399 25.26915 1.000 64.11546 257 GLN B C 1
ATOM 4063 O O . GLN B 1 257 ? 14.21566 14.38915 24.36079 1.000 66.28576 257 GLN B O 1
ATOM 4069 N N . PHE B 1 258 ? 14.30404 12.25542 25.09616 1.000 64.71841 258 PHE B N 1
ATOM 4070 C CA . PHE B 1 258 ? 13.75523 11.70984 23.86068 1.000 63.37247 258 PHE B CA 1
ATOM 4071 C C . PHE B 1 258 ? 12.36972 12.27587 23.59073 1.000 63.36905 258 PHE B C 1
ATOM 4072 O O . PHE B 1 258 ? 12.09910 12.80775 22.50801 1.000 62.63888 258 PHE B O 1
ATOM 4080 N N . PHE B 1 259 ? 11.47317 12.14447 24.56768 1.000 62.26587 259 PHE B N 1
ATOM 4081 C CA . PHE B 1 259 ? 10.10593 12.63321 24.42640 1.000 65.36666 259 PHE B CA 1
ATOM 4082 C C . PHE B 1 259 ? 10.06657 14.13415 24.11029 1.000 70.75797 259 PHE B C 1
ATOM 4083 O O . PHE B 1 259 ? 9.37121 14.56753 23.17590 1.000 72.38284 259 PHE B O 1
ATOM 4091 N N . THR B 1 260 ? 10.80586 14.94034 24.88826 1.000 66.17269 260 THR B N 1
ATOM 4092 C CA . THR B 1 260 ? 10.86848 16.38981 24.68474 1.000 65.99555 260 THR B CA 1
ATOM 4093 C C . THR B 1 260 ? 11.30898 16.75621 23.27093 1.000 69.56918 260 THR B C 1
ATOM 4094 O O . THR B 1 260 ? 10.93379 17.81342 22.74548 1.000 68.19955 260 THR B O 1
ATOM 4098 N N . TYR B 1 261 ? 12.09406 15.90439 22.62827 1.000 65.73088 261 TYR B N 1
ATOM 4099 C CA . TYR B 1 261 ? 12.54305 16.26492 21.29127 1.000 65.78907 261 TYR B CA 1
ATOM 4100 C C . TYR B 1 261 ? 11.43403 16.13559 20.26106 1.000 67.35649 261 TYR B C 1
ATOM 4101 O O . TYR B 1 261 ? 11.40002 16.89533 19.27877 1.000 61.69396 261 TYR B O 1
ATOM 4110 N N . PHE B 1 262 ? 10.54323 15.16609 20.44264 1.000 69.15028 262 PHE B N 1
ATOM 4111 C CA . PHE B 1 262 ? 9.52971 14.89100 19.43437 1.000 71.72575 262 PHE B CA 1
ATOM 4112 C C . PHE B 1 262 ? 8.15616 15.45435 19.79435 1.000 78.40018 262 PHE B C 1
ATOM 4113 O O . PHE B 1 262 ? 7.32951 15.66217 18.89501 1.000 77.86106 262 PHE B O 1
ATOM 4121 N N . LYS B 1 263 ? 7.91214 15.77044 21.07209 1.000 80.81385 263 LYS B N 1
ATOM 4122 C CA . LYS B 1 263 ? 6.61191 16.27757 21.50547 1.000 82.20905 263 LYS B CA 1
ATOM 4123 C C . LYS B 1 263 ? 6.71178 17.63560 22.20248 1.000 85.24827 263 LYS B C 1
ATOM 4124 O O . LYS B 1 263 ? 5.76286 18.06335 22.87258 1.000 87.02951 263 LYS B O 1
ATOM 4130 N N . GLY B 1 264 ? 7.82579 18.34293 22.02351 1.000 86.40816 264 GLY B N 1
ATOM 4131 C CA . GLY B 1 264 ? 7.98494 19.67499 22.58224 1.000 83.52864 264 GLY B CA 1
ATOM 4132 C C . GLY B 1 264 ? 8.13245 19.74606 24.09086 1.000 75.43114 264 GLY B C 1
ATOM 4133 O O . GLY B 1 264 ? 7.71568 18.83762 24.81586 1.000 76.32960 264 GLY B O 1
ATOM 4134 N N . GLY B 1 265 ? 8.71928 20.83575 24.57494 1.000 77.52790 265 GLY B N 1
ATOM 4135 C CA . GLY B 1 265 ? 8.81011 21.08512 26.00368 1.000 80.25085 265 GLY B CA 1
ATOM 4136 C C . GLY B 1 265 ? 7.61581 21.82713 26.58508 1.000 81.44238 265 GLY B C 1
ATOM 4137 O O . GLY B 1 265 ? 7.33251 21.73172 27.78652 1.000 84.42206 265 GLY B O 1
#

Nearest PDB structures (foldseek):
  6xiu-assembly1_B-2  TM=9.975E-01  e=6.359E-42  Escherichia coli
  6xiu-assembly1_A  TM=9.958E-01  e=1.185E-41  Escherichia coli
  6xiv-assembly1_B-2  TM=9.794E-01  e=5.168E-41  Escherichia coli
  6xiv-assembly1_A  TM=9.727E-01  e=3.894E-41  Escherichia coli
  3mkl-assembly2_B  TM=9.238E-01  e=2.272E-07  Escherichia coli K-12

Sequence (508 aa):
AYTEEKETIKINNIMIHKYTVLYTSNCIMDIYSEEEKITCFSNRLVFLERGVNISVRMQKQILSEKPYVAFALNGDMLRHLKDALMIIYGMSRSMSRKIMTTEVNKTLLDELKNINSHDNSAFISSLIYLISKLENNEKIIESIYISSVSFFSDKVRNLIEKDLSRKWTLGIIADAFNASEITIRKRLESENTNFNQILMQLRMSKAALLLLENSYQISQISNMIGISSASYFIRIFNKHYGVTPKQFFTYFKGYTEEKETIKINNIMIHKYTVLYTSNCIMDIYSEEEKITCFSNRLVFLERGVNISVRMQKQILSEKPYVAFALNGDMLRHLKDALMIIYGMSRSMSRKIMTTEVNKTLLDELKNINSHDNSAFISSLIYLISKLENNEKIIESIYISSVSFFSDKVRNLIEKDLSRKWTLGIIADAFNASEITIRKRLESENTNFNQILMQLRMSKAALLLLENSYQISQISNMIGISSASYFIRIFNKHYGVTPKQFFTYFKGG

Secondary structure (DSSP, 8-state):
-----TTEEEEEEEE--SEEEEE-SSEEEEEEETTEEEEE-SSEEEEE-TT-EEEEEEEES-TTS-S-EEEEEPHHHHHHHHHHHHHHH-----GGGTEEEEE--HHHHHHHHH--TT-HHHHHHHHHHHHHHSTTTHHHHHHHHHHHS--HHHHHHHHHHTTTTS---HHHHHHHTTS-HHHHHHHHHTTT--HHHHHHHHHHHHHHHHHHH--S-HHHHHHHHT-S-HHHHHHHHHHHHSS-HHHHHHHH--/-HHHHHEEEEEEEE--SEEEEE-SSEEEEEEETTEEEEE-SSEEEEE-TT-EEEEEEEESSTTS-S-EEEEEPHHHHHHHHHHHHHHH-----GGGTEEEEE--HHHHHHHHH--SS-HHHHHHHHHHHHHHSTTHHHHHHHHHHHHS--HHHHHHHHHHTTTTS---HHHHHHHHTS-HHHHHHHHHTTT--HHHHHHHHHHHHHHHHHHHT-S-HHHHHHHHT-S-HHHHHHHHHHHHSS-HHHHHHHHH--

Radius of gyration: 30.61 Å; Cα contacts (8 Å, |Δi|>4): 782; chains: 2; bounding box: 60×54×92 Å

Foldseek 3Di:
DDDDDLQKDKWFFAAQQFFKKKAQQFKWKWKAFPNDIDIAGHQKIKTAFHGTTIIMIIGGPDLQAARIDMDGDPLVLLQVLLVVCCVVPNDDDDVDLGMDMDHADDVLVVLVVVQDPVDSVSNSVNVVVNLVPDPVSPSVSVRSNVSNDQAVLNVVLVVCVVQLQDPDDLVNSQVVVVHDSVVQQVSVVVVPDGNVSSSLNVLLVQLLVVLQVVPDDLQVSCNSRHHDDSVVVQVSNCVRTVDGSVSSNSNRHD/DQVLLFKDKWFFAAQQFWKKKAQAFKWKWKAFPNDTDTEGHQKIKTAFHGTTIIMIIGTNDRFAFGIDMDGQPLVLLVVLLVVCCVVPNDDDDVCLGMDIGHQDDVLVVLVVVQDSVDSVSNSVNVVVSLVVDPPSPSVSVRSNVRNDQAPLNVLLVVCVVQLQDPDDLCNSCVVVVHDSVVQQVSVVVVPDGNVSSSLNVLLVQLLVVLLVVPADLCRSCNRRRHNDSVVVQVSNCVRTVHGSVSSNCNRPND

Organism: Escherichia coli (NCBI:txid562)